Protein 3HHC (pdb70)

Secondary structure (DSSP, 8-state):
--S---GGGSS--HHHHHHHHHHHHHHHHHHHTSS--BSS-SS-TT--GGGS-GGGHHHHHHHHHHHHHHHHHHHHHH-HHHHHHHHHHHHHHHHHHHHHHTT---HHHHHHHHHHTGGGTS-HHHHHHHHHHTHHHIIIIIHHHHHTGGG--/---GGGSS--HHHHHHHHHHHHHHHHHHTSS---BSS-SS-TT--STTS-GGGHHHHHHHHHHHHHHHHHHHHHH-HHHHHHHHHHHHHHHHHHHHHHTT-----SHHHHHHHHHHHTTTSHHHHS-HHHHHHHHHHTHHHIIIIIHHHHHHSS---/----GGGTTT--HHHHHHHHHHHHHHHHHHSB-----SS-SS-TT--GGGS-TTTHHHHHHHHHHHHHHHHHHHHHH-HHHHHHHHHHHHHHHHHHHHHHHTT---HHHHHHHHSSTTTS-HHHHHHHHHHHHHHIIIIIHHHHHTGGG--/-TTHHHHHHHHHHHHHHHSBS----SS-SS-SS--TT--HHHHHHHHHHHHHHHHTT-SSHHHH-------SGGGT---HHHHHHHHHHTHHHHHS--

Radius of gyration: 26.43 Å; Cα contacts (8 Å, |Δi|>4): 675; chains: 4; bounding box: 67×62×74 Å

Organism: Homo sapiens (NCBI:txid9606)

Structure (mmCIF, N/CA/C/O backbone):
data_3HHC
#
_entry.id   3HHC
#
_cell.length_a   91.118
_cell.length_b   91.118
_cell.length_c   150.209
_cell.angle_alpha   90.00
_cell.angle_beta   90.00
_cell.angle_gamma   120.00
#
_symmetry.space_group_name_H-M   'P 31 2 1'
#
loop_
_entity.id
_entity.type
_entity.pdbx_description
1 polymer Interleukin-28B
2 non-polymer 'IODIDE ION'
3 water water
#
loop_
_atom_site.group_PDB
_atom_site.id
_atom_site.type_symbol
_atom_site.label_atom_id
_atom_site.label_alt_id
_atom_site.label_comp_id
_atom_site.label_asym_id
_atom_site.label_entity_id
_atom_site.label_seq_id
_atom_site.pdbx_PDB_ins_code
_atom_site.Cartn_x
_atom_site.Cartn_y
_atom_site.Cartn_z
_atom_site.occupancy
_atom_site.B_iso_or_equiv
_atom_site.auth_seq_id
_atom_site.auth_comp_id
_atom_site.auth_asym_id
_atom_site.auth_atom_id
_atom_site.pdbx_PDB_model_num
ATOM 1 N N . ALA A 1 34 ? -16.625 56.823 57.074 1.00 151.55 1 ALA A N 1
ATOM 2 C CA . ALA A 1 34 ? -15.632 57.753 56.548 1.00 153.16 1 ALA A CA 1
ATOM 3 C C . ALA A 1 34 ? -16.263 59.098 56.199 1.00 151.64 1 ALA A C 1
ATOM 4 O O . ALA A 1 34 ? -15.573 60.026 55.776 1.00 151.07 1 ALA A O 1
ATOM 6 N N . ARG A 1 35 ? -17.577 59.195 56.378 1.00 145.99 2 ARG A N 1
ATOM 7 C CA . ARG A 1 35 ? -18.303 60.426 56.084 1.00 137.25 2 ARG A CA 1
ATOM 8 C C . ARG A 1 35 ? -18.536 61.241 57.351 1.00 121.95 2 ARG A C 1
ATOM 9 O O . ARG A 1 35 ? -19.427 62.088 57.404 1.00 119.72 2 ARG A O 1
ATOM 11 N N . GLY A 1 36 ? -17.724 60.980 58.370 1.00 107.89 3 GLY A N 1
ATOM 12 C CA . GLY A 1 36 ? -17.840 61.676 59.636 1.00 104.14 3 GLY A CA 1
ATOM 13 C C . GLY A 1 36 ? -17.268 60.868 60.784 1.00 101.56 3 GLY A C 1
ATOM 14 O O . GLY A 1 36 ? -16.849 59.723 60.606 1.00 101.20 3 GLY A O 1
ATOM 15 N N . CYS A 1 37 ? -17.249 61.466 61.970 1.00 91.97 4 CYS A N 1
ATOM 16 C CA . CYS A 1 37 ? -16.718 60.792 63.146 1.00 79.55 4 CYS A CA 1
ATOM 17 C C . CYS A 1 37 ? -17.824 60.104 63.936 1.00 66.21 4 CYS A C 1
ATOM 18 O O . CYS A 1 37 ? -18.535 60.742 64.713 1.00 59.40 4 CYS A O 1
ATOM 21 N N . HIS A 1 38 ? -17.962 58.798 63.731 1.00 64.83 5 HIS A N 1
ATOM 22 C CA . HIS A 1 38 ? -18.982 58.014 64.415 1.00 62.68 5 HIS A CA 1
ATOM 23 C C . HIS A 1 38 ? -18.394 56.716 64.950 1.00 69.11 5 HIS A C 1
ATOM 24 O O . HIS A 1 38 ? -18.512 55.666 64.321 1.00 72.21 5 HIS A O 1
ATOM 31 N N . ILE A 1 39 ? -17.763 56.796 66.116 1.00 69.99 6 ILE A N 1
ATOM 32 C CA . ILE A 1 39 ? -17.146 55.627 66.729 1.00 63.20 6 ILE A CA 1
ATOM 33 C C . ILE A 1 39 ? -17.816 55.263 68.046 1.00 68.23 6 ILE A C 1
ATOM 34 O O . ILE A 1 39 ? -17.489 54.243 68.652 1.00 71.33 6 ILE A O 1
ATOM 39 N N . ALA A 1 40 ? -18.749 56.101 68.486 1.00 71.33 7 ALA A N 1
ATOM 40 C CA . ALA A 1 40 ? -19.465 55.861 69.734 1.00 69.38 7 ALA A CA 1
ATOM 41 C C . ALA A 1 40 ? -20.255 54.557 69.668 1.00 58.88 7 ALA A C 1
ATOM 42 O O . ALA A 1 40 ? -20.653 54.007 70.693 1.00 59.41 7 ALA A O 1
ATOM 44 N N . GLN A 1 41 ? -20.474 54.066 68.454 1.00 50.64 8 GLN A N 1
ATOM 45 C CA . GLN A 1 41 ? -21.168 52.802 68.253 1.00 71.72 8 GLN A CA 1
ATOM 46 C C . GLN A 1 41 ? -20.291 51.622 68.663 1.00 77.22 8 GLN A C 1
ATOM 47 O O . GLN A 1 41 ? -20.748 50.479 68.699 1.00 88.51 8 GLN A O 1
ATOM 53 N N . PHE A 1 42 ? -19.030 51.906 68.971 1.00 69.05 9 PHE A N 1
ATOM 54 C CA . PHE A 1 42 ? -18.073 50.862 69.314 1.00 67.77 9 PHE A CA 1
ATOM 55 C C . PHE A 1 42 ? -17.729 50.865 70.800 1.00 67.24 9 PHE A C 1
ATOM 56 O O . PHE A 1 42 ? -16.775 50.212 71.221 1.00 68.06 9 PHE A O 1
ATOM 64 N N . LYS A 1 43 ? -18.504 51.599 71.592 1.00 72.21 10 LYS A N 1
ATOM 65 C CA . LYS A 1 43 ? -18.257 51.681 73.030 1.00 76.91 10 LYS A CA 1
ATOM 66 C C . LYS A 1 43 ? -18.575 50.373 73.753 1.00 71.80 10 LYS A C 1
ATOM 67 O O . LYS A 1 43 ? -17.806 49.923 74.603 1.00 79.18 10 LYS A O 1
ATOM 73 N N . SER A 1 44 ? -19.707 49.766 73.413 1.00 65.38 11 SER A N 1
ATOM 74 C CA . SER A 1 44 ? -20.145 48.542 74.075 1.00 82.46 11 SER A CA 1
ATOM 75 C C . SER A 1 44 ? -20.077 47.336 73.143 1.00 94.87 11 SER A C 1
ATOM 76 O O . SER A 1 44 ? -20.167 46.192 73.588 1.00 107.45 11 SER A O 1
ATOM 79 N N . LEU A 1 45 ? -19.919 47.599 71.851 1.00 87.50 12 LEU A N 1
ATOM 80 C CA . LEU A 1 45 ? -19.912 46.538 70.852 1.00 91.02 12 LEU A CA 1
ATOM 81 C C . LEU A 1 45 ? -21.213 45.744 70.896 1.00 97.74 12 LEU A C 1
ATOM 82 O O . LEU A 1 45 ? -22.294 46.302 70.706 1.00 112.93 12 LEU A O 1
ATOM 87 N N . SER A 1 46 ? -21.108 44.444 71.151 1.00 84.23 13 SER A N 1
ATOM 88 C CA . SER A 1 46 ? -22.278 43.574 71.167 1.00 80.59 13 SER A CA 1
ATOM 89 C C . SER A 1 46 ? -21.898 42.148 71.536 1.00 78.48 13 SER A C 1
ATOM 90 O O . SER A 1 46 ? -20.834 41.669 71.151 1.00 75.33 13 SER A O 1
ATOM 93 N N . PRO A 1 47 ? -22.772 41.465 72.290 1.00 86.28 14 PRO A N 1
ATOM 94 C CA . PRO A 1 47 ? -22.545 40.063 72.659 1.00 84.97 14 PRO A CA 1
ATOM 95 C C . PRO A 1 47 ? -22.421 39.194 71.413 1.00 83.94 14 PRO A C 1
ATOM 96 O O . PRO A 1 47 ? -21.773 38.147 71.442 1.00 83.20 14 PRO A O 1
ATOM 100 N N . GLN A 1 48 ? -23.045 39.641 70.328 1.00 79.11 15 GLN A N 1
ATOM 101 C CA . GLN A 1 48 ? -22.960 38.965 69.041 1.00 72.90 15 GLN A CA 1
ATOM 102 C C . GLN A 1 48 ? -21.519 38.930 68.541 1.00 65.87 15 GLN A C 1
ATOM 103 O O . GLN A 1 48 ? -20.940 37.859 68.355 1.00 68.48 15 GLN A O 1
ATOM 109 N N . GLU A 1 49 ? -20.947 40.112 68.333 1.00 56.83 16 GLU A N 1
ATOM 110 C CA . GLU A 1 49 ? -19.595 40.242 67.800 1.00 60.43 16 GLU A CA 1
ATOM 111 C C . GLU A 1 49 ? -18.563 39.613 68.726 1.00 58.03 16 GLU A C 1
ATOM 112 O O . GLU A 1 49 ? -17.660 38.905 68.279 1.00 52.72 16 GLU A O 1
ATOM 118 N N . LEU A 1 50 ? -18.700 39.882 70.020 1.00 61.23 17 LEU A N 1
ATOM 119 C CA . LEU A 1 50 ? -17.754 39.387 71.012 1.00 57.47 17 LEU A CA 1
ATOM 120 C C . LEU A 1 50 ? -17.644 37.864 70.988 1.00 59.96 17 LEU A C 1
ATOM 121 O O . LEU A 1 50 ? -16.568 37.309 71.216 1.00 56.48 17 LEU A O 1
ATOM 126 N N . GLN A 1 51 ? -18.756 37.192 70.705 1.00 53.92 18 GLN A N 1
ATOM 127 C CA . GLN A 1 51 ? -18.747 35.741 70.557 1.00 56.38 18 GLN A CA 1
ATOM 128 C C . GLN A 1 51 ? -17.936 35.330 69.329 1.00 56.34 18 GLN A C 1
ATOM 129 O O . GLN A 1 51 ? -17.159 34.376 69.373 1.00 51.50 18 GLN A O 1
ATOM 135 N N . ALA A 1 52 ? -18.119 36.061 68.234 1.00 53.98 19 ALA A N 1
ATOM 136 C CA . ALA A 1 52 ? -17.393 35.780 67.000 1.00 54.85 19 ALA A CA 1
ATOM 137 C C . ALA A 1 52 ? -15.895 36.011 67.179 1.00 58.72 19 ALA A C 1
ATOM 138 O O . ALA A 1 52 ? -15.078 35.253 66.657 1.00 71.46 19 ALA A O 1
ATOM 140 N N . PHE A 1 53 ? -15.539 37.059 67.914 1.00 50.68 20 PHE A N 1
ATOM 141 C CA . PHE A 1 53 ? -14.139 37.330 68.214 1.00 51.53 20 PHE A CA 1
ATOM 142 C C . PHE A 1 53 ? -13.605 36.296 69.197 1.00 50.16 20 PHE A C 1
ATOM 143 O O . PHE A 1 53 ? -12.448 35.884 69.114 1.00 49.18 20 PHE A O 1
ATOM 151 N N . LYS A 1 54 ? -14.460 35.883 70.128 1.00 50.35 21 LYS A N 1
ATOM 152 C CA . LYS A 1 54 ? -14.087 34.906 71.145 1.00 54.26 21 LYS A CA 1
ATOM 153 C C . LYS A 1 54 ? -13.756 33.549 70.535 1.00 59.67 21 LYS A C 1
ATOM 154 O O . LYS A 1 54 ? -12.746 32.934 70.877 1.00 53.93 21 LYS A O 1
ATOM 160 N N . ARG A 1 55 ? -14.621 33.081 69.642 1.00 62.07 22 ARG A N 1
ATOM 161 C CA . ARG A 1 55 ? -14.387 31.821 68.955 1.00 58.57 22 ARG A CA 1
ATOM 162 C C . ARG A 1 55 ? -13.187 31.966 68.029 1.00 56.95 22 ARG A C 1
ATOM 163 O O . ARG A 1 55 ? -12.415 31.026 67.842 1.00 56.57 22 ARG A O 1
ATOM 171 N N . ALA A 1 56 ? -13.033 33.157 67.459 1.00 57.23 23 ALA A N 1
ATOM 172 C CA . ALA A 1 56 ? -11.889 33.453 66.604 1.00 54.45 23 ALA A CA 1
ATOM 173 C C . ALA A 1 56 ? -10.598 33.386 67.408 1.00 54.47 23 ALA A C 1
ATOM 174 O O . ALA A 1 56 ? -9.609 32.804 66.962 1.00 38.91 23 ALA A O 1
ATOM 176 N N . LYS A 1 57 ? -10.618 33.982 68.598 1.00 60.50 24 LYS A N 1
ATOM 177 C CA . LYS A 1 57 ? -9.469 33.951 69.497 1.00 61.48 24 LYS A CA 1
ATOM 178 C C . LYS A 1 57 ? -9.140 32.523 69.932 1.00 62.16 24 LYS A C 1
ATOM 179 O O . LYS A 1 57 ? -7.973 32.165 70.080 1.00 54.71 24 LYS A O 1
ATOM 185 N N . ASP A 1 58 ? -10.174 31.713 70.137 1.00 65.71 25 ASP A N 1
ATOM 186 C CA . ASP A 1 58 ? -9.986 30.322 70.535 1.00 69.32 25 ASP A CA 1
ATOM 187 C C . ASP A 1 58 ? -9.291 29.525 69.437 1.00 70.79 25 ASP A C 1
ATOM 188 O O . ASP A 1 58 ? -8.367 28.755 69.702 1.00 69.02 25 ASP A O 1
ATOM 193 N N . ALA A 1 59 ? -9.743 29.718 68.203 1.00 72.91 26 ALA A N 1
ATOM 194 C CA . ALA A 1 59 ? -9.171 29.025 67.055 1.00 60.81 26 ALA A CA 1
ATOM 195 C C . ALA A 1 59 ? -7.736 29.475 66.794 1.00 59.01 26 ALA A C 1
ATOM 196 O O . ALA A 1 59 ? -6.873 28.662 66.462 1.00 55.72 26 ALA A O 1
ATOM 198 N N . LEU A 1 60 ? -7.488 30.773 66.944 1.00 59.80 27 LEU A N 1
ATOM 199 C CA . LEU A 1 60 ? -6.146 31.320 66.779 1.00 61.62 27 LEU A CA 1
ATOM 200 C C . LEU A 1 60 ? -5.178 30.671 67.758 1.00 66.23 27 LEU A C 1
ATOM 201 O O . LEU A 1 60 ? -4.131 30.159 67.362 1.00 73.06 27 LEU A O 1
ATOM 206 N N . GLU A 1 61 ? -5.537 30.693 69.037 1.00 67.31 28 GLU A N 1
ATOM 207 C CA . GLU A 1 61 ? -4.700 30.110 70.079 1.00 70.02 28 GLU A CA 1
ATOM 208 C C . GLU A 1 61 ? -4.371 28.652 69.782 1.00 68.37 28 GLU A C 1
ATOM 209 O O . GLU A 1 61 ? -3.246 28.206 70.000 1.00 60.38 28 GLU A O 1
ATOM 215 N N . GLU A 1 62 ? -5.358 27.914 69.284 1.00 68.83 29 GLU A N 1
ATOM 216 C CA . GLU A 1 62 ? -5.177 26.498 68.993 1.00 71.84 29 GLU A CA 1
ATOM 217 C C . GLU A 1 62 ? -4.100 26.291 67.927 1.00 73.03 29 GLU A C 1
ATOM 218 O O . GLU A 1 62 ? -3.310 25.349 67.998 1.00 72.65 29 GLU A O 1
ATOM 224 N N . SER A 1 63 ? -4.070 27.180 66.941 1.00 70.74 30 SER A N 1
ATOM 225 C CA . SER A 1 63 ? -3.056 27.124 65.898 1.00 77.67 30 SER A CA 1
ATOM 226 C C . SER A 1 63 ? -1.674 27.422 66.472 1.00 79.69 30 SER A C 1
ATOM 227 O O . SER A 1 63 ? -0.685 26.795 66.092 1.00 84.62 30 SER A O 1
ATOM 230 N N . LEU A 1 64 ? -1.616 28.378 67.393 1.00 78.41 31 LEU A N 1
ATOM 231 C CA . LEU A 1 64 ? -0.358 28.781 68.016 1.00 78.80 31 LEU A CA 1
ATOM 232 C C . LEU A 1 64 ? 0.285 27.657 68.823 1.00 74.73 31 LEU A C 1
ATOM 233 O O . LEU A 1 64 ? 1.508 27.542 68.876 1.00 74.91 31 LEU A O 1
ATOM 238 N N . LEU A 1 65 ? -0.546 26.837 69.458 1.00 80.60 32 LEU A N 1
ATOM 239 C CA . LEU A 1 65 ? -0.054 25.754 70.302 1.00 84.49 32 LEU A CA 1
ATOM 240 C C . LEU A 1 65 ? 1.038 24.937 69.624 1.00 91.35 32 LEU A C 1
ATOM 241 O O . LEU A 1 65 ? 2.155 24.836 70.130 1.00 101.09 32 LEU A O 1
ATOM 246 N N . LEU A 1 66 ? 0.712 24.359 68.475 1.00 87.52 33 LEU A N 1
ATOM 247 C CA . LEU A 1 66 ? 1.637 23.466 67.791 1.00 95.75 33 LEU A CA 1
ATOM 248 C C . LEU A 1 66 ? 2.341 24.128 66.609 1.00 105.66 33 LEU A C 1
ATOM 249 O O . LEU A 1 66 ? 2.387 23.570 65.514 1.00 115.73 3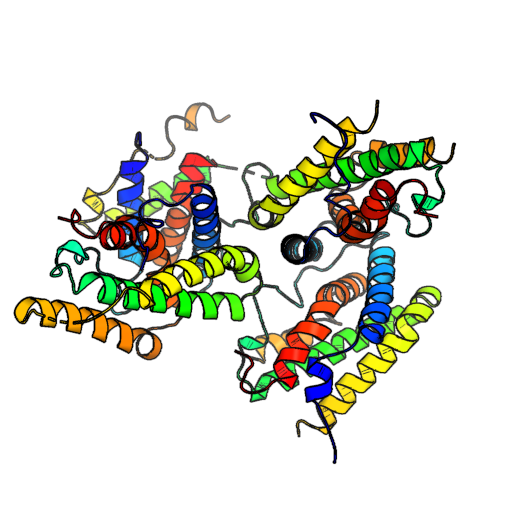3 LEU A O 1
ATOM 254 N N . LYS A 1 67 ? 2.896 25.316 66.830 1.00 103.90 34 LYS A N 1
ATOM 255 C CA . LYS A 1 67 ? 3.683 25.963 65.785 1.00 102.00 34 LYS A CA 1
ATOM 256 C C . LYS A 1 67 ? 4.723 26.962 66.303 1.00 105.06 34 LYS A C 1
ATOM 257 O O . LYS A 1 67 ? 5.011 27.018 67.498 1.00 91.62 34 LYS A O 1
ATOM 263 N N . ASP A 1 68 ? 5.264 27.749 65.378 1.00 126.84 35 ASP A N 1
ATOM 264 C CA . ASP A 1 68 ? 6.477 28.541 65.589 1.00 134.91 35 ASP A CA 1
ATOM 265 C C . ASP A 1 68 ? 6.507 29.478 66.802 1.00 127.89 35 ASP A C 1
ATOM 266 O O . ASP A 1 68 ? 6.307 30.686 66.675 1.00 128.57 35 ASP A O 1
ATOM 271 N N . CYS A 1 69 ? 6.767 28.896 67.968 1.00 112.54 36 CYS A N 1
ATOM 272 C CA . CYS A 1 69 ? 7.172 29.623 69.173 1.00 98.12 36 CYS A CA 1
ATOM 273 C C . CYS A 1 69 ? 6.532 30.989 69.430 1.00 90.26 36 CYS A C 1
ATOM 274 O O . CYS A 1 69 ? 5.382 31.244 69.065 1.00 91.47 36 CYS A O 1
ATOM 277 N N . LYS A 1 70 ? 7.306 31.858 70.076 1.00 79.27 37 LYS A N 1
ATOM 278 C CA . LYS A 1 70 ? 6.815 33.144 70.552 1.00 88.48 37 LYS A CA 1
ATOM 279 C C . LYS A 1 70 ? 7.773 34.278 70.204 1.00 95.97 37 LYS A C 1
ATOM 280 O O . LYS A 1 70 ? 8.646 34.128 69.349 1.00 106.54 37 LYS A O 1
ATOM 286 N N . CYS A 1 71 ? 7.611 35.407 70.887 1.00 92.78 38 CYS A N 1
ATOM 287 C CA . CYS A 1 71 ? 8.383 36.609 70.590 1.00 79.39 38 CYS A CA 1
ATOM 288 C C . CYS A 1 71 ? 9.714 36.647 71.329 1.00 73.80 38 CYS A C 1
ATOM 289 O O . CYS A 1 71 ? 10.031 35.756 72.117 1.00 71.47 38 CYS A O 1
ATOM 292 N N . ARG A 1 72 ? 10.491 37.690 71.059 1.00 75.29 39 ARG A N 1
ATOM 293 C CA . ARG A 1 72 ? 11.715 37.946 71.801 1.00 88.96 39 ARG A CA 1
ATOM 294 C C . ARG A 1 72 ? 11.504 39.206 72.632 1.00 96.28 39 ARG A C 1
ATOM 295 O O . ARG A 1 72 ? 12.236 39.470 73.586 1.00 95.85 39 ARG A O 1
ATOM 303 N N . SER A 1 73 ? 10.490 39.980 72.252 1.00 104.36 40 SER A N 1
ATOM 304 C CA . SER A 1 73 ? 10.128 41.206 72.955 1.00 108.17 40 SER A CA 1
ATOM 305 C C . SER A 1 73 ? 8.611 41.383 72.977 1.00 106.39 40 SER A C 1
ATOM 306 O O . SER A 1 73 ? 7.895 40.772 72.184 1.00 103.23 40 SER A O 1
ATOM 309 N N . ARG A 1 74 ? 8.127 42.224 73.886 1.00 104.81 41 ARG A N 1
ATOM 310 C CA . ARG A 1 74 ? 6.693 42.451 74.031 1.00 98.28 41 ARG A CA 1
ATOM 311 C C . ARG A 1 74 ? 6.218 43.662 73.234 1.00 83.12 41 ARG A C 1
ATOM 312 O O . ARG A 1 74 ? 6.704 44.776 73.429 1.00 78.02 41 ARG A O 1
ATOM 320 N N . LEU A 1 75 ? 5.260 43.436 72.341 1.00 72.70 42 LEU A N 1
ATOM 321 C CA . LEU A 1 75 ? 4.689 44.514 71.542 1.00 68.93 42 LEU A CA 1
ATOM 322 C C . LEU A 1 75 ? 3.598 45.254 72.310 1.00 70.94 42 LEU A C 1
ATOM 323 O O . LEU A 1 75 ? 3.454 46.471 72.191 1.00 72.08 42 LEU A O 1
ATOM 328 N N . PHE A 1 76 ? 2.829 44.513 73.099 1.00 77.81 43 PHE A N 1
ATOM 329 C CA . PHE A 1 76 ? 1.742 45.102 73.868 1.00 77.69 43 PHE A CA 1
ATOM 330 C C . PHE A 1 76 ? 1.936 44.870 75.360 1.00 83.09 43 PHE A C 1
ATOM 331 O O . PHE A 1 76 ? 1.262 44.028 75.953 1.00 94.50 43 PHE A O 1
ATOM 339 N N . PRO A 1 77 ? 2.869 45.615 75.971 1.00 80.12 44 PRO A N 1
ATOM 340 C CA . PRO A 1 77 ? 3.105 45.536 77.415 1.00 68.04 44 PRO A CA 1
ATOM 341 C C . PRO A 1 77 ? 1.858 45.936 78.194 1.00 76.05 44 PRO A C 1
ATOM 342 O O . PRO A 1 77 ? 1.240 46.952 77.877 1.00 79.36 44 PRO A O 1
ATOM 346 N N . ARG A 1 78 ? 1.493 45.145 79.197 1.00 85.33 45 ARG A N 1
ATOM 347 C CA . ARG A 1 78 ? 0.345 45.471 80.036 1.00 96.73 45 ARG A CA 1
ATOM 348 C C . ARG A 1 78 ? 0.574 46.757 80.819 1.00 91.76 45 ARG A C 1
ATOM 349 O O . ARG A 1 78 ? -0.377 47.442 81.198 1.00 92.25 45 ARG A O 1
ATOM 357 N N . THR A 1 79 ? 1.841 47.080 81.057 1.00 86.61 46 THR A N 1
ATOM 358 C CA . THR A 1 79 ? 2.202 48.305 81.760 1.00 91.54 46 THR A CA 1
ATOM 359 C C . THR A 1 79 ? 1.876 49.529 80.911 1.00 95.33 46 THR A C 1
ATOM 360 O O . THR A 1 79 ? 1.549 50.594 81.437 1.00 103.58 46 THR A O 1
ATOM 364 N N . TRP A 1 80 ? 1.968 49.367 79.595 1.00 85.03 47 TRP A N 1
ATOM 365 C CA . TRP A 1 80 ? 1.693 50.451 78.662 1.00 71.31 47 TRP A CA 1
ATOM 366 C C . TRP A 1 80 ? 0.193 50.575 78.421 1.00 64.12 47 TRP A C 1
ATOM 367 O O . TRP A 1 80 ? -0.482 49.580 78.166 1.00 55.37 47 TRP A O 1
ATOM 378 N N . ASP A 1 81 ? -0.324 51.798 78.499 1.00 68.32 48 ASP A N 1
ATOM 379 C CA . ASP A 1 81 ? -1.755 52.030 78.329 1.00 74.97 48 ASP A CA 1
ATOM 380 C C . ASP A 1 81 ? -2.042 53.357 77.625 1.00 78.23 48 ASP A C 1
ATOM 381 O O . ASP A 1 81 ? -1.267 54.308 77.733 1.00 82.50 48 ASP A O 1
ATOM 386 N N . LEU A 1 82 ? -3.161 53.414 76.907 1.00 73.27 49 LEU A N 1
ATOM 387 C CA . LEU A 1 82 ? -3.561 54.622 76.188 1.00 69.24 49 LEU A CA 1
ATOM 388 C C . LEU A 1 82 ? -3.857 55.789 77.123 1.00 65.80 49 LEU A C 1
ATOM 389 O O . LEU A 1 82 ? -3.659 56.950 76.761 1.00 68.15 49 LEU A O 1
ATOM 394 N N . ARG A 1 83 ? -4.342 55.475 78.320 1.00 58.13 50 ARG A N 1
ATOM 395 C CA . ARG A 1 83 ? -4.707 56.499 79.293 1.00 59.96 50 ARG A CA 1
ATOM 396 C C . ARG A 1 83 ? -3.497 57.329 79.707 1.00 54.88 50 ARG A C 1
ATOM 397 O O . ARG A 1 83 ? -3.639 58.446 80.204 1.00 57.03 50 ARG A O 1
ATOM 405 N N . GLN A 1 84 ? -2.309 56.772 79.500 1.00 56.03 51 GLN A N 1
ATOM 406 C CA . GLN A 1 84 ? -1.068 57.477 79.791 1.00 68.76 51 GLN A CA 1
ATOM 407 C C . GLN A 1 84 ? -0.878 58.641 78.826 1.00 80.00 51 GLN A C 1
ATOM 408 O O . GLN A 1 84 ? -0.356 59.694 79.197 1.00 84.81 51 GLN A O 1
ATOM 414 N N . LEU A 1 85 ? -1.305 58.439 77.584 1.00 72.15 52 LEU A N 1
ATOM 415 C CA . LEU A 1 85 ? -1.196 59.463 76.555 1.00 59.10 52 LEU A CA 1
ATOM 416 C C . LEU A 1 85 ? -2.284 60.509 76.736 1.00 56.36 52 LEU A C 1
ATOM 417 O O . LEU A 1 85 ? -3.260 60.287 77.454 1.00 55.50 52 LEU A O 1
ATOM 422 N N . GLN A 1 86 ? -2.113 61.652 76.082 1.00 46.20 53 GLN A N 1
ATOM 423 C CA . GLN A 1 86 ? -3.145 62.677 76.075 1.00 52.21 53 GLN A CA 1
ATOM 424 C C . GLN A 1 86 ? -4.291 62.262 75.160 1.00 50.01 53 GLN A C 1
ATOM 425 O O . GLN A 1 86 ? -4.109 61.452 74.251 1.00 45.13 53 GLN A O 1
ATOM 431 N N . VAL A 1 87 ? -5.472 62.816 75.406 1.00 55.33 54 VAL A N 1
ATOM 432 C CA . VAL A 1 87 ? -6.672 62.392 74.693 1.00 61.15 54 VAL A CA 1
ATOM 433 C C . VAL A 1 87 ? -6.539 62.473 73.175 1.00 63.13 54 VAL A C 1
ATOM 434 O O . VAL A 1 87 ? -7.022 61.596 72.461 1.00 68.02 54 VAL A O 1
ATOM 438 N N . ARG A 1 88 ? -5.878 63.518 72.685 1.00 56.22 55 ARG A N 1
ATOM 439 C CA . ARG A 1 88 ? -5.817 63.772 71.247 1.00 56.43 55 ARG A CA 1
ATOM 440 C C . ARG A 1 88 ? -4.897 62.811 70.495 1.00 54.92 55 ARG A C 1
ATOM 441 O O . ARG A 1 88 ? -4.956 62.721 69.270 1.00 60.50 55 ARG A O 1
ATOM 449 N N . GLU A 1 89 ? -4.055 62.092 71.229 1.00 57.47 56 GLU A N 1
ATOM 450 C CA . GLU A 1 89 ? -3.102 61.175 70.611 1.00 55.69 56 GLU A CA 1
ATOM 451 C C . GLU A 1 89 ? -3.497 59.715 70.797 1.00 51.80 56 GLU A C 1
ATOM 452 O O . GLU A 1 89 ? -2.889 58.821 70.206 1.00 53.75 56 GLU A O 1
ATOM 458 N N . ARG A 1 90 ? -4.512 59.479 71.621 1.00 40.17 57 ARG A N 1
ATOM 459 C CA . ARG A 1 90 ? -4.987 58.124 71.877 1.00 40.65 57 ARG A CA 1
ATOM 460 C C . ARG A 1 90 ? -5.535 57.454 70.616 1.00 50.13 57 ARG A C 1
ATOM 461 O O . ARG A 1 90 ? -5.227 56.291 70.351 1.00 41.74 57 ARG A O 1
ATOM 469 N N . PRO A 1 91 ? -6.349 58.185 69.832 1.00 50.79 58 PRO A N 1
ATOM 470 C CA . PRO A 1 91 ? -6.867 57.619 68.582 1.00 49.02 58 PRO A CA 1
ATOM 471 C C . PRO A 1 91 ? -5.743 57.126 67.675 1.00 53.38 58 PRO A C 1
ATOM 472 O O . PRO A 1 91 ? -5.869 56.064 67.067 1.00 63.64 58 PRO A O 1
ATOM 476 N N . VAL A 1 92 ? -4.658 57.889 67.594 1.00 38.36 59 VAL A N 1
ATOM 477 C CA . VAL A 1 92 ? -3.513 57.499 66.781 1.00 43.20 59 VAL A CA 1
ATOM 478 C C . VAL A 1 92 ? -2.891 56.202 67.284 1.00 49.64 59 VAL A C 1
ATOM 479 O O . VAL A 1 92 ? -2.607 55.296 66.503 1.00 66.73 59 VAL A O 1
ATOM 483 N N . ALA A 1 93 ? -2.678 56.122 68.593 1.00 51.61 60 ALA A N 1
ATOM 484 C CA . ALA A 1 93 ? -2.118 54.924 69.208 1.00 50.61 60 ALA A CA 1
ATOM 485 C C . ALA A 1 93 ? -3.003 53.709 68.948 1.00 47.03 60 ALA A C 1
ATOM 486 O O . ALA A 1 93 ? -2.511 52.638 68.594 1.00 46.79 60 ALA A O 1
ATOM 488 N N . LEU A 1 94 ? -4.308 53.879 69.132 1.00 37.34 61 LEU A N 1
ATOM 489 C CA . LEU A 1 94 ? -5.259 52.807 68.866 1.00 42.26 61 LEU A CA 1
ATOM 490 C C . LEU A 1 94 ? -5.192 52.402 67.400 1.00 49.54 61 LEU A C 1
ATOM 491 O O . LEU A 1 94 ? -5.288 51.221 67.066 1.00 43.43 61 LEU A O 1
ATOM 496 N N . GLU A 1 95 ? -5.014 53.395 66.534 1.00 51.21 62 GLU A N 1
ATOM 497 C CA . GLU A 1 95 ? -4.913 53.176 65.096 1.00 53.09 62 GLU A CA 1
ATOM 498 C C . GLU A 1 95 ? -3.718 52.290 64.754 1.00 52.15 62 GLU A C 1
ATOM 499 O O . GLU A 1 95 ? -3.831 51.362 63.947 1.00 48.84 62 GLU A O 1
ATOM 505 N N . ALA A 1 96 ? -2.574 52.588 65.367 1.00 49.21 63 ALA A N 1
ATOM 506 C CA . ALA A 1 96 ? -1.353 51.814 65.155 1.00 53.73 63 ALA A CA 1
ATOM 507 C C . ALA A 1 96 ? -1.511 50.402 65.699 1.00 51.26 63 ALA A C 1
ATOM 508 O O . ALA A 1 96 ? -1.178 49.420 65.034 1.00 50.43 63 ALA A O 1
ATOM 510 N N . GLU A 1 97 ? -2.022 50.316 66.920 1.00 56.07 64 GLU A N 1
ATOM 511 C CA . GLU A 1 97 ? -2.274 49.042 67.569 1.00 64.20 64 GLU A CA 1
ATOM 512 C C . GLU A 1 97 ? -3.181 48.193 66.692 1.00 53.67 64 GLU A C 1
ATOM 513 O O . GLU A 1 97 ? -2.953 46.997 66.509 1.00 40.80 64 GLU A O 1
ATOM 519 N N . LEU A 1 98 ? -4.202 48.838 66.140 1.00 52.79 65 LEU A N 1
ATOM 520 C CA . LEU A 1 98 ? -5.243 48.167 65.372 1.00 51.02 65 LEU A CA 1
ATOM 521 C C . LEU A 1 98 ? -4.721 47.651 64.034 1.00 57.79 65 LEU A C 1
ATOM 522 O O . LEU A 1 98 ? -4.870 46.473 63.713 1.00 58.99 65 LEU A O 1
ATOM 527 N N . ALA A 1 99 ? -4.112 48.539 63.254 1.00 61.61 66 ALA A N 1
ATOM 528 C CA . ALA A 1 99 ? -3.615 48.177 61.928 1.00 61.63 66 ALA A CA 1
ATOM 529 C C . ALA A 1 99 ? -2.588 47.052 61.991 1.00 57.40 66 ALA A C 1
ATOM 530 O O . ALA A 1 99 ? -2.533 46.202 61.101 1.00 34.51 66 ALA A O 1
ATOM 532 N N . LEU A 1 100 ? -1.779 47.047 63.047 1.00 48.88 67 LEU A N 1
ATOM 533 C CA . LEU A 1 100 ? -0.796 45.988 63.245 1.00 61.04 67 LEU A CA 1
ATOM 534 C C . LEU A 1 100 ? -1.492 44.632 63.335 1.00 72.08 67 LEU A C 1
ATOM 535 O O . LEU A 1 100 ? -1.180 43.716 62.575 1.00 76.19 67 LEU A O 1
ATOM 540 N N . THR A 1 101 ? -2.432 44.506 64.266 1.00 69.68 68 THR A N 1
ATOM 541 C CA . THR A 1 101 ? -3.164 43.255 64.426 1.00 78.45 68 THR A CA 1
ATOM 542 C C . THR A 1 101 ? -3.978 42.927 63.174 1.00 68.45 68 THR A C 1
ATOM 543 O O . THR A 1 101 ? -3.990 41.786 62.712 1.00 61.56 68 THR A O 1
ATOM 547 N N . LEU A 1 102 ? -4.644 43.935 62.620 1.00 65.91 69 LEU A N 1
ATOM 548 C CA . LEU A 1 102 ? -5.476 43.739 61.437 1.00 61.58 69 LEU A CA 1
ATOM 549 C C . LEU A 1 102 ? -4.661 43.239 60.244 1.00 66.25 69 LEU A C 1
ATOM 550 O O . LEU A 1 102 ? -5.208 42.648 59.316 1.00 74.94 69 LEU A O 1
ATOM 555 N N . LYS A 1 103 ? -3.353 43.471 60.272 1.00 64.87 70 LYS A N 1
ATOM 556 C CA . LYS A 1 103 ? -2.479 42.972 59.218 1.00 68.86 70 LYS A CA 1
ATOM 557 C C . LYS A 1 103 ? -2.037 41.544 59.510 1.00 78.83 70 LYS A C 1
ATOM 558 O O . LYS A 1 103 ? -2.204 40.653 58.678 1.00 87.89 70 LYS A O 1
ATOM 564 N N . VAL A 1 104 ? -1.467 41.336 60.694 1.00 77.71 71 VAL A N 1
ATOM 565 C CA . VAL A 1 104 ? -1.010 40.014 61.107 1.00 80.78 71 VAL A CA 1
ATOM 566 C C . VAL A 1 104 ? -2.118 38.981 60.940 1.00 80.68 71 VAL A C 1
ATOM 567 O O . VAL A 1 104 ? -1.865 37.843 60.542 1.00 76.27 71 VAL A O 1
ATOM 571 N N . LEU A 1 105 ? -3.346 39.388 61.245 1.00 74.59 72 LEU A N 1
ATOM 572 C CA . LEU A 1 105 ? -4.497 38.509 61.090 1.00 71.02 72 LEU A CA 1
ATOM 573 C C . LEU A 1 105 ? -4.802 38.248 59.618 1.00 81.18 72 LEU A C 1
ATOM 574 O O . LEU A 1 105 ? -5.055 37.110 59.221 1.00 87.66 72 LEU A O 1
ATOM 579 N N . GLU A 1 106 ? -4.775 39.305 58.811 1.00 80.69 73 GLU A N 1
ATOM 580 C CA . GLU A 1 106 ? -4.990 39.171 57.375 1.00 82.58 73 GLU A CA 1
ATOM 581 C C . GLU A 1 106 ? -4.030 38.145 56.784 1.00 73.76 73 GLU A C 1
ATOM 582 O O . GLU A 1 106 ? -4.422 37.302 55.979 1.00 76.40 73 GLU A O 1
ATOM 588 N N . ALA A 1 107 ? -2.770 38.224 57.196 1.00 63.71 74 ALA A N 1
ATOM 589 C CA . ALA A 1 107 ? -1.757 37.275 56.758 1.00 58.80 74 ALA A CA 1
ATOM 590 C C . ALA A 1 107 ? -2.144 35.857 57.156 1.00 69.96 74 ALA A C 1
ATOM 591 O O . ALA A 1 107 ? -2.130 34.943 56.334 1.00 78.72 74 ALA A O 1
ATOM 593 N N . THR A 1 108 ? -2.493 35.683 58.426 1.00 78.49 75 THR A N 1
ATOM 594 C CA . THR A 1 108 ? -2.884 34.377 58.941 1.00 85.29 75 THR A CA 1
ATOM 595 C C . THR A 1 108 ? -4.025 33.767 58.131 1.00 80.32 75 THR A C 1
ATOM 596 O O . THR A 1 108 ? -3.957 32.608 57.720 1.00 73.93 75 THR A O 1
ATOM 600 N N . ALA A 1 109 ? -5.072 34.553 57.902 1.00 75.66 76 ALA A N 1
ATOM 601 C CA . ALA A 1 109 ? -6.240 34.079 57.167 1.00 76.98 76 ALA A CA 1
ATOM 602 C C . ALA A 1 109 ? -5.896 33.682 55.731 1.00 98.99 76 ALA A C 1
ATOM 603 O O . ALA A 1 109 ? -6.721 33.098 55.028 1.00 108.38 76 ALA A O 1
ATOM 605 N N . ASP A 1 110 ? -4.680 34.006 55.301 1.00 102.23 77 ASP A N 1
ATOM 606 C CA . ASP A 1 110 ? -4.204 33.622 53.975 1.00 106.36 77 ASP A CA 1
ATOM 607 C C . ASP A 1 110 ? -3.335 32.368 54.029 1.00 98.57 77 ASP A C 1
ATOM 608 O O . ASP A 1 110 ? -3.365 31.542 53.118 1.00 89.23 77 ASP A O 1
ATOM 613 N N . THR A 1 111 ? -2.563 32.230 55.101 1.00 106.10 78 THR A N 1
ATOM 614 C CA . THR A 1 111 ? -1.714 31.058 55.286 1.00 112.25 78 THR A CA 1
ATOM 615 C C . THR A 1 111 ? -2.528 29.856 55.762 1.00 117.84 78 THR A C 1
ATOM 616 O O . THR A 1 111 ? -2.333 28.737 55.287 1.00 122.60 78 THR A O 1
ATOM 620 N N . ASP A 1 112 ? -3.441 30.094 56.699 1.00 110.98 79 ASP A N 1
ATOM 621 C CA . ASP A 1 112 ? -4.279 29.033 57.250 1.00 105.23 79 ASP A CA 1
ATOM 622 C C . ASP A 1 112 ? -5.758 29.318 56.984 1.00 102.87 79 ASP A C 1
ATOM 623 O O . ASP A 1 112 ? -6.444 29.896 57.827 1.00 109.71 79 ASP A O 1
ATOM 628 N N . PRO A 1 113 ? -6.249 28.908 55.805 1.00 99.77 80 PRO A N 1
ATOM 629 C CA . PRO A 1 113 ? -7.614 29.159 55.325 1.00 93.38 80 PRO A CA 1
ATOM 630 C C . PRO A 1 113 ? -8.711 28.618 56.233 1.00 84.09 80 PRO A C 1
ATOM 631 O O . PRO A 1 113 ? -9.791 29.202 56.266 1.00 94.19 80 PRO A O 1
ATOM 635 N N . ALA A 1 114 ? -8.457 27.518 56.933 1.00 73.43 81 ALA A N 1
ATOM 636 C CA . ALA A 1 114 ? -9.440 26.991 57.874 1.00 69.91 81 ALA A CA 1
ATOM 637 C C . ALA A 1 114 ? -9.703 28.027 58.956 1.00 71.55 81 ALA A C 1
ATOM 638 O O . ALA A 1 114 ? -10.832 28.195 59.418 1.00 82.59 81 ALA A O 1
ATOM 640 N N . LEU A 1 115 ? -8.643 28.724 59.346 1.00 64.60 82 LEU A N 1
ATOM 641 C CA . LEU A 1 115 ? -8.718 29.768 60.355 1.00 66.67 82 LEU A CA 1
ATOM 642 C C . LEU A 1 115 ? -9.388 31.012 59.781 1.00 75.20 82 LEU A C 1
ATOM 643 O O . LEU A 1 115 ? -10.001 31.796 60.508 1.00 82.52 82 LEU A O 1
ATOM 648 N N . GLY A 1 116 ? -9.268 31.184 58.469 1.00 70.09 83 GLY A N 1
ATOM 649 C CA . GLY A 1 116 ? -9.790 32.358 57.796 1.00 71.38 83 GLY A CA 1
ATOM 650 C C . GLY A 1 116 ? -11.302 32.378 57.719 1.00 76.61 83 GLY A C 1
ATOM 651 O O . GLY A 1 116 ? -11.908 33.430 57.518 1.00 83.07 83 GLY A O 1
ATOM 652 N N . ASP A 1 117 ? -11.915 31.211 57.871 1.00 80.92 84 ASP A N 1
ATOM 653 C CA . ASP A 1 117 ? -13.368 31.118 57.851 1.00 89.02 84 ASP A CA 1
ATOM 654 C C . ASP A 1 117 ? -13.942 31.572 59.184 1.00 85.63 84 ASP A C 1
ATOM 655 O O . ASP A 1 117 ? -15.129 31.875 59.288 1.00 88.58 84 ASP A O 1
ATOM 660 N N . VAL A 1 118 ? -13.086 31.615 60.200 1.00 87.18 85 VAL A N 1
ATOM 661 C CA . VAL A 1 118 ? -13.485 32.080 61.522 1.00 81.61 85 VAL A CA 1
ATOM 662 C C . VAL A 1 118 ? -13.058 33.531 61.716 1.00 78.45 85 VAL A C 1
ATOM 663 O O . VAL A 1 118 ? -13.786 34.331 62.304 1.00 82.93 85 VAL A O 1
ATOM 667 N N . LEU A 1 119 ? -11.870 33.858 61.216 1.00 69.40 86 LEU A N 1
ATOM 668 C CA . LEU A 1 119 ? -11.342 35.215 61.286 1.00 61.69 86 LEU A CA 1
ATOM 669 C C . LEU A 1 119 ? -12.058 36.129 60.300 1.00 59.75 86 LEU A C 1
ATOM 670 O O . LEU A 1 119 ? -11.965 37.354 60.386 1.00 54.21 86 LEU A O 1
ATOM 675 N N . ASP A 1 120 ? -12.785 35.517 59.373 1.00 61.02 87 ASP A N 1
ATOM 676 C CA . ASP A 1 120 ? -13.430 36.240 58.285 1.00 71.41 87 ASP A CA 1
ATOM 677 C C . ASP A 1 120 ? -14.220 37.454 58.773 1.00 70.92 87 ASP A C 1
ATOM 678 O O . ASP A 1 120 ? -13.834 38.599 58.529 1.00 72.93 87 ASP A O 1
ATOM 683 N N . GLN A 1 121 ? -15.323 37.197 59.468 1.00 63.71 88 GLN A N 1
ATOM 684 C CA . GLN A 1 121 ? -16.228 38.263 59.887 1.00 64.16 88 GLN A CA 1
ATOM 685 C C . GLN A 1 121 ? -15.589 39.257 60.869 1.00 65.61 88 GLN A C 1
ATOM 686 O O . GLN A 1 121 ? -15.771 40.468 60.729 1.00 59.83 88 GLN A O 1
ATOM 692 N N . PRO A 1 122 ? -14.845 38.753 61.870 1.00 65.44 89 PRO A N 1
ATOM 693 C CA . PRO A 1 122 ? -14.126 39.659 62.775 1.00 61.93 89 PRO A CA 1
ATOM 694 C C . PRO A 1 122 ? -13.330 40.718 62.013 1.00 60.05 89 PRO A C 1
ATOM 695 O O . PRO A 1 122 ? -13.448 41.912 62.291 1.00 61.17 89 PRO A O 1
ATOM 699 N N . LEU A 1 123 ? -12.530 40.271 61.052 1.00 65.78 90 LEU A N 1
ATOM 700 C CA . LEU A 1 123 ? -11.688 41.163 60.265 1.00 59.04 90 LEU A CA 1
ATOM 701 C C . LEU A 1 123 ? -12.477 42.289 59.599 1.00 63.02 90 LEU A C 1
ATOM 702 O O . LEU A 1 123 ? -12.007 43.427 59.534 1.00 59.47 90 LEU A O 1
ATOM 707 N N . HIS A 1 124 ? -13.670 41.973 59.100 1.00 59.02 91 HIS A N 1
ATOM 708 C CA . HIS A 1 124 ? -14.518 42.990 58.484 1.00 69.39 91 HIS A CA 1
ATOM 709 C C . HIS A 1 124 ? -14.881 44.075 59.494 1.00 71.70 91 HIS A C 1
ATOM 710 O O . HIS A 1 124 ? -14.797 45.266 59.197 1.00 71.79 91 HIS A O 1
ATOM 717 N N . THR A 1 125 ? -15.285 43.652 60.687 1.00 69.21 92 THR A N 1
ATOM 718 C CA . THR A 1 125 ? -15.566 44.576 61.776 1.00 57.40 92 THR A CA 1
ATOM 719 C C . THR A 1 125 ? -14.300 45.341 62.142 1.00 54.02 92 THR A C 1
ATOM 720 O O . THR A 1 125 ? -14.318 46.560 62.302 1.00 55.00 92 THR A O 1
ATOM 724 N N . LEU A 1 126 ? -13.198 44.610 62.258 1.00 54.84 93 LEU A N 1
ATOM 725 C CA . LEU A 1 126 ? -11.905 45.195 62.585 1.00 62.38 93 LEU A CA 1
ATOM 726 C C . LEU A 1 126 ? -11.525 46.293 61.586 1.00 70.29 93 LEU A C 1
ATOM 727 O O . LEU A 1 126 ? -10.997 47.337 61.970 1.00 76.49 93 LEU A O 1
ATOM 732 N N . HIS A 1 127 ? -11.801 46.055 60.307 1.00 70.95 94 HIS A N 1
ATOM 733 C CA . HIS A 1 127 ? -11.566 47.057 59.271 1.00 72.50 94 HIS A CA 1
ATOM 734 C C . HIS A 1 127 ? -12.508 48.241 59.432 1.00 70.72 94 HIS A C 1
ATOM 735 O O . HIS A 1 127 ? -12.101 49.395 59.302 1.00 74.05 94 HIS A O 1
ATOM 742 N N . HIS A 1 128 ? -13.773 47.943 59.708 1.00 67.22 95 HIS A N 1
ATOM 743 C CA . HIS A 1 128 ? -14.796 48.972 59.831 1.00 62.24 95 HIS A CA 1
ATOM 744 C C . HIS A 1 128 ? -14.459 49.991 60.917 1.00 58.22 95 HIS A C 1
ATOM 745 O O . HIS A 1 128 ? -14.658 51.193 60.732 1.00 57.91 95 HIS A O 1
ATOM 752 N N . ILE A 1 129 ? -13.946 49.515 62.047 1.00 36.63 96 ILE A N 1
ATOM 753 C CA . ILE A 1 129 ? -13.575 50.417 63.131 1.00 54.63 96 ILE A CA 1
ATOM 754 C C . ILE A 1 129 ? -12.335 51.218 62.739 1.00 57.89 96 ILE A C 1
ATOM 755 O O . ILE A 1 129 ? -12.153 52.355 63.175 1.00 50.41 96 ILE A O 1
ATOM 760 N N . LEU A 1 130 ? -11.494 50.624 61.900 1.00 56.53 97 LEU A N 1
ATOM 761 C CA . LEU A 1 130 ? -10.299 51.299 61.411 1.00 52.81 97 LEU A CA 1
ATOM 762 C C . LEU A 1 130 ? -10.711 52.431 60.480 1.00 55.45 97 LEU A C 1
ATOM 763 O O . LEU A 1 130 ? -10.186 53.544 60.556 1.00 47.92 97 LEU A O 1
ATOM 768 N N . SER A 1 131 ? -11.663 52.132 59.603 1.00 56.76 98 SER A N 1
ATOM 769 C CA . SER A 1 131 ? -12.187 53.115 58.669 1.00 54.01 98 SER A CA 1
ATOM 770 C C . SER A 1 131 ? -12.842 54.276 59.410 1.00 59.14 98 SER A C 1
ATOM 771 O O . SER A 1 131 ? -12.516 55.438 59.168 1.00 62.90 98 SER A O 1
ATOM 774 N N . GLN A 1 132 ? -13.768 53.960 60.312 1.00 59.89 99 GLN A N 1
ATOM 775 C CA . GLN A 1 132 ? -14.438 54.986 61.106 1.00 56.84 99 GLN A CA 1
ATOM 776 C C . GLN A 1 132 ? -13.423 55.831 61.860 1.00 58.18 99 GLN A C 1
ATOM 777 O O . GLN A 1 132 ? -13.506 57.059 61.873 1.00 59.22 99 GLN A O 1
ATOM 783 N N . LEU A 1 133 ? -12.461 55.157 62.479 1.00 58.66 100 LEU A N 1
ATOM 784 C CA . LEU A 1 133 ? -11.408 55.814 63.241 1.00 53.59 100 LEU A CA 1
ATOM 785 C C . LEU A 1 133 ? -10.643 56.839 62.409 1.00 61.24 100 LEU A C 1
ATOM 786 O O . LEU A 1 133 ? -10.417 57.963 62.854 1.00 64.69 100 LEU A O 1
ATOM 791 N N . ARG A 1 134 ? -10.238 56.444 61.205 1.00 57.36 101 ARG A N 1
ATOM 792 C CA . ARG A 1 134 ? -9.471 57.331 60.337 1.00 61.37 101 ARG A CA 1
ATOM 793 C C . ARG A 1 134 ? -10.188 58.656 60.121 1.00 61.62 101 ARG A C 1
ATOM 794 O O . ARG A 1 134 ? -9.554 59.705 60.017 1.00 60.35 101 ARG A O 1
ATOM 802 N N . ALA A 1 135 ? -11.513 58.599 60.051 1.00 59.59 102 ALA A N 1
ATOM 803 C CA . ALA A 1 135 ? -12.322 59.784 59.794 1.00 56.90 102 ALA A CA 1
ATOM 804 C C . ALA A 1 135 ? -12.378 60.716 61.003 1.00 68.69 102 ALA A C 1
ATOM 805 O O . ALA A 1 135 ? -12.854 61.847 60.902 1.00 78.08 102 ALA A O 1
ATOM 807 N N . CYS A 1 136 ? -11.891 60.240 62.143 1.00 59.27 103 CYS A N 1
ATOM 808 C CA . CYS A 1 136 ? -11.900 61.040 63.361 1.00 64.28 103 CYS A CA 1
ATOM 809 C C . CYS A 1 136 ? -10.584 61.788 63.576 1.00 73.01 103 CYS A C 1
ATOM 810 O O . CYS A 1 136 ? -10.465 62.590 64.502 1.00 84.26 103 CYS A O 1
ATOM 813 N N . ILE A 1 137 ? -9.602 61.531 62.717 1.00 65.20 104 ILE A N 1
ATOM 814 C CA . ILE A 1 137 ? -8.293 62.166 62.852 1.00 73.28 104 ILE A CA 1
ATOM 815 C C . ILE A 1 137 ? -7.876 62.877 61.564 1.00 81.14 104 ILE A C 1
ATOM 816 O O . ILE A 1 137 ? -8.641 62.936 60.602 1.00 86.48 104 ILE A O 1
ATOM 821 N N . GLN A 1 138 ? -6.660 63.416 61.555 1.00 86.20 105 GLN A N 1
ATOM 822 C CA . GLN A 1 138 ? -6.127 64.102 60.382 1.00 88.68 105 GLN A CA 1
ATOM 823 C C . GLN A 1 138 ? -4.749 63.564 60.003 1.00 86.12 105 GLN A C 1
ATOM 824 O O . GLN A 1 138 ? -3.767 64.308 59.959 1.00 81.18 105 GLN A O 1
ATOM 830 N N . GLY A 1 149 ? 5.709 62.321 73.472 1.00 141.66 116 GLY A N 1
ATOM 831 C CA . GLY A 1 149 ? 7.031 61.724 73.499 1.00 143.92 116 GLY A CA 1
ATOM 832 C C . GLY A 1 149 ? 6.986 60.223 73.707 1.00 141.40 116 GLY A C 1
ATOM 833 O O . GLY A 1 149 ? 7.659 59.469 73.003 1.00 136.45 116 GLY A O 1
ATOM 834 N N . ARG A 1 150 ? 6.189 59.790 74.679 1.00 143.00 117 ARG A N 1
ATOM 835 C CA . ARG A 1 150 ? 6.035 58.369 74.976 1.00 140.80 117 ARG A CA 1
ATOM 836 C C . ARG A 1 150 ? 5.279 57.652 73.862 1.00 131.06 117 ARG A C 1
ATOM 837 O O . ARG A 1 150 ? 5.184 56.425 73.851 1.00 134.20 117 ARG A O 1
ATOM 845 N N . LEU A 1 151 ? 4.745 58.429 72.925 1.00 114.34 118 LEU A N 1
ATOM 846 C CA . LEU A 1 151 ? 3.983 57.880 71.811 1.00 104.89 118 LEU A CA 1
ATOM 847 C C . LEU A 1 151 ? 4.899 57.437 70.673 1.00 106.96 118 LEU A C 1
ATOM 848 O O . LEU A 1 151 ? 4.768 56.329 70.156 1.00 109.81 118 LEU A O 1
ATOM 853 N N . HIS A 1 152 ? 5.824 58.313 70.295 1.00 103.87 119 HIS A N 1
ATOM 854 C CA . HIS A 1 152 ? 6.724 58.071 69.170 1.00 99.06 119 HIS A CA 1
ATOM 855 C C . HIS A 1 152 ? 7.389 56.696 69.204 1.00 94.21 119 HIS A C 1
ATOM 856 O O . HIS A 1 152 ? 7.444 56.001 68.190 1.00 97.15 119 HIS A O 1
ATOM 863 N N . HIS A 1 153 ? 7.897 56.311 70.369 1.00 93.32 120 HIS A N 1
ATOM 864 C CA . HIS A 1 153 ? 8.608 55.044 70.509 1.00 96.18 120 HIS A CA 1
ATOM 865 C C . HIS A 1 153 ? 7.686 53.840 70.348 1.00 90.91 120 HIS A C 1
ATOM 866 O O . HIS A 1 153 ? 8.024 52.875 69.661 1.00 87.65 120 HIS A O 1
ATOM 873 N N . TRP A 1 154 ? 6.522 53.900 70.988 1.00 91.15 121 TRP A N 1
ATOM 874 C CA . TRP A 1 154 ? 5.587 52.780 70.984 1.00 88.70 121 TRP A CA 1
ATOM 875 C C . TRP A 1 154 ? 5.136 52.410 69.572 1.00 75.53 121 TRP A C 1
ATOM 876 O O . TRP A 1 154 ? 5.235 51.252 69.164 1.00 64.27 121 TRP A O 1
ATOM 887 N N . LEU A 1 155 ? 4.645 53.394 68.827 1.00 70.59 122 LEU A N 1
ATOM 888 C CA . LEU A 1 155 ? 4.174 53.140 67.471 1.00 75.72 122 LEU A CA 1
ATOM 889 C C . LEU A 1 155 ? 5.334 52.887 66.514 1.00 78.76 122 LEU A C 1
ATOM 890 O O . LEU A 1 155 ? 5.125 52.590 65.338 1.00 75.20 122 LEU A O 1
ATOM 895 N N . HIS A 1 156 ? 6.554 53.000 67.027 1.00 84.16 123 HIS A N 1
ATOM 896 C CA . HIS A 1 156 ? 7.742 52.673 66.250 1.00 86.68 123 HIS A CA 1
ATOM 897 C C . HIS A 1 156 ? 8.091 51.197 66.403 1.00 81.13 123 HIS A C 1
ATOM 898 O O . HIS A 1 156 ? 8.456 50.535 65.433 1.00 72.81 123 HIS A O 1
ATOM 905 N N . ARG A 1 157 ? 7.978 50.685 67.624 1.00 86.72 124 ARG A N 1
ATOM 906 C CA . ARG A 1 157 ? 8.252 49.276 67.878 1.00 88.46 124 ARG A CA 1
ATOM 907 C C . ARG A 1 157 ? 7.201 48.407 67.200 1.00 88.48 124 ARG A C 1
ATOM 908 O O . ARG A 1 157 ? 7.475 47.269 66.816 1.00 89.75 124 ARG A O 1
ATOM 916 N N . LEU A 1 158 ? 5.998 48.954 67.052 1.00 87.25 125 LEU A N 1
ATOM 917 C CA . LEU A 1 158 ? 4.911 48.249 66.385 1.00 87.72 125 LEU A CA 1
ATOM 918 C C . LEU A 1 158 ? 5.062 48.342 64.873 1.00 89.64 125 LEU A C 1
ATOM 919 O O . LEU A 1 158 ? 4.757 47.396 64.148 1.00 90.93 125 LEU A O 1
ATOM 924 N N . GLN A 1 159 ? 5.533 49.494 64.406 1.00 89.26 126 GLN A N 1
ATOM 925 C CA . GLN A 1 159 ? 5.738 49.723 62.981 1.00 79.22 126 GLN A CA 1
ATOM 926 C C . GLN A 1 159 ? 6.938 48.923 62.486 1.00 74.52 126 GLN A C 1
ATOM 927 O O . GLN A 1 159 ? 6.987 48.510 61.327 1.00 84.93 126 GLN A O 1
ATOM 933 N N . GLU A 1 160 ? 7.895 48.696 63.380 1.00 61.64 127 GLU A N 1
ATOM 934 C CA . GLU A 1 160 ? 9.119 47.978 63.046 1.00 80.77 127 GLU A CA 1
ATOM 935 C C . GLU A 1 160 ? 9.009 46.497 63.406 1.00 86.41 127 GLU A C 1
ATOM 936 O O . GLU A 1 160 ? 9.973 45.744 63.271 1.00 88.91 127 GLU A O 1
ATOM 942 N N . ALA A 1 161 ? 7.828 46.085 63.858 1.00 89.29 128 ALA A N 1
ATOM 943 C CA . ALA A 1 161 ? 7.623 44.733 64.377 1.00 80.73 128 ALA A CA 1
ATOM 944 C C . ALA A 1 161 ? 7.604 43.618 63.322 1.00 81.17 128 ALA A C 1
ATOM 945 O O . ALA A 1 161 ? 8.256 42.590 63.503 1.00 83.69 128 ALA A O 1
ATOM 947 N N . PRO A 1 162 ? 6.851 43.810 62.225 1.00 75.65 129 PRO A N 1
ATOM 948 C CA . PRO A 1 162 ? 6.700 42.748 61.219 1.00 75.87 129 PRO A CA 1
ATOM 949 C C . PRO A 1 162 ? 8.021 42.300 60.592 1.00 81.52 129 PRO A C 1
ATOM 950 O O . PRO A 1 162 ? 8.039 41.321 59.845 1.00 77.49 129 PRO A O 1
ATOM 954 N N . LYS A 1 163 ? 9.105 43.006 60.892 1.00 93.60 130 LYS A N 1
ATOM 955 C CA . LYS A 1 163 ? 10.414 42.666 60.344 1.00 106.20 130 LYS A CA 1
ATOM 956 C C . LYS A 1 163 ? 11.456 42.488 61.445 1.00 108.75 130 LYS A C 1
ATOM 957 O O . LYS A 1 163 ? 12.655 42.622 61.203 1.00 113.62 130 LYS A O 1
ATOM 963 N N . LYS A 1 164 ? 10.990 42.181 62.652 1.00 105.47 131 LYS A N 1
ATOM 964 C CA . LYS A 1 164 ? 11.881 41.978 63.790 1.00 105.02 131 LYS A CA 1
ATOM 965 C C . LYS A 1 164 ? 11.503 40.725 64.573 1.00 105.08 131 LYS A C 1
ATOM 966 O O . LYS A 1 164 ? 12.361 40.068 65.163 1.00 113.66 131 LYS A O 1
ATOM 972 N N . GLU A 1 165 ? 10.215 40.398 64.573 1.00 96.79 132 GLU A N 1
ATOM 973 C CA . GLU A 1 165 ? 9.717 39.237 65.303 1.00 89.38 132 GLU A CA 1
ATOM 974 C C . GLU A 1 165 ? 9.204 38.161 64.351 1.00 88.39 132 GLU A C 1
ATOM 975 O O . GLU A 1 165 ? 8.877 38.444 63.199 1.00 86.92 132 GLU A O 1
ATOM 981 N N . SER A 1 166 ? 9.132 36.927 64.840 1.00 93.29 133 SER A N 1
ATOM 982 C CA . SER A 1 166 ? 8.663 35.805 64.032 1.00 103.19 133 SER A CA 1
ATOM 983 C C . SER A 1 166 ? 7.146 35.835 63.854 1.00 107.97 133 SER A C 1
ATOM 984 O O . SER A 1 166 ? 6.429 36.350 64.709 1.00 105.97 133 SER A O 1
ATOM 987 N N . PRO A 1 167 ? 6.656 35.281 62.734 1.00 112.00 134 PRO A N 1
ATOM 988 C CA . PRO A 1 167 ? 5.219 35.225 62.440 1.00 111.49 134 PRO A CA 1
ATOM 989 C C . PRO A 1 167 ? 4.433 34.526 63.545 1.00 108.27 134 PRO A C 1
ATOM 990 O O . PRO A 1 167 ? 3.237 34.775 63.698 1.00 112.48 134 PRO A O 1
ATOM 994 N N . GLY A 1 168 ? 5.098 33.655 64.296 1.00 100.14 135 GLY A N 1
ATOM 995 C CA . GLY A 1 168 ? 4.471 32.998 65.427 1.00 94.78 135 GLY A CA 1
ATOM 996 C C . GLY A 1 168 ? 4.358 33.960 66.593 1.00 92.41 135 GLY A C 1
ATOM 997 O O . GLY A 1 168 ? 3.392 33.928 67.354 1.00 91.76 135 GLY A O 1
ATOM 998 N N . CYS A 1 169 ? 5.359 34.823 66.725 1.00 88.92 136 CYS A N 1
ATOM 999 C CA . CYS A 1 169 ? 5.368 35.851 67.756 1.00 84.86 136 CYS A CA 1
ATOM 1000 C C . CYS A 1 169 ? 4.267 36.872 67.509 1.00 78.56 136 CYS A C 1
ATOM 1001 O O . CYS A 1 169 ? 3.537 37.246 68.426 1.00 80.29 136 CYS A O 1
ATOM 1004 N N . LEU A 1 170 ? 4.158 37.321 66.263 1.00 77.00 137 LEU A N 1
ATOM 1005 C CA . LEU A 1 170 ? 3.166 38.321 65.885 1.00 80.60 137 LEU A CA 1
ATOM 1006 C C . LEU A 1 170 ? 1.743 37.821 66.092 1.00 87.92 137 LEU A C 1
ATOM 1007 O O . LEU A 1 170 ? 0.928 38.492 66.725 1.00 98.53 137 LEU A O 1
ATOM 1012 N N . GLU A 1 171 ? 1.450 36.641 65.556 1.00 81.35 138 GLU A N 1
ATOM 1013 C CA . GLU A 1 171 ? 0.112 36.070 65.656 1.00 83.90 138 GLU A CA 1
ATOM 1014 C C . GLU A 1 171 ? -0.304 35.901 67.116 1.00 85.20 138 GLU A C 1
ATOM 1015 O O . GLU A 1 171 ? -1.492 35.819 67.429 1.00 84.31 138 GLU A O 1
ATOM 1021 N N . ALA A 1 172 ? 0.683 35.858 68.004 1.00 80.58 139 ALA A N 1
ATOM 1022 C CA . ALA A 1 172 ? 0.431 35.674 69.426 1.00 67.84 139 ALA A CA 1
ATOM 1023 C C . ALA A 1 172 ? 0.173 37.004 70.131 1.00 76.98 139 ALA A C 1
ATOM 1024 O O . ALA A 1 172 ? -0.838 37.166 70.816 1.00 77.47 139 ALA A O 1
ATOM 1026 N N . SER A 1 173 ? 1.088 37.953 69.956 1.00 77.84 140 SER A N 1
ATOM 1027 C CA . SER A 1 173 ? 0.978 39.254 70.608 1.00 74.59 140 SER A CA 1
ATOM 1028 C C . SER A 1 173 ? -0.367 39.924 70.339 1.00 65.49 140 SER A C 1
ATOM 1029 O O . SER A 1 173 ? -0.953 40.537 71.233 1.00 65.12 140 SER A O 1
ATOM 1032 N N . VAL A 1 174 ? -0.854 39.800 69.109 1.00 56.57 141 VAL A N 1
ATOM 1033 C CA . VAL A 1 174 ? -2.094 40.458 68.714 1.00 64.41 141 VAL A CA 1
ATOM 1034 C C . VAL A 1 174 ? -3.322 39.648 69.111 1.00 69.56 141 VAL A C 1
ATOM 1035 O O . VAL A 1 174 ? -4.436 40.172 69.150 1.00 64.92 141 VAL A O 1
ATOM 1039 N N . THR A 1 175 ? -3.114 38.368 69.400 1.00 75.51 142 THR A N 1
ATOM 1040 C CA . THR A 1 175 ? -4.196 37.508 69.864 1.00 70.78 142 THR A CA 1
ATOM 1041 C C . THR A 1 175 ? -4.469 37.739 71.346 1.00 59.57 142 THR A C 1
ATOM 1042 O O . THR A 1 175 ? -5.616 37.909 71.756 1.00 68.33 142 THR A O 1
ATOM 1046 N N . PHE A 1 176 ? -3.406 37.750 72.143 1.00 50.42 143 PHE A N 1
ATOM 1047 C CA . PHE A 1 176 ? -3.524 37.986 73.575 1.00 44.61 143 PHE A CA 1
ATOM 1048 C C . PHE A 1 176 ? -3.999 39.407 73.865 1.00 55.91 143 PHE A C 1
ATOM 1049 O O . PHE A 1 176 ? -4.677 39.654 74.864 1.00 62.92 143 PHE A O 1
ATOM 1057 N N . ASN A 1 177 ? -3.639 40.338 72.986 1.00 57.19 144 ASN A N 1
ATOM 1058 C CA . ASN A 1 177 ? -4.019 41.738 73.154 1.00 55.71 144 ASN A CA 1
ATOM 1059 C C . ASN A 1 177 ? -5.356 42.053 72.495 1.00 44.69 144 ASN A C 1
ATOM 1060 O O . ASN A 1 177 ? -5.905 43.138 72.671 1.00 50.84 144 ASN A O 1
ATOM 1065 N N . LEU A 1 178 ? -5.875 41.090 71.741 1.00 47.07 145 LEU A N 1
ATOM 1066 C CA . LEU A 1 178 ? -7.115 41.270 70.994 1.00 46.95 145 LEU A CA 1
ATOM 1067 C C . LEU A 1 178 ? -8.228 41.862 71.856 1.00 51.78 145 LEU A C 1
ATOM 1068 O O . LEU A 1 178 ? -8.702 42.969 71.599 1.00 57.62 145 LEU A O 1
ATOM 1073 N N . PHE A 1 179 ? -8.635 41.117 72.879 1.00 57.97 146 PHE A N 1
ATOM 1074 C CA . PHE A 1 179 ? -9.739 41.517 73.746 1.00 51.71 146 PHE A CA 1
ATOM 1075 C C . PHE A 1 179 ? -9.542 42.903 74.355 1.00 54.18 146 PHE A C 1
ATOM 1076 O O . PHE A 1 179 ? -10.441 43.745 74.317 1.00 44.20 146 PHE A O 1
ATOM 1084 N N . ARG A 1 180 ? -8.367 43.129 74.929 1.00 50.27 147 ARG A N 1
ATOM 1085 C CA . ARG A 1 180 ? -8.063 44.408 75.554 1.00 42.76 147 ARG A CA 1
ATOM 1086 C C . ARG A 1 180 ? -8.241 45.559 74.570 1.00 56.78 147 ARG A C 1
ATOM 1087 O O . ARG A 1 180 ? -8.669 46.650 74.949 1.00 60.00 147 ARG A O 1
ATOM 1095 N N . LEU A 1 181 ? -7.917 45.304 73.306 1.00 45.33 148 LEU A N 1
ATOM 1096 C CA . LEU A 1 181 ? -8.022 46.320 72.267 1.00 41.13 148 LEU A CA 1
ATOM 1097 C C . LEU A 1 181 ? -9.480 46.601 71.911 1.00 49.62 148 LEU A C 1
ATOM 1098 O O . LEU A 1 181 ? -9.871 47.753 71.717 1.00 42.11 148 LEU A O 1
ATOM 1103 N N . LEU A 1 182 ? -10.277 45.541 71.829 1.00 48.93 149 LEU A N 1
ATOM 1104 C CA . LEU A 1 182 ? -11.676 45.656 71.429 1.00 55.18 149 LEU A CA 1
ATOM 1105 C C . LEU A 1 182 ? -12.550 46.250 72.526 1.00 58.79 149 LEU A C 1
ATOM 1106 O O . LEU A 1 182 ? -13.530 46.940 72.245 1.00 61.67 149 LEU A O 1
ATOM 1111 N N . THR A 1 183 ? -12.196 45.977 73.776 1.00 61.51 150 THR A N 1
ATOM 1112 C CA . THR A 1 183 ? -13.000 46.426 74.905 1.00 55.45 150 THR A CA 1
ATOM 1113 C C . THR A 1 183 ? -12.409 47.655 75.588 1.00 62.76 150 THR A C 1
ATOM 1114 O O . THR A 1 183 ? -12.996 48.732 75.551 1.00 78.19 150 THR A O 1
ATOM 1118 N N . ARG A 1 184 ? -11.245 47.493 76.206 1.00 51.75 151 ARG A N 1
ATOM 1119 C CA . ARG A 1 184 ? -10.643 48.563 76.994 1.00 45.82 151 ARG A CA 1
ATOM 1120 C C . ARG A 1 184 ? -10.063 49.693 76.140 1.00 46.01 151 ARG A C 1
ATOM 1121 O O . ARG A 1 184 ? -10.427 50.856 76.312 1.00 47.99 151 ARG A O 1
ATOM 1129 N N . ASP A 1 185 ? -9.166 49.347 75.221 1.00 40.26 152 ASP A N 1
ATOM 1130 C CA . ASP A 1 185 ? -8.498 50.344 74.386 1.00 44.47 152 ASP A CA 1
ATOM 1131 C C . ASP A 1 185 ? -9.455 51.097 73.458 1.00 54.03 152 ASP A C 1
ATOM 1132 O O . ASP A 1 185 ? -9.433 52.327 73.399 1.00 48.45 152 ASP A O 1
ATOM 1137 N N . LEU A 1 186 ? -10.290 50.357 72.735 1.00 54.44 153 LEU A N 1
ATOM 1138 C CA . LEU A 1 186 ? -11.275 50.960 71.843 1.00 39.55 153 LEU A CA 1
ATOM 1139 C C . LEU A 1 186 ? -12.248 51.853 72.609 1.00 49.89 153 LEU A C 1
ATOM 1140 O O . LEU A 1 186 ? -12.513 52.987 72.211 1.00 56.04 153 LEU A O 1
ATOM 1145 N N . ASN A 1 187 ? -12.775 51.334 73.713 1.00 53.50 154 ASN A N 1
ATOM 1146 C CA . ASN A 1 187 ? -13.697 52.086 74.554 1.00 47.29 154 ASN A CA 1
ATOM 1147 C C . ASN A 1 187 ? -13.090 53.400 75.044 1.00 45.35 154 ASN A C 1
ATOM 1148 O O . ASN A 1 187 ? -13.759 54.431 75.070 1.00 46.27 154 ASN A O 1
ATOM 1153 N N . CYS A 1 188 ? -11.818 53.362 75.428 1.00 38.98 155 CYS A N 1
ATOM 1154 C CA . CYS A 1 188 ? -11.141 54.556 75.922 1.00 36.77 155 CYS A CA 1
ATOM 1155 C C . CYS A 1 188 ? -11.116 55.682 74.891 1.00 48.24 155 CYS A C 1
ATOM 1156 O O . CYS A 1 188 ? -11.270 56.852 75.241 1.00 45.96 155 CYS A O 1
ATOM 1159 N N . VAL A 1 189 ? -10.914 55.329 73.625 1.00 48.51 156 VAL A N 1
ATOM 1160 C CA . VAL A 1 189 ? -10.849 56.327 72.565 1.00 48.47 156 VAL A CA 1
ATOM 1161 C C . VAL A 1 189 ? -12.235 56.878 72.250 1.00 47.70 156 VAL A C 1
ATOM 1162 O O . VAL A 1 189 ? -12.384 58.047 71.894 1.00 48.30 156 VAL A O 1
ATOM 1166 N N . ALA A 1 190 ? -13.247 56.032 72.395 1.00 44.85 157 ALA A N 1
ATOM 1167 C CA . ALA A 1 190 ? -14.625 56.441 72.150 1.00 48.25 157 ALA A CA 1
ATOM 1168 C C . ALA A 1 190 ? -15.189 57.295 73.286 1.00 57.01 157 ALA A C 1
ATOM 1169 O O . ALA A 1 190 ? -16.285 57.845 73.172 1.00 61.98 157 ALA A O 1
ATOM 1171 N N . SER A 1 191 ? -14.438 57.408 74.378 1.00 47.73 158 SER A N 1
ATOM 1172 C CA . SER A 1 191 ? -14.924 58.116 75.559 1.00 51.62 158 SER A CA 1
ATOM 1173 C C . SER A 1 191 ? -14.272 59.483 75.749 1.00 57.85 158 SER A C 1
ATOM 1174 O O . SER A 1 191 ? -14.665 60.246 76.632 1.00 66.22 158 SER A O 1
ATOM 1177 N N . GLY A 1 192 ? -13.280 59.789 74.921 1.00 48.37 159 GLY A N 1
ATOM 1178 C CA . GLY A 1 192 ? -12.600 61.069 74.993 1.00 51.02 159 GLY A CA 1
ATOM 1179 C C . GLY A 1 192 ? -12.141 61.428 76.395 1.00 64.28 159 GLY A C 1
ATOM 1180 O O . GLY A 1 192 ? -11.444 60.651 77.048 1.00 57.14 159 GLY A O 1
ATOM 1181 N N . ASP A 1 193 ? -12.542 62.610 76.856 1.00 74.60 160 ASP A N 1
ATOM 1182 C CA . ASP A 1 193 ? -12.128 63.125 78.159 1.00 81.24 160 ASP A CA 1
ATOM 1183 C C . ASP A 1 193 ? -12.555 62.221 79.311 1.00 82.29 160 ASP A C 1
ATOM 1184 O O . ASP A 1 193 ? -11.874 62.142 80.334 1.00 86.67 160 ASP A O 1
ATOM 1189 N N . LEU A 1 194 ? -13.687 61.544 79.143 1.00 71.06 161 LEU A N 1
ATOM 1190 C CA . LEU A 1 194 ? -14.267 60.741 80.215 1.00 57.56 161 LEU A CA 1
ATOM 1191 C C . LEU A 1 194 ? -13.551 59.405 80.394 1.00 53.95 161 LEU A C 1
ATOM 1192 O O . LEU A 1 194 ? -14.098 58.474 80.982 1.00 56.41 161 LEU A O 1
ATOM 1197 N N . CYS A 1 195 ? -12.329 59.316 79.882 1.00 50.37 162 CYS A N 1
ATOM 1198 C CA . CYS A 1 195 ? -11.508 58.123 80.047 1.00 51.20 162 CYS A CA 1
ATOM 1199 C C . CYS A 1 195 ? -10.202 58.507 80.725 1.00 63.71 162 CYS A C 1
ATOM 1200 O O . CYS A 1 195 ? -9.204 58.782 80.059 1.00 70.86 162 CYS A O 1
ATOM 1203 N N . VAL A 1 196 ? -10.216 58.533 82.053 1.00 68.86 163 VAL A N 1
ATOM 1204 C CA . VAL A 1 196 ? -9.043 58.935 82.818 1.00 75.26 163 VAL A CA 1
ATOM 1205 C C . VAL A 1 196 ? -8.282 57.722 83.340 1.00 78.88 163 VAL A C 1
ATOM 1206 O O . VAL A 1 196 ? -8.846 56.638 83.491 1.00 83.13 163 VAL A O 1
ATOM 1211 N N . CYS B 1 37 ? -48.930 34.382 58.812 1.00 147.22 4 CYS B N 1
ATOM 1212 C CA . CYS B 1 37 ? -48.104 33.429 58.081 1.00 151.07 4 CYS B CA 1
ATOM 1213 C C . CYS B 1 37 ? -47.437 34.083 56.874 1.00 155.71 4 CYS B C 1
ATOM 1214 O O . CYS B 1 37 ? -47.997 34.101 55.778 1.00 158.24 4 CYS B O 1
ATOM 1217 N N . HIS B 1 38 ? -46.237 34.617 57.082 1.00 155.22 5 HIS B N 1
ATOM 1218 C CA . HIS B 1 38 ? -45.489 35.264 56.009 1.00 156.02 5 HIS B CA 1
ATOM 1219 C C . HIS B 1 38 ? -44.274 34.432 55.608 1.00 151.50 5 HIS B C 1
ATOM 1220 O O . HIS B 1 38 ? -43.247 34.448 56.287 1.00 150.94 5 HIS B O 1
ATOM 1227 N N . ILE B 1 39 ? -44.401 33.706 54.502 1.00 143.60 6 ILE B N 1
ATOM 1228 C CA . ILE B 1 39 ? -43.317 32.867 54.001 1.00 134.29 6 ILE B CA 1
ATOM 1229 C C . ILE B 1 39 ? -42.618 33.511 52.809 1.00 131.41 6 ILE B C 1
ATOM 1230 O O . ILE B 1 39 ? -41.518 33.108 52.433 1.00 127.94 6 ILE B O 1
ATOM 1235 N N . ALA B 1 40 ? -43.263 34.518 52.226 1.00 136.89 7 ALA B N 1
ATOM 1236 C CA . ALA B 1 40 ? -42.753 35.184 51.030 1.00 139.74 7 ALA B CA 1
ATOM 1237 C C . ALA B 1 40 ? -41.347 35.751 51.219 1.00 137.14 7 ALA B C 1
ATOM 1238 O O . ALA B 1 40 ? -40.657 36.058 50.246 1.00 134.72 7 ALA B O 1
ATOM 1240 N N . GLN B 1 41 ? -40.926 35.886 52.472 1.00 139.83 8 GLN B N 1
ATOM 1241 C CA . GLN B 1 41 ? -39.612 36.439 52.782 1.00 142.05 8 GLN B CA 1
ATOM 1242 C C . GLN B 1 41 ? -38.483 35.464 52.459 1.00 143.04 8 GLN B C 1
ATOM 1243 O O . GLN B 1 41 ? -37.338 35.872 52.260 1.00 144.74 8 GLN B O 1
ATOM 1249 N N . PHE B 1 42 ? -38.809 34.176 52.401 1.00 138.45 9 PHE B N 1
ATOM 1250 C CA . PHE B 1 42 ? -37.799 33.149 52.171 1.00 132.71 9 PHE B CA 1
ATOM 1251 C C . PHE B 1 42 ? -37.768 32.641 50.729 1.00 144.12 9 PHE B C 1
ATOM 1252 O O . PHE B 1 42 ? -37.112 31.642 50.434 1.00 147.08 9 PHE B O 1
ATOM 1260 N N . LYS B 1 43 ? -38.475 33.328 49.837 1.00 149.30 10 LYS B N 1
ATOM 1261 C CA . LYS B 1 43 ? -38.417 33.004 48.415 1.00 148.85 10 LYS B CA 1
ATOM 1262 C C . LYS B 1 43 ? -36.994 33.205 47.918 1.00 154.05 10 LYS B C 1
ATOM 1263 O O . LYS B 1 43 ? -36.477 32.413 47.131 1.00 154.63 10 LYS B O 1
ATOM 1269 N N . SER B 1 44 ? -36.368 34.278 48.392 1.00 157.01 11 SER B N 1
ATOM 1270 C CA . SER B 1 44 ? -34.989 34.587 48.044 1.00 155.88 11 SER B CA 1
ATOM 1271 C C . SER B 1 44 ? -34.128 34.662 49.301 1.00 150.56 11 SER B C 1
ATOM 1272 O O . SER B 1 44 ? -34.575 35.140 50.345 1.00 143.48 11 SER B O 1
ATOM 1275 N N . LEU B 1 45 ? -32.893 34.184 49.196 1.00 149.72 12 LEU B N 1
ATOM 1276 C CA . LEU B 1 45 ? -31.966 34.206 50.320 1.00 143.91 12 LEU B CA 1
ATOM 1277 C C . LEU B 1 45 ? -30.728 35.032 49.992 1.00 137.61 12 LEU B C 1
ATOM 1278 O O . LEU B 1 45 ? -30.186 34.945 48.890 1.00 143.38 12 LEU B O 1
ATOM 1283 N N . SER B 1 46 ? -30.288 35.833 50.956 1.00 127.35 13 SER B N 1
ATOM 1284 C CA . SER B 1 46 ? -29.138 36.710 50.766 1.00 119.83 13 SER B CA 1
ATOM 1285 C C . SER B 1 46 ? -27.861 35.924 50.488 1.00 110.26 13 SER B C 1
ATOM 1286 O O . SER B 1 46 ? -27.646 34.859 51.065 1.00 105.57 13 SER B O 1
ATOM 1289 N N . PRO B 1 47 ? -27.012 36.451 49.591 1.00 103.24 14 PRO B N 1
ATOM 1290 C CA . PRO B 1 47 ? -25.684 35.891 49.319 1.00 100.24 14 PRO B CA 1
ATOM 1291 C C . PRO B 1 47 ? -24.833 35.936 50.580 1.00 103.84 14 PRO B C 1
ATOM 1292 O O . PRO B 1 47 ? -23.887 35.162 50.726 1.00 101.77 14 PRO B O 1
ATOM 1296 N N . GLN B 1 48 ? -25.178 36.857 51.475 1.00 107.26 15 GLN B N 1
ATOM 1297 C CA . GLN B 1 48 ? -24.530 36.973 52.774 1.00 111.68 15 GLN B CA 1
ATOM 1298 C C . GLN B 1 48 ? -24.591 35.633 53.493 1.00 104.00 15 GLN B C 1
ATOM 1299 O O . GLN B 1 48 ? -23.572 35.093 53.925 1.00 101.99 15 GLN B O 1
ATOM 1305 N N . GLU B 1 49 ? -25.804 35.105 53.610 1.00 92.43 16 GLU B N 1
ATOM 1306 C CA . GLU B 1 49 ? -26.045 33.830 54.270 1.00 83.27 16 GLU B CA 1
ATOM 1307 C C . GLU B 1 49 ? -25.468 32.666 53.469 1.00 84.49 16 GLU B C 1
ATOM 1308 O O . GLU B 1 49 ? -24.881 31.744 54.033 1.00 88.56 16 GLU B O 1
ATOM 1314 N N . LEU B 1 50 ? -25.641 32.714 52.152 1.00 85.13 17 LEU B N 1
ATOM 1315 C CA . LEU B 1 50 ? -25.173 31.644 51.275 1.00 90.12 17 LEU B CA 1
ATOM 1316 C C . LEU B 1 50 ? -23.678 31.378 51.430 1.00 85.78 17 LEU B C 1
ATOM 1317 O O . LEU B 1 50 ? -23.253 30.230 51.567 1.00 79.31 17 LEU B O 1
ATOM 1322 N N . GLN B 1 51 ? -22.883 32.442 51.406 1.00 90.49 18 GLN B N 1
ATOM 1323 C CA . GLN B 1 51 ? -21.440 32.315 51.566 1.00 96.19 18 GLN B CA 1
ATOM 1324 C C . GLN B 1 51 ? -21.105 31.705 52.924 1.00 87.02 18 GLN B C 1
ATOM 1325 O O . GLN B 1 51 ? -20.075 31.053 53.086 1.00 93.35 18 GLN B O 1
ATOM 1331 N N . ALA B 1 52 ? -21.987 31.916 53.896 1.00 63.63 19 ALA B N 1
ATOM 1332 C CA . ALA B 1 52 ? -21.796 31.364 55.232 1.00 59.67 19 ALA B CA 1
ATOM 1333 C C . ALA B 1 52 ? -22.110 29.871 55.263 1.00 69.52 19 ALA B C 1
ATOM 1334 O O . ALA B 1 52 ? -21.331 29.075 55.789 1.00 75.48 19 ALA B O 1
ATOM 1336 N N . PHE B 1 53 ? -23.253 29.494 54.696 1.00 65.81 20 PHE B N 1
ATOM 1337 C CA . PHE B 1 53 ? -23.641 28.090 54.632 1.00 55.87 20 PHE B CA 1
ATOM 1338 C C . PHE B 1 53 ? -22.617 27.267 53.869 1.00 54.84 20 PHE B C 1
ATOM 1339 O O . PHE B 1 53 ? -22.513 26.058 54.068 1.00 66.98 20 PHE B O 1
ATOM 1347 N N . LYS B 1 54 ? -21.859 27.927 52.998 1.00 52.73 21 LYS B N 1
ATOM 1348 C CA . LYS B 1 54 ? -20.875 27.236 52.172 1.00 72.21 21 LYS B CA 1
ATOM 1349 C C . LYS B 1 54 ? -19.565 27.012 52.920 1.00 75.43 21 LYS B C 1
ATOM 1350 O O . LYS B 1 54 ? -18.879 26.016 52.694 1.00 79.62 21 LYS B O 1
ATOM 1356 N N . ARG B 1 55 ? -19.217 27.938 53.807 1.00 76.70 22 ARG B N 1
ATOM 1357 C CA . ARG B 1 55 ? -18.034 27.768 54.642 1.00 84.64 22 ARG B CA 1
ATOM 1358 C C . ARG B 1 55 ? -18.312 26.721 55.715 1.00 81.62 22 ARG B C 1
ATOM 1359 O O . ARG B 1 55 ? -17.390 26.125 56.273 1.00 86.15 22 ARG B O 1
ATOM 1367 N N . ALA B 1 56 ? -19.592 26.507 55.998 1.00 69.50 23 ALA B N 1
ATOM 1368 C CA . ALA B 1 56 ? -20.013 25.480 56.941 1.00 66.79 23 ALA B CA 1
ATOM 1369 C C . ALA B 1 56 ? -20.071 24.129 56.241 1.00 64.91 23 ALA B C 1
ATOM 1370 O O . ALA B 1 56 ? -19.577 23.124 56.757 1.00 56.41 23 ALA B O 1
ATOM 1372 N N . LYS B 1 57 ? -20.680 24.120 55.058 1.00 56.85 24 LYS B N 1
ATOM 1373 C CA . LYS B 1 57 ? -20.766 22.922 54.235 1.00 56.92 24 LYS B CA 1
ATOM 1374 C C . LYS B 1 57 ? -19.373 22.378 53.954 1.00 65.13 24 LYS B C 1
ATOM 1375 O O . LYS B 1 57 ? -19.170 21.167 53.883 1.00 76.15 24 LYS B O 1
ATOM 1381 N N . ASP B 1 58 ? -18.414 23.284 53.802 1.00 66.19 25 ASP B N 1
ATOM 1382 C CA . ASP B 1 58 ? -17.040 22.902 53.504 1.00 70.42 25 ASP B CA 1
ATOM 1383 C C . ASP B 1 58 ? -16.352 22.269 54.709 1.00 64.72 25 ASP B C 1
ATOM 1384 O O . ASP B 1 58 ? -15.732 21.213 54.595 1.00 58.56 25 ASP B O 1
ATOM 1389 N N . ALA B 1 59 ? -16.465 22.921 55.861 1.00 73.80 26 ALA B N 1
ATOM 1390 C CA . ALA B 1 59 ? -15.866 22.417 57.093 1.00 66.81 26 ALA B CA 1
ATOM 1391 C C . ALA B 1 59 ? -16.473 21.074 57.487 1.00 70.13 26 ALA B C 1
ATOM 1392 O O . ALA B 1 59 ? -15.769 20.171 57.942 1.00 69.11 26 ALA B O 1
ATOM 1394 N N . LEU B 1 60 ? -17.784 20.956 57.314 1.00 65.77 27 LEU B N 1
ATOM 1395 C CA . LEU B 1 60 ? -18.483 19.703 57.570 1.00 59.94 27 LEU B CA 1
ATOM 1396 C C . LEU B 1 60 ? -17.914 18.574 56.717 1.00 74.57 27 LEU B C 1
ATOM 1397 O O . LEU B 1 60 ? -17.678 17.468 57.208 1.00 73.76 27 LEU B O 1
ATOM 1402 N N . GLU B 1 61 ? -17.700 18.862 55.435 1.00 77.14 28 GLU B N 1
ATOM 1403 C CA . GLU B 1 61 ? -17.165 17.879 54.500 1.00 77.13 28 GLU B CA 1
ATOM 1404 C C . GLU B 1 61 ? -15.763 17.441 54.899 1.00 70.15 28 GLU B C 1
ATOM 1405 O O . GLU B 1 61 ? -15.463 16.249 54.933 1.00 67.28 28 GLU B O 1
ATOM 1411 N N . GLU B 1 62 ? -14.910 18.413 55.203 1.00 68.24 29 GLU B N 1
ATOM 1412 C CA . GLU B 1 62 ? -13.544 18.129 55.617 1.00 75.18 29 GLU B CA 1
ATOM 1413 C C . GLU B 1 62 ? -13.525 17.274 56.880 1.00 81.80 29 GLU B C 1
ATOM 1414 O O . GLU B 1 62 ? -12.601 16.489 57.094 1.00 86.73 29 GLU B O 1
ATOM 1420 N N . SER B 1 63 ? -14.554 17.429 57.708 1.00 78.51 30 SER B N 1
ATOM 1421 C CA . SER B 1 63 ? -14.662 16.685 58.960 1.00 70.10 30 SER B CA 1
ATOM 1422 C C . SER B 1 63 ? -14.982 15.214 58.720 1.00 66.80 30 SER B C 1
ATOM 1423 O O . SER B 1 63 ? -14.496 14.339 59.435 1.00 72.91 30 SER B O 1
ATOM 1426 N N . LEU B 1 64 ? -15.807 14.949 57.713 1.00 68.57 31 LEU B N 1
ATOM 1427 C CA . LEU B 1 64 ? -16.206 13.583 57.388 1.00 76.10 31 LEU B CA 1
ATOM 1428 C C . LEU B 1 64 ? -15.023 12.714 56.954 1.00 85.49 31 LEU B C 1
ATOM 1429 O O . LEU B 1 64 ? -15.024 11.503 57.176 1.00 76.31 31 LEU B O 1
ATOM 1434 N N . LEU B 1 65 ? -14.018 13.333 56.337 1.00 91.34 32 LEU B N 1
ATOM 1435 C CA . LEU B 1 65 ? -12.854 12.599 55.839 1.00 91.96 32 LEU B CA 1
ATOM 1436 C C . LEU B 1 65 ? -12.188 11.750 56.918 1.00 93.49 32 LEU B C 1
ATOM 1437 O O . LEU B 1 65 ? -11.762 10.627 56.654 1.00 88.62 32 LEU B O 1
ATOM 1442 N N . LEU B 1 66 ? -12.084 12.293 58.127 1.00 103.49 33 LEU B N 1
ATOM 1443 C CA . LEU B 1 66 ? -11.535 11.537 59.245 1.00 108.97 33 LEU B CA 1
ATOM 1444 C C . LEU B 1 66 ? -12.335 10.246 59.381 1.00 109.54 33 LEU B C 1
ATOM 1445 O O . LEU B 1 66 ? -13.557 10.258 59.245 1.00 86.73 33 LEU B O 1
ATOM 1450 N N . LYS B 1 67 ? -11.645 9.139 59.642 1.00 141.55 34 LYS B N 1
ATOM 1451 C CA . LYS B 1 67 ? -12.257 7.810 59.566 1.00 161.06 34 LYS B CA 1
ATOM 1452 C C . LYS B 1 67 ? -13.727 7.760 60.000 1.00 159.99 34 LYS B C 1
ATOM 1453 O O . LYS B 1 67 ? -14.042 7.547 61.171 1.00 162.16 34 LYS B O 1
ATOM 1459 N N . ASP B 1 68 ? -14.619 7.964 59.036 1.00 150.32 35 ASP B N 1
ATOM 1460 C CA . ASP B 1 68 ? -16.054 7.867 59.266 1.00 140.12 35 ASP B CA 1
ATOM 1461 C C . ASP B 1 68 ? -16.664 6.916 58.247 1.00 132.37 35 ASP B C 1
ATOM 1462 O O . ASP B 1 68 ? -16.034 6.591 57.242 1.00 141.76 35 ASP B O 1
ATOM 1467 N N . CYS B 1 69 ? -17.888 6.470 58.505 1.00 126.49 36 CYS B N 1
ATOM 1468 C CA . CYS B 1 69 ? -18.559 5.541 57.602 1.00 137.06 36 CYS B CA 1
ATOM 1469 C C . CYS B 1 69 ? -19.715 6.198 56.853 1.00 137.08 36 CYS B C 1
ATOM 1470 O O . CYS B 1 69 ? -19.879 7.418 56.893 1.00 123.12 36 CYS B O 1
ATOM 1473 N N . LYS B 1 70 ? -20.513 5.381 56.170 1.00 144.58 37 LYS B N 1
ATOM 1474 C CA . LYS B 1 70 ? -21.576 5.895 55.312 1.00 144.12 37 LYS B CA 1
ATOM 1475 C C . LYS B 1 70 ? -22.952 5.314 55.619 1.00 135.21 37 LYS B C 1
ATOM 1476 O O . LYS B 1 70 ? -23.173 4.723 56.678 1.00 128.62 37 LYS B O 1
ATOM 1482 N N . CYS B 1 71 ? -23.870 5.486 54.674 1.00 131.17 38 CYS B N 1
ATOM 1483 C CA . CYS B 1 71 ? -25.267 5.126 54.873 1.00 124.08 38 CYS B CA 1
ATOM 1484 C C . CYS B 1 71 ? -25.636 3.843 54.138 1.00 114.50 38 CYS B C 1
ATOM 1485 O O . CYS B 1 71 ? -24.951 3.430 53.202 1.00 108.00 38 CYS B O 1
ATOM 1488 N N . ARG B 1 72 ? -26.726 3.220 54.572 1.00 111.95 39 ARG B N 1
ATOM 1489 C CA . ARG B 1 72 ? -27.257 2.041 53.903 1.00 117.75 39 ARG B CA 1
ATOM 1490 C C . ARG B 1 72 ? -28.374 2.446 52.950 1.00 111.42 39 ARG B C 1
ATOM 1491 O O . ARG B 1 72 ? -28.495 1.909 51.849 1.00 114.70 39 ARG B O 1
ATOM 1499 N N . SER B 1 73 ? -29.188 3.403 53.382 1.00 103.51 40 SER B N 1
ATOM 1500 C CA . SER B 1 73 ? -30.291 3.898 52.571 1.00 98.88 40 SER B CA 1
ATOM 1501 C C . SER B 1 73 ? -30.109 5.385 52.290 1.00 95.22 40 SER B C 1
ATOM 1502 O O . SER B 1 73 ? -29.694 6.145 53.168 1.00 89.83 40 SER B O 1
ATOM 1505 N N . ARG B 1 74 ? -30.415 5.797 51.064 1.00 89.75 41 ARG B N 1
ATOM 1506 C CA . ARG B 1 74 ? -30.358 7.209 50.706 1.00 83.16 41 ARG B CA 1
ATOM 1507 C C . ARG B 1 74 ? -31.528 7.971 51.316 1.00 86.92 41 ARG B C 1
ATOM 1508 O O . ARG B 1 74 ? -32.680 7.764 50.936 1.00 94.04 41 ARG B O 1
ATOM 1516 N N . LEU B 1 75 ? -31.224 8.852 52.265 1.00 75.54 42 LEU B N 1
ATOM 1517 C CA . LEU B 1 75 ? -32.251 9.629 52.949 1.00 75.69 42 LEU B CA 1
ATOM 1518 C C . LEU B 1 75 ? -32.970 10.587 52.008 1.00 84.46 42 LEU B C 1
ATOM 1519 O O . LEU B 1 75 ? -34.198 10.654 52.001 1.00 91.57 42 LEU B O 1
ATOM 1524 N N . PHE B 1 76 ? -32.198 11.332 51.223 1.00 80.46 43 PHE B N 1
ATOM 1525 C CA . PHE B 1 76 ? -32.763 12.328 50.320 1.00 82.25 43 PHE B CA 1
ATOM 1526 C C . PHE B 1 76 ? -32.470 11.984 48.865 1.00 88.33 43 PHE B C 1
ATOM 1527 O O . PHE B 1 76 ? -31.607 12.602 48.240 1.00 92.01 43 PHE B O 1
ATOM 1535 N N . PRO B 1 77 ? -33.195 10.998 48.319 1.00 90.18 44 PRO B N 1
ATOM 1536 C CA . PRO B 1 77 ? -32.994 10.562 46.933 1.00 97.05 44 PRO B CA 1
ATOM 1537 C C . PRO B 1 77 ? -33.182 11.708 45.947 1.00 109.12 44 PRO B C 1
ATOM 1538 O O . PRO B 1 77 ? -34.148 12.463 46.057 1.00 110.68 44 PRO B O 1
ATOM 1542 N N . ARG B 1 78 ? -32.263 11.833 44.995 1.00 120.79 45 ARG B N 1
ATOM 1543 C CA . ARG B 1 78 ? -32.358 12.863 43.967 1.00 124.37 45 ARG B CA 1
ATOM 1544 C C . ARG B 1 78 ? -33.603 12.671 43.105 1.00 120.54 45 ARG B C 1
ATOM 1545 O O . ARG B 1 78 ? -34.121 13.623 42.523 1.00 114.66 45 ARG B O 1
ATOM 1553 N N . THR B 1 79 ? -34.078 11.431 43.037 1.00 125.76 46 THR B N 1
ATOM 1554 C CA . THR B 1 79 ? -35.249 11.089 42.239 1.00 127.83 46 THR B CA 1
ATOM 1555 C C . THR B 1 79 ? -36.527 11.686 42.818 1.00 128.65 46 THR B C 1
ATOM 1556 O O . THR B 1 79 ? -37.580 11.662 42.179 1.00 133.07 46 THR B O 1
ATOM 1560 N N . TRP B 1 80 ? -36.429 12.223 44.030 1.00 122.23 47 TRP B N 1
ATOM 1561 C CA . TRP B 1 80 ? -37.599 12.705 44.755 1.00 109.26 47 TRP B CA 1
ATOM 1562 C C . TRP B 1 80 ? -37.550 14.215 44.976 1.00 98.48 47 TRP B C 1
ATOM 1563 O O . TRP B 1 80 ? -36.584 14.738 45.528 1.00 91.01 47 TRP B O 1
ATOM 1574 N N . ASP B 1 81 ? -38.598 14.909 44.543 1.00 99.19 48 ASP B N 1
ATOM 1575 C CA . ASP B 1 81 ? -38.695 16.354 44.723 1.00 100.50 48 ASP B CA 1
ATOM 1576 C C . ASP B 1 81 ? -40.046 16.714 45.335 1.00 97.99 48 ASP B C 1
ATOM 1577 O O . ASP B 1 81 ? -40.958 15.889 45.371 1.00 101.56 48 ASP B O 1
ATOM 1582 N N . LEU B 1 82 ? -40.167 17.945 45.819 1.00 94.02 49 LEU B N 1
ATOM 1583 C CA . LEU B 1 82 ? -41.392 18.395 46.472 1.00 92.64 49 LEU B CA 1
ATOM 1584 C C . LEU B 1 82 ? -42.511 18.621 45.466 1.00 91.94 49 LEU B C 1
ATOM 1585 O O . LEU B 1 82 ? -43.679 18.375 45.760 1.00 84.35 49 LEU B O 1
ATOM 1590 N N . ARG B 1 83 ? -42.146 19.098 44.282 1.00 105.65 50 ARG B N 1
ATOM 1591 C CA . ARG B 1 83 ? -43.120 19.360 43.229 1.00 116.36 50 ARG B CA 1
ATOM 1592 C C . ARG B 1 83 ? -44.024 18.151 43.020 1.00 116.44 50 ARG B C 1
ATOM 1593 O O . ARG B 1 83 ? -45.220 18.294 42.768 1.00 120.13 50 ARG B O 1
ATOM 1601 N N . GLN B 1 84 ? -43.442 16.960 43.130 1.00 111.09 51 GLN B N 1
ATOM 1602 C CA . GLN B 1 84 ? -44.190 15.717 42.974 1.00 116.46 51 GLN B CA 1
ATOM 1603 C C . GLN B 1 84 ? -45.389 15.673 43.911 1.00 115.29 51 GLN B C 1
ATOM 1604 O O . GLN B 1 84 ? -46.422 15.090 43.585 1.00 109.91 51 GLN B O 1
ATOM 1610 N N . LEU B 1 85 ? -45.244 16.290 45.080 1.00 113.16 52 LEU B N 1
ATOM 1611 C CA . LEU B 1 85 ? -46.291 16.265 46.094 1.00 102.32 52 LEU B CA 1
ATOM 1612 C C . LEU B 1 85 ? -47.387 17.284 45.809 1.00 100.59 52 LEU B C 1
ATOM 1613 O O . LEU B 1 85 ? -47.141 18.332 45.209 1.00 99.24 52 LEU B O 1
ATOM 1618 N N . GLN B 1 86 ? -48.597 16.961 46.251 1.00 103.94 53 GLN B N 1
ATOM 1619 C CA . GLN B 1 86 ? -49.755 17.816 46.041 1.00 116.37 53 GLN B CA 1
ATOM 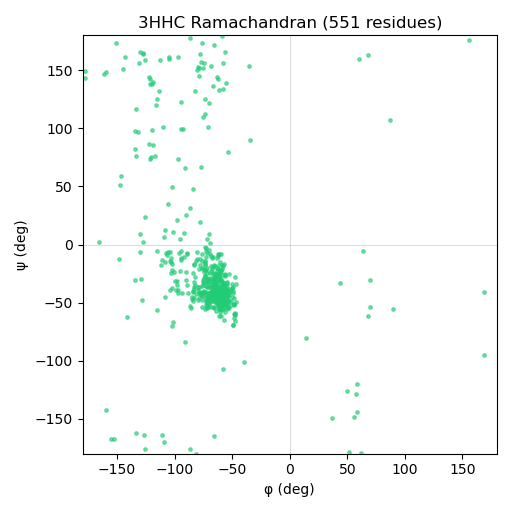1620 C C . GLN B 1 86 ? -49.660 19.065 46.902 1.00 121.96 53 GLN B C 1
ATOM 1621 O O . GLN B 1 86 ? -49.939 19.022 48.098 1.00 129.61 53 GLN B O 1
ATOM 1627 N N . VAL B 1 87 ? -49.255 20.166 46.276 1.00 123.32 54 VAL B N 1
ATOM 1628 C CA . VAL B 1 87 ? -49.122 21.473 46.927 1.00 129.39 54 VAL B CA 1
ATOM 1629 C C . VAL B 1 87 ? -49.149 21.472 48.458 1.00 130.21 54 VAL B C 1
ATOM 1630 O O . VAL B 1 87 ? -48.104 21.548 49.104 1.00 124.28 54 VAL B O 1
ATOM 1634 N N . ARG B 1 88 ? -50.349 21.399 49.026 1.00 136.64 55 ARG B N 1
ATOM 1635 C CA . ARG B 1 88 ? -50.539 21.489 50.474 1.00 139.40 55 ARG B CA 1
ATOM 1636 C C . ARG B 1 88 ? -49.586 20.625 51.307 1.00 124.21 55 ARG B C 1
ATOM 1637 O O . ARG B 1 88 ? -49.197 21.012 52.408 1.00 121.40 55 ARG B O 1
ATOM 1645 N N . GLU B 1 89 ? -49.213 19.462 50.782 1.00 114.86 56 GLU B N 1
ATOM 1646 C CA . GLU B 1 89 ? -48.394 18.514 51.534 1.00 101.66 56 GLU B CA 1
ATOM 1647 C C . GLU B 1 89 ? -46.907 18.867 51.525 1.00 87.83 56 GLU B C 1
ATOM 1648 O O . GLU B 1 89 ? -46.105 18.231 52.211 1.00 87.03 56 GLU B O 1
ATOM 1654 N N . ARG B 1 90 ? -46.546 19.884 50.752 1.00 72.67 57 ARG B N 1
ATOM 1655 C CA . ARG B 1 90 ? -45.145 20.254 50.571 1.00 78.58 57 ARG B CA 1
ATOM 1656 C C . ARG B 1 90 ? -44.490 20.844 51.822 1.00 81.67 57 ARG B C 1
ATOM 1657 O O . ARG B 1 90 ? -43.386 20.441 52.189 1.00 85.48 57 ARG B O 1
ATOM 1665 N N . PRO B 1 91 ? -45.161 21.804 52.479 1.00 77.45 58 PRO B N 1
ATOM 1666 C CA . PRO B 1 91 ? -44.594 22.365 53.709 1.00 78.67 58 PRO B CA 1
ATOM 1667 C C . PRO B 1 91 ? -44.266 21.270 54.718 1.00 68.93 58 PRO B C 1
ATOM 1668 O O . PRO B 1 91 ? -43.205 21.304 55.341 1.00 73.83 58 PRO B O 1
ATOM 1672 N N . VAL B 1 92 ? -45.172 20.311 54.870 1.00 61.15 59 VAL B N 1
ATOM 1673 C CA . VAL B 1 92 ? -44.958 19.186 55.772 1.00 60.35 59 VAL B CA 1
ATOM 1674 C C . VAL B 1 92 ? -43.653 18.464 55.451 1.00 66.67 59 VAL B C 1
ATOM 1675 O O . VAL B 1 92 ? -42.854 18.178 56.341 1.00 64.90 59 VAL B O 1
ATOM 1679 N N . ALA B 1 93 ? -43.444 18.173 54.171 1.00 71.83 60 ALA B N 1
ATOM 1680 C CA . ALA B 1 93 ? -42.233 17.494 53.726 1.00 62.81 60 ALA B CA 1
ATOM 1681 C C . ALA B 1 93 ? -40.990 18.335 54.005 1.00 60.12 60 ALA B C 1
ATOM 1682 O O . ALA B 1 93 ? -39.977 17.823 54.478 1.00 55.65 60 ALA B O 1
ATOM 1684 N N . LEU B 1 94 ? -41.072 19.628 53.707 1.00 49.94 61 LEU B N 1
ATOM 1685 C CA . LEU B 1 94 ? -39.951 20.531 53.935 1.00 63.85 61 LEU B CA 1
ATOM 1686 C C . LEU B 1 94 ? -39.612 20.563 55.420 1.00 63.37 61 LEU B C 1
ATOM 1687 O O . LEU B 1 94 ? -38.444 20.520 55.803 1.00 64.25 61 LEU B O 1
ATOM 1692 N N . GLU B 1 95 ? -40.646 20.634 56.252 1.00 60.77 62 GLU B N 1
ATOM 1693 C CA . GLU B 1 95 ? -40.468 20.705 57.697 1.00 66.20 62 GLU B CA 1
ATOM 1694 C C . GLU B 1 95 ? -39.687 19.503 58.217 1.00 61.49 62 GLU B C 1
ATOM 1695 O O . GLU B 1 95 ? -38.713 19.659 58.953 1.00 51.15 62 GLU B O 1
ATOM 1701 N N . ALA B 1 96 ? -40.120 18.307 57.830 1.00 55.85 63 ALA B N 1
ATOM 1702 C CA . ALA B 1 96 ? -39.446 17.081 58.241 1.00 59.35 63 ALA B CA 1
ATOM 1703 C C . ALA B 1 96 ? -37.999 17.092 57.773 1.00 62.80 63 ALA B C 1
ATOM 1704 O O . ALA B 1 96 ? -37.098 16.649 58.485 1.00 67.35 63 ALA B O 1
ATOM 1706 N N . GLU B 1 97 ? -37.791 17.608 56.568 1.00 54.96 64 GLU B N 1
ATOM 1707 C CA . GLU B 1 97 ? -36.470 17.652 55.960 1.00 58.80 64 GLU B CA 1
ATOM 1708 C C . GLU B 1 97 ? -35.576 18.670 56.658 1.00 67.11 64 GLU B C 1
ATOM 1709 O O . GLU B 1 97 ? -34.363 18.491 56.746 1.00 66.24 64 GLU B O 1
ATOM 1715 N N . LEU B 1 98 ? -36.186 19.739 57.156 1.00 71.02 65 LEU B N 1
ATOM 1716 C CA . LEU B 1 98 ? -35.444 20.822 57.784 1.00 67.17 65 LEU B CA 1
ATOM 1717 C C . LEU B 1 98 ? -35.154 20.500 59.246 1.00 59.44 65 LEU B C 1
ATOM 1718 O O . LEU B 1 98 ? -34.064 20.774 59.751 1.00 54.50 65 LEU B O 1
ATOM 1723 N N . ALA B 1 99 ? -36.138 19.917 59.921 1.00 47.97 66 ALA B N 1
ATOM 1724 C CA . ALA B 1 99 ? -35.980 19.540 61.318 1.00 49.23 66 ALA B CA 1
ATOM 1725 C C . ALA B 1 99 ? -34.855 18.524 61.487 1.00 49.59 66 ALA B C 1
ATOM 1726 O O . ALA B 1 99 ? -34.110 18.566 62.468 1.00 52.36 66 ALA B O 1
ATOM 1728 N N . LEU B 1 100 ? -34.730 17.618 60.521 1.00 40.41 67 LEU B N 1
ATOM 1729 C CA . LEU B 1 100 ? -33.714 16.573 60.582 1.00 44.96 67 LEU B CA 1
ATOM 1730 C C . LEU B 1 100 ? -32.305 17.153 60.507 1.00 62.14 67 LEU B C 1
ATOM 1731 O O . LEU B 1 100 ? -31.470 16.877 61.367 1.00 70.79 67 LEU B O 1
ATOM 1736 N N . THR B 1 101 ? -32.042 17.955 59.480 1.00 59.90 68 THR B N 1
ATOM 1737 C CA . THR B 1 101 ? -30.703 18.498 59.283 1.00 61.46 68 THR B CA 1
ATOM 1738 C C . THR B 1 101 ? -30.320 19.397 60.449 1.00 58.02 68 THR B C 1
ATOM 1739 O O . THR B 1 101 ? -29.192 19.349 60.936 1.00 61.38 68 THR B O 1
ATOM 1743 N N . LEU B 1 102 ? -31.266 20.212 60.901 1.00 54.43 69 LEU B N 1
ATOM 1744 C CA . LEU B 1 102 ? -31.031 21.060 62.060 1.00 58.57 69 LEU B CA 1
ATOM 1745 C C . LEU B 1 102 ? -30.685 20.202 63.273 1.00 61.21 69 LEU B C 1
ATOM 1746 O O . LEU B 1 102 ? -29.788 20.535 64.042 1.00 75.54 69 LEU B O 1
ATOM 1751 N N . LYS B 1 103 ? -31.396 19.091 63.431 1.00 43.73 70 LYS B N 1
ATOM 1752 C CA . LYS B 1 103 ? -31.146 18.165 64.530 1.00 45.35 70 LYS B CA 1
ATOM 1753 C C . LYS B 1 103 ? -29.762 17.530 64.421 1.00 57.00 70 LYS B C 1
ATOM 1754 O O . LYS B 1 103 ? -29.004 17.502 65.391 1.00 57.07 70 LYS B O 1
ATOM 1760 N N . VAL B 1 104 ? -29.445 17.020 63.235 1.00 55.09 71 VAL B N 1
ATOM 1761 C CA . VAL B 1 104 ? -28.161 16.376 62.975 1.00 39.76 71 VAL B CA 1
ATOM 1762 C C . VAL B 1 104 ? -27.003 17.367 63.054 1.00 40.76 71 VAL B C 1
ATOM 1763 O O . VAL B 1 104 ? -25.927 17.037 63.548 1.00 49.60 71 VAL B O 1
ATOM 1767 N N . LEU B 1 105 ? -27.229 18.582 62.567 1.00 39.24 72 LEU B N 1
ATOM 1768 C CA . LEU B 1 105 ? -26.214 19.630 62.624 1.00 48.02 72 LEU B CA 1
ATOM 1769 C C . LEU B 1 105 ? -26.059 20.214 64.030 1.00 52.50 72 LEU B C 1
ATOM 1770 O O . LEU B 1 105 ? -24.974 20.653 64.410 1.00 56.53 72 LEU B O 1
ATOM 1775 N N . GLU B 1 106 ? -27.146 20.224 64.796 1.00 51.73 73 GLU B N 1
ATOM 1776 C CA . GLU B 1 106 ? -27.080 20.626 66.197 1.00 54.72 73 GLU B CA 1
ATOM 1777 C C . GLU B 1 106 ? -26.143 19.692 66.947 1.00 55.50 73 GLU B C 1
ATOM 1778 O O . GLU B 1 106 ? -25.260 20.137 67.678 1.00 55.36 73 GLU B O 1
ATOM 1784 N N . ALA B 1 107 ? -26.338 18.391 66.748 1.00 42.60 74 ALA B N 1
ATOM 1785 C CA . ALA B 1 107 ? -25.524 17.379 67.405 1.00 42.15 74 ALA B CA 1
ATOM 1786 C C . ALA B 1 107 ? -24.058 17.546 67.043 1.00 54.20 74 ALA B C 1
ATOM 1787 O O . ALA B 1 107 ? -23.177 17.376 67.886 1.00 52.21 74 ALA B O 1
ATOM 1789 N N . THR B 1 108 ? -23.811 17.885 65.781 1.00 59.09 75 THR B N 1
ATOM 1790 C CA . THR B 1 108 ? -22.456 18.042 65.268 1.00 53.66 75 THR B CA 1
ATOM 1791 C C . THR B 1 108 ? -21.731 19.203 65.940 1.00 50.54 75 THR B C 1
ATOM 1792 O O . THR B 1 108 ? -20.553 19.094 66.281 1.00 49.99 75 THR B O 1
ATOM 1796 N N . ALA B 1 109 ? -22.442 20.310 66.132 1.00 45.36 76 ALA B N 1
ATOM 1797 C CA . ALA B 1 109 ? -21.862 21.508 66.732 1.00 59.17 76 ALA B CA 1
ATOM 1798 C C . ALA B 1 109 ? -21.701 21.395 68.250 1.00 64.68 76 ALA B C 1
ATOM 1799 O O . ALA B 1 109 ? -20.919 22.131 68.853 1.00 66.00 76 ALA B O 1
ATOM 1801 N N . ASP B 1 110 ? -22.445 20.479 68.865 1.00 60.37 77 ASP B N 1
ATOM 1802 C CA . ASP B 1 110 ? -22.320 20.235 70.300 1.00 57.10 77 ASP B CA 1
ATOM 1803 C C . ASP B 1 110 ? -21.059 19.435 70.584 1.00 58.17 77 ASP B C 1
ATOM 1804 O O . ASP B 1 110 ? -20.307 19.737 71.510 1.00 60.75 77 ASP B O 1
ATOM 1809 N N . THR B 1 111 ? -20.843 18.407 69.772 1.00 53.62 78 THR B N 1
ATOM 1810 C CA . THR B 1 111 ? -19.731 17.486 69.951 1.00 41.95 78 THR B CA 1
ATOM 1811 C C . THR B 1 111 ? -18.423 18.072 69.436 1.00 59.38 78 THR B C 1
ATOM 1812 O O . THR B 1 111 ? -17.340 17.650 69.843 1.00 72.42 78 THR B O 1
ATOM 1816 N N . ASP B 1 112 ? -18.527 19.057 68.551 1.00 67.70 79 ASP B N 1
ATOM 1817 C CA . ASP B 1 112 ? -17.350 19.628 67.907 1.00 68.26 79 ASP B CA 1
ATOM 1818 C C . ASP B 1 112 ? -17.395 21.154 67.908 1.00 70.11 79 ASP B C 1
ATOM 1819 O O . ASP B 1 112 ? -18.035 21.763 67.052 1.00 79.39 79 ASP B O 1
ATOM 1824 N N . PRO B 1 113 ? -16.715 21.777 68.882 1.00 68.52 80 PRO B N 1
ATOM 1825 C CA . PRO B 1 113 ? -16.649 23.237 69.012 1.00 67.60 80 PRO B CA 1
ATOM 1826 C C . PRO B 1 113 ? -16.082 23.922 67.768 1.00 58.14 80 PRO B C 1
ATOM 1827 O O . PRO B 1 113 ? -16.493 25.037 67.446 1.00 54.26 80 PRO B O 1
ATOM 1831 N N . ALA B 1 114 ? -15.149 23.269 67.084 1.00 56.51 81 ALA B N 1
ATOM 1832 C CA . ALA B 1 114 ? -14.585 23.822 65.855 1.00 59.28 81 ALA B CA 1
ATOM 1833 C C . ALA B 1 114 ? -15.672 24.025 64.805 1.00 61.80 81 ALA B C 1
ATOM 1834 O O . ALA B 1 114 ? -15.830 25.121 64.268 1.00 66.50 81 ALA B O 1
ATOM 1836 N N . LEU B 1 115 ? -16.421 22.963 64.519 1.00 50.09 82 LEU B N 1
ATOM 1837 C CA . LEU B 1 115 ? -17.543 23.051 63.593 1.00 49.75 82 LEU B CA 1
ATOM 1838 C C . LEU B 1 115 ? -18.551 24.099 64.045 1.00 52.50 82 LEU B C 1
ATOM 1839 O O . LEU B 1 115 ? -19.133 24.807 63.224 1.00 61.30 82 LEU B O 1
ATOM 1844 N N . GLY B 1 116 ? -18.752 24.193 65.356 1.00 50.66 83 GLY B N 1
ATOM 1845 C CA . GLY B 1 116 ? -19.672 25.162 65.921 1.00 45.50 83 GLY B CA 1
ATOM 1846 C C . GLY B 1 116 ? -19.292 26.584 65.560 1.00 52.23 83 GLY B C 1
ATOM 1847 O O . GLY B 1 116 ? -20.156 27.429 65.342 1.00 54.68 83 GLY B O 1
ATOM 1848 N N . ASP B 1 117 ? -17.991 26.846 65.495 1.00 69.26 84 ASP B N 1
ATOM 1849 C CA . ASP B 1 117 ? -17.492 28.163 65.117 1.00 75.56 84 ASP B CA 1
ATOM 1850 C C . ASP B 1 117 ? -18.069 28.597 63.776 1.00 79.27 84 ASP B C 1
ATOM 1851 O O . ASP B 1 117 ? -18.303 29.783 63.545 1.00 87.76 84 ASP B O 1
ATOM 1856 N N . VAL B 1 118 ? -18.301 27.628 62.896 1.00 75.05 85 VAL B N 1
ATOM 1857 C CA . VAL B 1 118 ? -18.820 27.914 61.564 1.00 67.90 85 VAL B CA 1
ATOM 1858 C C . VAL B 1 118 ? -20.311 27.598 61.444 1.00 57.42 85 VAL B C 1
ATOM 1859 O O . VAL B 1 118 ? -21.007 28.163 60.601 1.00 55.11 85 VAL B O 1
ATOM 1863 N N . LEU B 1 119 ? -20.799 26.694 62.287 1.00 49.04 86 LEU B N 1
ATOM 1864 C CA . LEU B 1 119 ? -22.202 26.296 62.240 1.00 50.85 86 LEU B CA 1
ATOM 1865 C C . LEU B 1 119 ? -23.127 27.266 62.973 1.00 55.59 86 LEU B C 1
ATOM 1866 O O . LEU B 1 119 ? -24.303 27.379 62.632 1.00 56.61 86 LEU B O 1
ATOM 1871 N N . ASP B 1 120 ? -22.596 27.958 63.976 1.00 57.44 87 ASP B N 1
ATOM 1872 C CA . ASP B 1 120 ? -23.411 28.822 64.830 1.00 57.68 87 ASP B CA 1
ATOM 1873 C C . ASP B 1 120 ? -24.342 29.754 64.056 1.00 53.34 87 ASP B C 1
ATOM 1874 O O . ASP B 1 120 ? -25.561 29.698 64.220 1.00 53.99 87 ASP B O 1
ATOM 1879 N N . GLN B 1 121 ? -23.776 30.608 63.212 1.00 50.97 88 GLN B N 1
ATOM 1880 C CA . GLN B 1 121 ? -24.595 31.538 62.444 1.00 56.57 88 GLN B CA 1
ATOM 1881 C C . GLN B 1 121 ? -25.633 30.812 61.578 1.00 52.30 88 GLN B C 1
ATOM 1882 O O . GLN B 1 121 ? -26.828 31.083 61.693 1.00 55.19 88 GLN B O 1
ATOM 1888 N N . PRO B 1 122 ? -25.184 29.879 60.719 1.00 46.32 89 PRO B N 1
ATOM 1889 C CA . PRO B 1 122 ? -26.116 29.142 59.858 1.00 46.32 89 PRO B CA 1
ATOM 1890 C C . PRO B 1 122 ? -27.203 28.412 60.643 1.00 59.27 89 PRO B C 1
ATOM 1891 O O . PRO B 1 122 ? -28.345 28.354 60.187 1.00 66.81 89 PRO B O 1
ATOM 1895 N N . LEU B 1 123 ? -26.852 27.864 61.804 1.00 58.62 90 LEU B N 1
ATOM 1896 C CA . LEU B 1 123 ? -27.819 27.157 62.638 1.00 54.58 90 LEU B CA 1
ATOM 1897 C C . 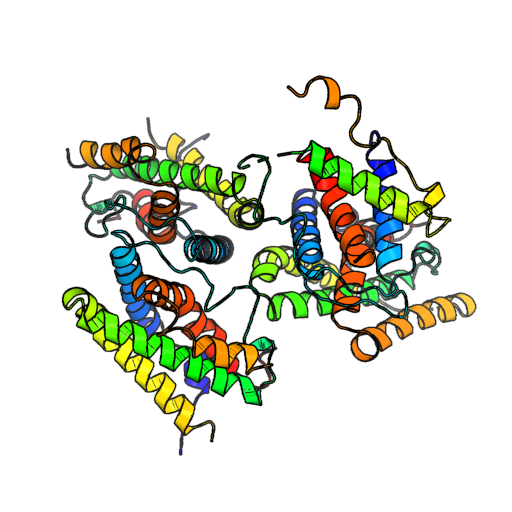LEU B 1 123 ? -28.926 28.088 63.118 1.00 50.28 90 LEU B C 1
ATOM 1898 O O . LEU B 1 123 ? -30.083 27.683 63.231 1.00 46.12 90 LEU B O 1
ATOM 1903 N N . HIS B 1 124 ? -28.570 29.335 63.405 1.00 55.35 91 HIS B N 1
ATOM 1904 C CA . HIS B 1 124 ? -29.565 30.312 63.829 1.00 62.86 91 HIS B CA 1
ATOM 1905 C C . HIS B 1 124 ? -30.498 30.656 62.668 1.00 56.85 91 HIS B C 1
ATOM 1906 O O . HIS B 1 124 ? -31.718 30.703 62.833 1.00 50.16 91 HIS B O 1
ATOM 1913 N N . THR B 1 125 ? -29.916 30.886 61.494 1.00 49.61 92 THR B N 1
ATOM 1914 C CA . THR B 1 125 ? -30.696 31.093 60.281 1.00 56.57 92 THR B CA 1
ATOM 1915 C C . THR B 1 125 ? -31.627 29.904 60.064 1.00 57.69 92 THR B C 1
ATOM 1916 O O . THR B 1 125 ? -32.812 30.068 59.775 1.00 57.61 92 THR B O 1
ATOM 1920 N N . LEU B 1 126 ? -31.079 28.704 60.218 1.00 53.80 93 LEU B N 1
ATOM 1921 C CA . LEU B 1 126 ? -31.834 27.476 60.004 1.00 54.88 93 LEU B CA 1
ATOM 1922 C C . LEU B 1 126 ? -33.046 27.407 60.930 1.00 61.46 93 LEU B C 1
ATOM 1923 O O . LEU B 1 126 ? -34.141 27.036 60.507 1.00 58.70 93 LEU B O 1
ATOM 1928 N N . HIS B 1 127 ? -32.838 27.770 62.193 1.00 70.43 94 HIS B N 1
ATOM 1929 C CA . HIS B 1 127 ? -33.913 27.793 63.181 1.00 64.86 94 HIS B CA 1
ATOM 1930 C C . HIS B 1 127 ? -34.997 28.802 62.816 1.00 53.37 94 HIS B C 1
ATOM 1931 O O . HIS B 1 127 ? -36.189 28.540 62.991 1.00 38.22 94 HIS B O 1
ATOM 1938 N N . HIS B 1 128 ? -34.578 29.957 62.312 1.00 55.22 95 HIS B N 1
ATOM 1939 C CA . HIS B 1 128 ? -35.515 31.021 61.970 1.00 64.63 95 HIS B CA 1
ATOM 1940 C C . HIS B 1 128 ? -36.522 30.579 60.913 1.00 66.49 95 HIS B C 1
ATOM 1941 O O . HIS B 1 128 ? -37.731 30.707 61.107 1.00 68.65 95 HIS B O 1
ATOM 1948 N N . ILE B 1 129 ? -36.021 30.050 59.800 1.00 60.17 96 ILE B N 1
ATOM 1949 C CA . ILE B 1 129 ? -36.891 29.651 58.700 1.00 61.81 96 ILE B CA 1
ATOM 1950 C C . ILE B 1 129 ? -37.775 28.470 59.086 1.00 62.43 96 ILE B C 1
ATOM 1951 O O . ILE B 1 129 ? -38.799 28.217 58.448 1.00 73.04 96 ILE B O 1
ATOM 1956 N N . LEU B 1 130 ? -37.380 27.754 60.135 1.00 45.96 97 LEU B N 1
ATOM 1957 C CA . LEU B 1 130 ? -38.170 26.638 60.641 1.00 52.05 97 LEU B CA 1
ATOM 1958 C C . LEU B 1 130 ? -39.339 27.164 61.469 1.00 72.76 97 LEU B C 1
ATOM 1959 O O . LEU B 1 130 ? -40.464 26.676 61.356 1.00 73.82 97 LEU B O 1
ATOM 1964 N N . SER B 1 131 ? -39.063 28.162 62.305 1.00 87.25 98 SER B N 1
ATOM 1965 C CA . SER B 1 131 ? -40.092 28.766 63.144 1.00 93.90 98 SER B CA 1
ATOM 1966 C C . SER B 1 131 ? -41.228 29.324 62.297 1.00 93.75 98 SER B C 1
ATOM 1967 O O . SER B 1 131 ? -42.403 29.087 62.581 1.00 98.81 98 SER B O 1
ATOM 1970 N N . GLN B 1 132 ? -40.870 30.069 61.257 1.00 83.55 99 GLN B N 1
ATOM 1971 C CA . GLN B 1 132 ? -41.854 30.611 60.331 1.00 96.60 99 GLN B CA 1
ATOM 1972 C C . GLN B 1 132 ? -42.619 29.479 59.656 1.00 104.26 99 GLN B C 1
ATOM 1973 O O . GLN B 1 132 ? -43.830 29.566 59.453 1.00 109.56 99 GLN B O 1
ATOM 1979 N N . LEU B 1 133 ? -41.899 28.414 59.319 1.00 95.64 100 LEU B N 1
ATOM 1980 C CA . LEU B 1 133 ? -42.489 27.280 58.621 1.00 83.86 100 LEU B CA 1
ATOM 1981 C C . LEU B 1 133 ? -43.594 26.629 59.443 1.00 79.75 100 LEU B C 1
ATOM 1982 O O . LEU B 1 133 ? -44.718 26.473 58.966 1.00 89.01 100 LEU B O 1
ATOM 1987 N N . ARG B 1 134 ? -43.271 26.247 60.675 1.00 76.30 101 ARG B N 1
ATOM 1988 C CA . ARG B 1 134 ? -44.251 25.628 61.562 1.00 77.26 101 ARG B CA 1
ATOM 1989 C C . ARG B 1 134 ? -45.455 26.544 61.738 1.00 76.48 101 ARG B C 1
ATOM 1990 O O . ARG B 1 134 ? -46.588 26.080 61.879 1.00 81.97 101 ARG B O 1
ATOM 1998 N N . ALA B 1 135 ? -45.198 27.847 61.721 1.00 73.26 102 ALA B N 1
ATOM 1999 C CA . ALA B 1 135 ? -46.245 28.846 61.903 1.00 85.48 102 ALA B CA 1
ATOM 2000 C C . ALA B 1 135 ? -46.937 29.194 60.586 1.00 92.58 102 ALA B C 1
ATOM 2001 O O . ALA B 1 135 ? -47.382 30.325 60.388 1.00 96.85 102 ALA B O 1
ATOM 2003 N N . CYS B 1 136 ? -47.023 28.217 59.690 1.00 91.75 103 CYS B N 1
ATOM 2004 C CA . CYS B 1 136 ? -47.691 28.406 58.406 1.00 94.36 103 CYS B CA 1
ATOM 2005 C C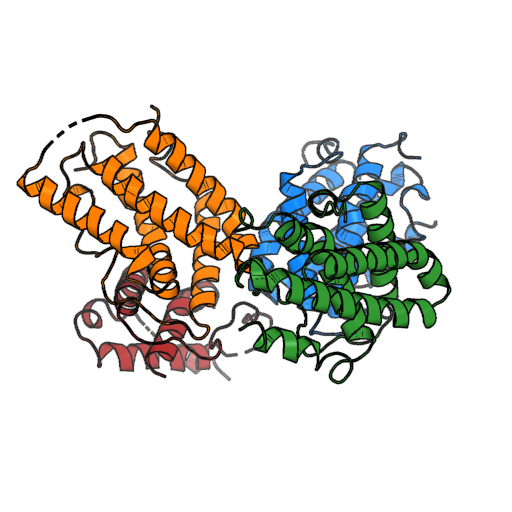 . CYS B 1 136 ? -48.342 27.112 57.930 1.00 102.74 103 CYS B C 1
ATOM 2006 O O . CYS B 1 136 ? -49.155 27.120 57.004 1.00 111.74 103 CYS B O 1
ATOM 2009 N N . ILE B 1 137 ? -47.996 26.015 58.581 1.00 89.02 104 ILE B N 1
ATOM 2010 C CA . ILE B 1 137 ? -48.603 24.749 58.258 1.00 86.08 104 ILE B CA 1
ATOM 2011 C C . ILE B 1 137 ? -49.973 24.647 58.881 1.00 93.16 104 ILE B C 1
ATOM 2012 O O . ILE B 1 137 ? -50.219 25.157 59.946 1.00 90.38 104 ILE B O 1
ATOM 2017 N N . GLN B 1 138 ? -50.874 23.998 58.175 1.00 102.90 105 GLN B N 1
ATOM 2018 C CA . GLN B 1 138 ? -52.238 23.851 58.615 1.00 106.03 105 GLN B CA 1
ATOM 2019 C C . GLN B 1 138 ? -52.745 22.569 57.978 1.00 100.13 105 GLN B C 1
ATOM 2020 O O . GLN B 1 138 ? -51.955 21.801 57.471 1.00 88.28 105 GLN B O 1
ATOM 2026 N N . PRO B 1 139 ? -54.045 22.323 58.002 1.00 20.00 106 PRO B N 1
ATOM 2027 C CA . PRO B 1 139 ? -54.584 21.117 57.392 1.00 20.00 106 PRO B CA 1
ATOM 2028 C C . PRO B 1 139 ? -54.259 21.006 55.901 1.00 20.00 106 PRO B C 1
ATOM 2029 O O . PRO B 1 139 ? -54.129 19.897 55.377 1.00 20.00 106 PRO B O 1
ATOM 2033 N N . ALA B 1 143 ? -56.286 14.833 50.388 1.00 138.16 110 ALA B N 1
ATOM 2034 C CA . ALA B 1 143 ? -54.907 14.364 50.443 1.00 140.66 110 ALA B CA 1
ATOM 2035 C C . ALA B 1 143 ? -54.563 13.508 49.228 1.00 146.19 110 ALA B C 1
ATOM 2036 O O . ALA B 1 143 ? -55.003 13.794 48.114 1.00 154.96 110 ALA B O 1
ATOM 2038 N N . GLY B 1 144 ? -53.776 12.460 49.452 1.00 141.51 111 GLY B N 1
ATOM 2039 C CA . GLY B 1 144 ? -53.324 11.587 48.383 1.00 140.71 111 GLY B CA 1
ATOM 2040 C C . GLY B 1 144 ? -54.455 10.948 47.602 1.00 139.36 111 GLY B C 1
ATOM 2041 O O . GLY B 1 144 ? -55.127 11.619 46.820 1.00 144.39 111 GLY B O 1
ATOM 2042 N N . PRO B 1 145 ? -54.673 9.641 47.808 1.00 145.54 112 PRO B N 1
ATOM 2043 C CA . PRO B 1 145 ? -53.903 8.792 48.722 1.00 144.45 112 PRO B CA 1
ATOM 2044 C C . PRO B 1 145 ? -52.632 8.262 48.069 1.00 140.86 112 PRO B C 1
ATOM 2045 O O . PRO B 1 145 ? -51.682 7.913 48.767 1.00 144.07 112 PRO B O 1
ATOM 2049 N N . ARG B 1 146 ? -52.627 8.184 46.743 1.00 137.16 113 ARG B N 1
ATOM 2050 C CA . ARG B 1 146 ? -51.442 7.745 46.020 1.00 130.87 113 ARG B CA 1
ATOM 2051 C C . ARG B 1 146 ? -50.255 8.610 46.425 1.00 123.14 113 ARG B C 1
ATOM 2052 O O . ARG B 1 146 ? -49.158 8.106 46.670 1.00 113.48 113 ARG B O 1
ATOM 2054 N N . THR B 1 147 ? -50.490 9.918 46.468 1.00 122.02 114 THR B N 1
ATOM 2055 C CA . THR B 1 147 ? -49.491 10.891 46.894 1.00 114.43 114 THR B CA 1
ATOM 2056 C C . THR B 1 147 ? -49.101 10.687 48.354 1.00 103.28 114 THR B C 1
ATOM 2057 O O . THR B 1 147 ? -47.934 10.827 48.722 1.00 97.91 114 THR B O 1
ATOM 2061 N N . ARG B 1 148 ? -50.089 10.361 49.180 1.00 102.21 115 ARG B N 1
ATOM 2062 C CA . ARG B 1 148 ? -49.879 10.215 50.615 1.00 102.60 115 ARG B CA 1
ATOM 2063 C C . ARG B 1 148 ? -48.882 9.101 50.911 1.00 106.69 115 ARG B C 1
ATOM 2064 O O . ARG B 1 148 ? -48.042 9.231 51.801 1.00 111.70 115 ARG B O 1
ATOM 2072 N N . GLY B 1 149 ? -48.975 8.009 50.160 1.00 102.13 116 GLY B N 1
ATOM 2073 C CA . GLY B 1 149 ? -48.048 6.906 50.327 1.00 95.92 116 GLY B CA 1
ATOM 2074 C C . GLY B 1 149 ? -46.635 7.361 50.020 1.00 95.11 116 GLY B C 1
ATOM 2075 O O . GLY B 1 149 ? -45.688 6.991 50.715 1.00 95.06 116 GLY B O 1
ATOM 2076 N N . ARG B 1 150 ? -46.495 8.173 48.977 1.00 99.03 117 ARG B N 1
ATOM 2077 C CA . ARG B 1 150 ? -45.203 8.748 48.622 1.00 100.75 117 ARG B CA 1
ATOM 2078 C C . ARG B 1 150 ? -44.701 9.656 49.740 1.00 95.12 117 ARG B C 1
ATOM 2079 O O . ARG B 1 150 ? -43.516 9.654 50.071 1.00 89.79 117 ARG B O 1
ATOM 2087 N N . LEU B 1 151 ? -45.615 10.429 50.319 1.00 91.20 118 LEU B N 1
ATOM 2088 C CA . LEU B 1 151 ? -45.284 11.316 51.426 1.00 80.14 118 LEU B CA 1
ATOM 2089 C C . LEU B 1 151 ? -44.961 10.518 52.688 1.00 84.91 118 LEU B C 1
ATOM 2090 O O . LEU B 1 151 ? -43.939 10.751 53.334 1.00 81.47 118 LEU B O 1
ATOM 2095 N N . HIS B 1 152 ? -45.835 9.576 53.033 1.00 84.16 119 HIS B N 1
ATOM 2096 C CA . HIS B 1 152 ? -45.637 8.752 54.221 1.00 89.35 119 HIS B CA 1
ATOM 2097 C C . HIS B 1 152 ? -44.326 7.977 54.155 1.00 95.24 119 HIS B C 1
ATOM 2098 O O . HIS B 1 152 ? -43.621 7.848 55.155 1.00 97.49 119 HIS B O 1
ATOM 2105 N N . HIS B 1 153 ? -44.006 7.462 52.973 1.00 90.45 120 HIS B N 1
ATOM 2106 C CA . HIS B 1 153 ? -42.792 6.676 52.791 1.00 91.13 120 HIS B CA 1
ATOM 2107 C C . HIS B 1 153 ? -41.555 7.537 53.007 1.00 86.08 120 HIS B C 1
ATOM 2108 O O . HIS B 1 153 ? -40.540 7.068 53.519 1.00 89.83 120 HIS B O 1
ATOM 2115 N N . TRP B 1 154 ? -41.653 8.801 52.613 1.00 79.93 121 TRP B N 1
ATOM 2116 C CA . TRP B 1 154 ? -40.546 9.738 52.742 1.00 84.39 121 TRP B CA 1
ATOM 2117 C C . TRP B 1 154 ? -40.445 10.268 54.170 1.00 88.71 121 TRP B C 1
ATOM 2118 O O . TRP B 1 154 ? -39.350 10.443 54.705 1.00 88.15 121 TRP B O 1
ATOM 2129 N N . LEU B 1 155 ? -41.598 10.520 54.781 1.00 82.81 122 LEU B N 1
ATOM 2130 C CA . LEU B 1 155 ? -41.652 11.021 56.148 1.00 72.54 122 LEU B CA 1
ATOM 2131 C C . LEU B 1 155 ? -41.232 9.938 57.134 1.00 80.63 122 LEU B C 1
ATOM 2132 O O . LEU B 1 155 ? -40.505 10.203 58.092 1.00 76.82 122 LEU B O 1
ATOM 2137 N N . HIS B 1 156 ? -41.693 8.716 56.887 1.00 90.03 123 HIS B N 1
ATOM 2138 C CA . HIS B 1 156 ? -41.370 7.586 57.745 1.00 92.46 123 HIS B CA 1
ATOM 2139 C C . HIS B 1 156 ? -39.903 7.208 57.615 1.00 90.44 123 HIS B C 1
ATOM 2140 O O . HIS B 1 156 ? -39.263 6.828 58.595 1.00 89.76 123 HIS B O 1
ATOM 2147 N N . ARG B 1 157 ? -39.370 7.317 56.402 1.00 84.10 124 ARG B N 1
ATOM 2148 C CA . ARG B 1 157 ? -37.981 6.952 56.156 1.00 81.50 124 ARG B CA 1
ATOM 2149 C C . ARG B 1 157 ? -37.008 7.979 56.737 1.00 84.61 124 ARG B C 1
ATOM 2150 O O . ARG B 1 157 ? -35.791 7.806 56.661 1.00 90.95 124 ARG B O 1
ATOM 2158 N N . LEU B 1 158 ? -37.553 9.040 57.324 1.00 74.30 125 LEU B N 1
ATOM 2159 C CA . LEU B 1 158 ? -36.743 10.043 58.004 1.00 76.15 125 LEU B CA 1
ATOM 2160 C C . LEU B 1 158 ? -36.853 9.876 59.514 1.00 83.39 125 LEU B C 1
ATOM 2161 O O . LEU B 1 158 ? -36.061 10.436 60.272 1.00 79.98 125 LEU B O 1
ATOM 2166 N N . GLN B 1 159 ? -37.842 9.101 59.943 1.00 95.68 126 GLN B N 1
ATOM 2167 C CA . GLN B 1 159 ? -37.996 8.776 61.352 1.00 97.81 126 GLN B CA 1
ATOM 2168 C C . GLN B 1 159 ? -37.068 7.626 61.712 1.00 101.06 126 GLN B C 1
ATOM 2169 O O . GLN B 1 159 ? -36.526 7.574 62.815 1.00 94.86 126 GLN B O 1
ATOM 2175 N N . GLU B 1 160 ? -36.885 6.708 60.767 1.00 108.37 127 GLU B N 1
ATOM 2176 C CA . GLU B 1 160 ? -35.945 5.611 60.947 1.00 113.58 127 GLU B CA 1
ATOM 2177 C C . GLU B 1 160 ? -34.513 6.135 61.013 1.00 113.40 127 GLU B C 1
ATOM 2178 O O . GLU B 1 160 ? -33.641 5.497 61.596 1.00 114.13 127 GLU B O 1
ATOM 2184 N N . ALA B 1 161 ? -34.281 7.306 60.430 1.00 114.12 128 ALA B N 1
ATOM 2185 C CA . ALA B 1 161 ? -32.927 7.843 60.292 1.00 109.46 128 ALA B CA 1
ATOM 2186 C C . ALA B 1 161 ? -32.044 7.797 61.551 1.00 98.38 128 ALA B C 1
ATOM 2187 O O . ALA B 1 161 ? -31.039 7.091 61.569 1.00 99.73 128 ALA B O 1
ATOM 2189 N N . PRO B 1 162 ? -32.404 8.551 62.603 1.00 88.13 129 PRO B N 1
ATOM 2190 C CA . PRO B 1 162 ? -31.482 8.637 63.745 1.00 94.53 129 PRO B CA 1
ATOM 2191 C C . PRO B 1 162 ? -31.172 7.290 64.397 1.00 96.06 129 PRO B C 1
ATOM 2192 O O . PRO B 1 162 ? -30.143 7.166 65.063 1.00 93.18 129 PRO B O 1
ATOM 2196 N N . LYS B 1 163 ? -32.041 6.303 64.204 1.00 100.58 130 LYS B N 1
ATOM 2197 C CA . LYS B 1 163 ? -31.901 5.018 64.883 1.00 105.50 130 LYS B CA 1
ATOM 2198 C C . LYS B 1 163 ? -31.273 3.925 64.020 1.00 104.80 130 LYS B C 1
ATOM 2199 O O . LYS B 1 163 ? -30.580 3.048 64.535 1.00 108.46 130 LYS B O 1
ATOM 2205 N N . LYS B 1 164 ? -31.513 3.974 62.714 1.00 103.20 131 LYS B N 1
ATOM 2206 C CA . LYS B 1 164 ? -31.049 2.914 61.823 1.00 103.01 131 LYS B CA 1
ATOM 2207 C C . LYS B 1 164 ? -29.817 3.300 60.999 1.00 100.05 131 LYS B C 1
ATOM 2208 O O . LYS B 1 164 ? -29.246 2.463 60.300 1.00 103.47 131 LYS B O 1
ATOM 2214 N N . GLU B 1 165 ? -29.408 4.562 61.085 1.00 95.72 132 GLU B N 1
ATOM 2215 C CA . GLU B 1 165 ? -28.256 5.039 60.323 1.00 85.40 132 GLU B CA 1
ATOM 2216 C C . GLU B 1 165 ? -27.167 5.621 61.220 1.00 74.19 132 GLU B C 1
ATOM 2217 O O . GLU B 1 165 ? -27.454 6.253 62.237 1.00 76.71 132 GLU B O 1
ATOM 2223 N N . SER B 1 166 ? -25.915 5.403 60.834 1.00 68.82 133 SER B N 1
ATOM 2224 C CA . SER B 1 166 ? -24.783 5.921 61.588 1.00 77.00 133 SER B CA 1
ATOM 2225 C C . SER B 1 166 ? -24.791 7.444 61.593 1.00 79.00 133 SER B C 1
ATOM 2226 O O . SER B 1 166 ? -25.181 8.070 60.608 1.00 83.83 133 SER B O 1
ATOM 2229 N N . PRO B 1 167 ? -24.368 8.047 62.713 1.00 70.98 134 PRO B N 1
ATOM 2230 C CA . PRO B 1 167 ? -24.250 9.505 62.801 1.00 65.06 134 PRO B CA 1
ATOM 2231 C C . PRO B 1 167 ? -23.478 10.071 61.614 1.00 68.64 134 PRO B C 1
ATOM 2232 O O . PRO B 1 167 ? -23.853 11.115 61.078 1.00 77.77 134 PRO B O 1
ATOM 2236 N N . GLY B 1 168 ? -22.417 9.382 61.207 1.00 62.81 135 GLY B N 1
ATOM 2237 C CA . GLY B 1 168 ? -21.635 9.797 60.055 1.00 49.68 135 GLY B CA 1
ATOM 2238 C C . GLY B 1 168 ? -22.499 9.901 58.815 1.00 57.24 135 GLY B C 1
ATOM 2239 O O . GLY B 1 168 ? -22.424 10.877 58.070 1.00 63.76 135 GLY B O 1
ATOM 2240 N N . CYS B 1 169 ? -23.325 8.884 58.596 1.00 65.94 136 CYS B N 1
ATOM 2241 C CA . CYS B 1 169 ? -24.264 8.871 57.482 1.00 64.57 136 CYS B CA 1
ATOM 2242 C C . CYS B 1 169 ? -25.213 10.066 57.539 1.00 61.28 136 CYS B C 1
ATOM 2243 O O . CYS B 1 169 ? -25.307 10.837 56.584 1.00 55.48 136 CYS B O 1
ATOM 2246 N N . LEU B 1 170 ? -25.914 10.211 58.661 1.00 60.42 137 LEU B N 1
ATOM 2247 C CA . LEU B 1 170 ? -26.843 11.320 58.854 1.00 64.62 137 LEU B CA 1
ATOM 2248 C C . LEU B 1 170 ? -26.171 12.651 58.553 1.00 71.88 137 LEU B C 1
ATOM 2249 O O . LEU B 1 170 ? -26.713 13.484 57.827 1.00 74.37 137 LEU B O 1
ATOM 2254 N N . GLU B 1 171 ? -24.987 12.841 59.122 1.00 70.95 138 GLU B N 1
ATOM 2255 C CA . GLU B 1 171 ? -24.224 14.067 58.932 1.00 65.56 138 GLU B CA 1
ATOM 2256 C C . GLU B 1 171 ? -23.909 14.300 57.457 1.00 69.04 138 GLU B C 1
ATOM 2257 O O . GLU B 1 171 ? -24.022 15.420 56.959 1.00 69.17 138 GLU B O 1
ATOM 2263 N N . ALA B 1 172 ? -23.522 13.235 56.761 1.00 70.17 139 ALA B N 1
ATOM 2264 C CA . ALA B 1 172 ? -23.178 13.323 55.344 1.00 66.52 139 ALA B CA 1
ATOM 2265 C C . ALA B 1 172 ? -24.402 13.621 54.485 1.00 67.66 139 ALA B C 1
ATOM 2266 O O . ALA B 1 172 ? -24.335 14.416 53.550 1.00 64.52 139 ALA B O 1
ATOM 2268 N N . SER B 1 173 ? -25.519 12.978 54.811 1.00 68.47 140 SER B N 1
ATOM 2269 C CA . SER B 1 173 ? -26.751 13.141 54.048 1.00 62.54 140 SER B CA 1
ATOM 2270 C C . SER B 1 173 ? -27.261 14.575 54.092 1.00 63.54 140 SER B C 1
ATOM 2271 O O . SER B 1 173 ? -27.540 15.176 53.055 1.00 83.94 140 SER B O 1
ATOM 2274 N N . VAL B 1 174 ? -27.381 15.122 55.296 1.00 53.91 141 VAL B N 1
ATOM 2275 C CA . VAL B 1 174 ? -27.919 16.465 55.471 1.00 63.57 141 VAL B CA 1
ATOM 2276 C C . VAL B 1 174 ? -27.000 17.532 54.890 1.00 57.69 141 VAL B C 1
ATOM 2277 O O . VAL B 1 174 ? -27.451 18.615 54.525 1.00 61.93 141 VAL B O 1
ATOM 2281 N N . THR B 1 175 ? -25.711 17.223 54.803 1.00 57.32 142 THR B N 1
ATOM 2282 C CA . THR B 1 175 ? -24.741 18.169 54.261 1.00 65.47 142 THR B CA 1
ATOM 2283 C C . THR B 1 175 ? -24.886 18.341 52.750 1.00 65.64 142 THR B C 1
ATOM 2284 O O . THR B 1 175 ? -25.035 19.461 52.261 1.00 71.35 142 THR B O 1
ATOM 2288 N N . PHE B 1 176 ? -24.843 17.235 52.013 1.00 64.31 143 PHE B N 1
ATOM 2289 C CA . PHE B 1 176 ? -24.984 17.290 50.560 1.00 82.83 143 PHE B CA 1
ATOM 2290 C C . PHE B 1 176 ? -26.376 17.777 50.166 1.00 77.64 143 PHE B C 1
ATOM 2291 O O . PHE B 1 176 ? -26.560 18.378 49.107 1.00 80.97 143 PHE B O 1
ATOM 2299 N N . ASN B 1 177 ? -27.350 17.515 51.032 1.00 69.73 144 ASN B N 1
ATOM 2300 C CA . ASN B 1 177 ? -28.734 17.904 50.790 1.00 62.44 144 ASN B CA 1
ATOM 2301 C C . ASN B 1 177 ? -28.994 19.377 51.113 1.00 65.77 144 ASN B C 1
ATOM 2302 O O . ASN B 1 177 ? -30.035 19.927 50.752 1.00 68.91 144 ASN B O 1
ATOM 2307 N N . LEU B 1 178 ? -28.040 20.009 51.793 1.00 65.86 145 LEU B N 1
ATOM 2308 C CA . LEU B 1 178 ? -28.175 21.405 52.207 1.00 70.42 145 LEU B CA 1
ATOM 2309 C C . LEU B 1 178 ? -28.621 22.329 51.080 1.00 77.01 145 LEU B C 1
ATOM 2310 O O . LEU B 1 178 ? -29.732 22.855 51.101 1.00 79.20 145 LEU B O 1
ATOM 2315 N N . PHE B 1 179 ? -27.737 22.531 50.109 1.00 79.66 146 PHE B N 1
ATOM 2316 C CA . PHE B 1 179 ? -27.988 23.452 49.005 1.00 84.10 146 PHE B CA 1
ATOM 2317 C C . PHE B 1 179 ? -29.364 23.231 48.384 1.00 89.46 146 PHE B C 1
ATOM 2318 O O . PHE B 1 179 ? -30.144 24.171 48.230 1.00 88.52 146 PHE B O 1
ATOM 2326 N N . ARG B 1 180 ? -29.658 21.982 48.040 1.00 83.13 147 ARG B N 1
ATOM 2327 C CA . ARG B 1 180 ? -30.934 21.628 47.434 1.00 78.35 147 ARG B CA 1
ATOM 2328 C C . ARG B 1 180 ? -32.101 21.997 48.347 1.00 70.38 147 ARG B C 1
ATOM 2329 O O . ARG B 1 180 ? -33.186 22.344 47.880 1.00 68.25 147 ARG B O 1
ATOM 2337 N N . LEU B 1 181 ? -31.863 21.923 49.652 1.00 71.14 148 LEU B N 1
ATOM 2338 C CA . LEU B 1 181 ? -32.889 22.210 50.649 1.00 72.78 148 LEU B CA 1
ATOM 2339 C C . LEU B 1 181 ? -33.187 23.706 50.724 1.00 77.16 148 LEU B C 1
ATOM 2340 O O . LEU B 1 181 ? -34.346 24.119 50.734 1.00 77.53 148 LEU B O 1
ATOM 2345 N N . LEU B 1 182 ? -32.131 24.512 50.770 1.00 79.96 149 LEU B N 1
ATOM 2346 C CA . LEU B 1 182 ? -32.262 25.956 50.942 1.00 77.37 149 LEU B CA 1
ATOM 2347 C C . LEU B 1 182 ? -32.728 26.666 49.674 1.00 81.59 149 LEU B C 1
ATOM 2348 O O . LEU B 1 182 ? -33.425 27.678 49.743 1.00 83.05 149 LEU B O 1
ATOM 2353 N N . THR B 1 183 ? -32.334 26.138 48.520 1.00 77.48 150 THR B N 1
ATOM 2354 C CA . THR B 1 183 ? -32.659 26.768 47.246 1.00 80.67 150 THR B CA 1
ATOM 2355 C C . THR B 1 183 ? -33.970 26.248 46.661 1.00 85.55 150 THR B C 1
ATOM 2356 O O . THR B 1 183 ? -35.026 26.854 46.841 1.00 93.24 150 THR B O 1
ATOM 2360 N N . ARG B 1 184 ? -33.895 25.123 45.958 1.00 77.45 151 ARG B N 1
ATOM 2361 C CA . ARG B 1 184 ? -35.064 24.559 45.296 1.00 87.31 151 ARG B CA 1
ATOM 2362 C C . ARG B 1 184 ? -36.205 24.282 46.271 1.00 93.39 151 ARG B C 1
ATOM 2363 O O . ARG B 1 184 ? -37.266 24.902 46.189 1.00 97.82 151 ARG B O 1
ATOM 2371 N N . ASP B 1 185 ? -35.975 23.359 47.198 1.00 92.90 152 ASP B N 1
ATOM 2372 C CA . ASP B 1 185 ? -37.017 22.907 48.113 1.00 85.53 152 ASP B CA 1
ATOM 2373 C C . ASP B 1 185 ? -37.649 24.047 48.907 1.00 79.30 152 ASP B C 1
ATOM 2374 O O . ASP B 1 185 ? -38.873 24.142 49.005 1.00 74.66 152 ASP B O 1
ATOM 2379 N N . LEU B 1 186 ? -36.812 24.913 49.469 1.00 82.92 153 LEU B N 1
ATOM 2380 C CA . LEU B 1 186 ? -37.296 26.007 50.305 1.00 81.02 153 LEU B CA 1
ATOM 2381 C C . LEU B 1 186 ? -38.100 27.035 49.514 1.00 84.74 153 LEU B C 1
ATOM 2382 O O . LEU B 1 186 ? -39.191 27.428 49.925 1.00 80.60 153 LEU B O 1
ATOM 2387 N N . ASN B 1 187 ? -37.553 27.474 48.385 1.00 92.64 154 ASN B N 1
ATOM 2388 C CA . ASN B 1 187 ? -38.220 28.469 47.553 1.00 88.49 154 ASN B CA 1
ATOM 2389 C C . ASN B 1 187 ? -39.595 28.007 47.085 1.00 79.62 154 ASN B C 1
ATOM 2390 O O . ASN B 1 187 ? -40.544 28.791 47.039 1.00 68.36 154 ASN B O 1
ATOM 2395 N N . CYS B 1 188 ? -39.693 26.726 46.745 1.00 84.72 155 CYS B N 1
ATOM 2396 C CA . CYS B 1 188 ? -40.945 26.140 46.281 1.00 75.88 155 CYS B CA 1
ATOM 2397 C C . CYS B 1 188 ? -42.100 26.397 47.248 1.00 77.38 155 CYS B C 1
ATOM 2398 O O . CYS B 1 188 ? -43.177 26.824 46.839 1.00 82.03 155 CYS B O 1
ATOM 2401 N N . VAL B 1 189 ? -41.870 26.136 48.530 1.00 84.11 156 VAL B N 1
ATOM 2402 C CA . VAL B 1 189 ? -42.915 26.282 49.541 1.00 85.52 156 VAL B CA 1
ATOM 2403 C C . VAL B 1 189 ? -43.274 27.746 49.812 1.00 96.50 156 VAL B C 1
ATOM 2404 O O . VAL B 1 189 ? -44.424 28.066 50.115 1.00 98.75 156 VAL B O 1
ATOM 2408 N N . ALA B 1 190 ? -42.286 28.629 49.702 1.00 93.98 157 ALA B N 1
ATOM 2409 C CA . ALA B 1 190 ? -42.506 30.055 49.919 1.00 87.60 157 ALA B CA 1
ATOM 2410 C C . ALA B 1 190 ? -43.430 30.628 48.854 1.00 102.49 157 ALA B C 1
ATOM 2411 O O . ALA B 1 190 ? -44.271 31.481 49.138 1.00 108.83 157 ALA B O 1
ATOM 2413 N N . SER B 1 191 ? -43.263 30.150 47.626 1.00 105.67 158 SER B N 1
ATOM 2414 C CA . SER B 1 191 ? -44.010 30.659 46.483 1.00 111.29 158 SER B CA 1
ATOM 2415 C C . SER B 1 191 ? -45.521 30.600 46.690 1.00 119.62 158 SER B C 1
ATOM 2416 O O . SER B 1 191 ? -46.245 31.513 46.293 1.00 131.32 158 SER B O 1
ATOM 2419 N N . GLY B 1 192 ? -45.992 29.522 47.306 1.00 111.04 159 GLY B N 1
ATOM 2420 C CA . GLY B 1 192 ? -47.402 29.385 47.618 1.00 101.97 159 GLY B CA 1
ATOM 2421 C C . GLY B 1 192 ? -48.217 28.734 46.518 1.00 100.69 159 GLY B C 1
ATOM 2422 O O . GLY B 1 192 ? -48.899 27.736 46.755 1.00 94.29 159 GLY B O 1
ATOM 2423 N N . ASP B 1 193 ? -48.152 29.292 45.312 1.00 106.66 160 ASP B N 1
ATOM 2424 C CA . ASP B 1 193 ? -48.955 28.776 44.205 1.00 105.16 160 ASP B CA 1
ATOM 2425 C C . ASP B 1 193 ? -48.169 28.488 42.925 1.00 112.11 160 ASP B C 1
ATOM 2426 O O . ASP B 1 193 ? -48.532 27.594 42.163 1.00 113.33 160 ASP B O 1
ATOM 2431 N N . LEU B 1 194 ? -47.091 29.230 42.690 1.00 121.26 161 LEU B N 1
ATOM 2432 C CA . LEU B 1 194 ? -46.371 29.118 41.421 1.00 137.13 161 LEU B CA 1
ATOM 2433 C C . LEU B 1 194 ? -45.247 28.078 41.406 1.00 138.25 161 LEU B C 1
ATOM 2434 O O . LEU B 1 194 ? -44.308 28.181 40.618 1.00 135.94 161 LEU B O 1
ATOM 2439 N N . CYS B 1 195 ? -45.356 27.070 42.265 1.00 140.68 162 CYS B N 1
ATOM 2440 C CA . CYS B 1 195 ? -44.389 25.978 42.274 1.00 132.56 162 CYS B CA 1
ATOM 2441 C C . CYS B 1 195 ? -44.915 24.790 41.476 1.00 130.57 162 CYS B C 1
ATOM 2442 O O . CYS B 1 195 ? -45.318 23.776 42.046 1.00 130.14 162 CYS B O 1
ATOM 2445 N N . VAL B 1 196 ? -44.912 24.925 40.153 1.00 125.84 163 VAL B N 1
ATOM 2446 C CA . VAL B 1 196 ? -45.407 23.871 39.274 1.00 121.32 163 VAL B CA 1
ATOM 2447 C C . VAL B 1 196 ? -44.481 22.656 39.296 1.00 125.40 163 VAL B C 1
ATOM 2448 O O . VAL B 1 196 ? -43.261 22.790 39.392 1.00 126.78 163 VAL B O 1
ATOM 2453 N N . ARG C 1 35 ? -22.232 16.020 103.218 1.00 93.72 2 ARG C N 1
ATOM 2454 C CA . ARG C 1 35 ? -23.336 15.383 102.512 1.00 85.89 2 ARG C CA 1
ATOM 2455 C C . ARG C 1 35 ? -24.044 16.385 101.612 1.00 87.18 2 ARG C C 1
ATOM 2456 O O . ARG C 1 35 ? -24.430 16.061 100.488 1.00 89.76 2 ARG C O 1
ATOM 2458 N N . GLY C 1 36 ? -24.207 17.604 102.114 1.00 80.04 3 GLY C N 1
ATOM 2459 C CA . GLY C 1 36 ? -24.908 18.644 101.385 1.00 73.20 3 GLY C CA 1
ATOM 2460 C C . GLY C 1 36 ? -24.088 19.279 100.278 1.00 71.45 3 GLY C C 1
ATOM 2461 O O . GLY C 1 36 ? -23.737 20.457 100.355 1.00 60.31 3 GLY C O 1
ATOM 2462 N N . CYS C 1 37 ? -23.779 18.498 99.247 1.00 73.12 4 CYS C N 1
ATOM 2463 C CA . CYS C 1 37 ? -23.106 19.024 98.066 1.00 71.70 4 CYS C CA 1
ATOM 2464 C C . CYS C 1 37 ? -24.107 19.779 97.197 1.00 68.15 4 CYS C C 1
ATOM 2465 O O . CYS C 1 37 ? -25.313 19.543 97.285 1.00 58.43 4 CYS C O 1
ATOM 2468 N N . HIS C 1 38 ? -23.607 20.689 96.366 1.00 66.16 5 HIS C N 1
ATOM 2469 C CA . HIS C 1 38 ? -24.468 21.482 95.493 1.00 55.74 5 HIS C CA 1
ATOM 2470 C C . HIS C 1 38 ? -23.781 21.809 94.167 1.00 62.64 5 HIS C C 1
ATOM 2471 O O . HIS C 1 38 ? -23.619 22.979 93.818 1.00 56.90 5 HIS C O 1
ATOM 2478 N N . ILE C 1 39 ? -23.392 20.771 93.430 1.00 58.51 6 ILE C N 1
ATOM 2479 C CA . ILE C 1 39 ? -22.650 20.930 92.179 1.00 64.86 6 ILE C CA 1
ATOM 2480 C C . ILE C 1 39 ? -23.246 21.972 91.229 1.00 54.28 6 ILE C C 1
ATOM 2481 O O . ILE C 1 39 ? -22.527 22.581 90.440 1.00 52.06 6 ILE C O 1
ATOM 2486 N N . ALA C 1 40 ? -24.556 22.177 91.310 1.00 48.94 7 ALA C N 1
ATOM 2487 C CA . ALA C 1 40 ? -25.235 23.145 90.454 1.00 48.57 7 ALA C CA 1
ATOM 2488 C C . ALA C 1 40 ? -24.723 24.570 90.670 1.00 56.53 7 ALA C C 1
ATOM 2489 O O . ALA C 1 40 ? -25.086 25.487 89.932 1.00 57.16 7 ALA C O 1
ATOM 2491 N N . GLN C 1 41 ? -23.886 24.752 91.686 1.00 55.88 8 GLN C N 1
ATOM 2492 C CA . GLN C 1 41 ? -23.299 26.056 91.969 1.00 58.92 8 GLN C CA 1
ATOM 2493 C C . GLN C 1 41 ? -22.215 26.386 90.951 1.00 60.97 8 GLN C C 1
ATOM 2494 O O . GLN C 1 41 ? -21.965 27.554 90.652 1.00 62.76 8 GLN C O 1
ATOM 2500 N N . PHE C 1 42 ? -21.577 25.346 90.423 1.00 65.13 9 PHE C N 1
ATOM 2501 C CA . PHE C 1 42 ? -20.479 25.513 89.479 1.00 61.70 9 PHE C CA 1
ATOM 2502 C C . PHE C 1 42 ? -20.988 25.774 88.065 1.00 68.72 9 PHE C C 1
ATOM 2503 O O . PHE C 1 42 ? -20.229 26.188 87.187 1.00 79.83 9 PHE C O 1
ATOM 2511 N N . LYS C 1 43 ? -22.276 25.527 87.850 1.00 62.56 10 LYS C N 1
ATOM 2512 C CA . LYS C 1 43 ? -22.916 25.856 86.584 1.00 64.89 10 LYS C CA 1
ATOM 2513 C C . LYS C 1 43 ? -22.839 27.354 86.339 1.00 62.16 10 LYS C C 1
ATOM 2514 O O . LYS C 1 43 ? -22.845 27.810 85.197 1.00 55.54 10 LYS C O 1
ATOM 2520 N N . SER C 1 44 ? -22.758 28.112 87.428 1.00 77.68 11 SER C N 1
ATOM 2521 C CA . SER C 1 44 ? -22.901 29.561 87.379 1.00 84.74 11 SER C CA 1
ATOM 2522 C C . SER C 1 44 ? -21.566 30.292 87.462 1.00 78.82 11 SER C C 1
ATOM 2523 O O . SER C 1 44 ? -21.376 31.319 86.813 1.00 84.55 11 SER C O 1
ATOM 2526 N N . LEU C 1 45 ? -20.647 29.764 88.266 1.00 74.40 12 LEU C N 1
ATOM 2527 C CA . LEU C 1 45 ? -19.397 30.459 88.547 1.00 75.11 12 LEU C CA 1
ATOM 2528 C C . LEU C 1 45 ? -19.747 31.819 89.150 1.00 78.56 12 LEU C C 1
ATOM 2529 O O . LEU C 1 45 ? -20.724 31.927 89.894 1.00 98.46 12 LEU C O 1
ATOM 2534 N N . SER C 1 46 ? -18.969 32.851 88.835 1.00 55.23 13 SER C N 1
ATOM 2535 C CA . SER C 1 46 ? -19.257 34.195 89.340 1.00 55.30 13 SER C CA 1
ATOM 2536 C C . SER C 1 46 ? -18.285 35.250 88.819 1.00 64.63 13 SER C C 1
ATOM 2537 O O . SER C 1 46 ? -17.115 34.961 88.576 1.00 62.67 13 SER C O 1
ATOM 2540 N N . PRO C 1 47 ? -18.775 36.489 88.667 1.00 70.63 14 PRO C N 1
ATOM 2541 C CA . PRO C 1 47 ? -17.994 37.630 88.180 1.00 71.55 14 PRO C CA 1
ATOM 2542 C C . PRO C 1 47 ? -16.665 37.784 88.914 1.00 76.33 14 PRO C C 1
ATOM 2543 O O . PRO C 1 47 ? -15.667 38.156 88.297 1.00 87.40 14 PRO C O 1
ATOM 2547 N N . GLN C 1 48 ? -16.657 37.503 90.213 1.00 72.18 15 GLN C N 1
ATOM 2548 C CA . GLN C 1 48 ? -15.444 37.631 91.013 1.00 74.75 15 GLN C CA 1
ATOM 2549 C C . GLN C 1 48 ? -14.402 36.601 90.595 1.00 69.68 15 GLN C C 1
ATOM 2550 O O . GLN C 1 48 ? -13.260 36.949 90.297 1.00 68.57 15 GLN C O 1
ATOM 2556 N N . GLU C 1 49 ? -14.801 35.333 90.581 1.00 66.46 16 GLU C N 1
ATOM 2557 C CA . GLU C 1 49 ? -13.910 34.254 90.171 1.00 63.11 16 GLU C CA 1
ATOM 2558 C C . GLU C 1 49 ? -13.429 34.462 88.738 1.00 62.79 16 GLU C C 1
ATOM 2559 O O . GLU C 1 49 ? -12.228 34.449 88.466 1.00 61.80 16 GLU C O 1
ATOM 2565 N N . LEU C 1 50 ? -14.383 34.648 87.828 1.00 54.59 17 LEU C N 1
ATOM 2566 C CA . LEU C 1 50 ? -14.088 34.856 86.416 1.00 51.20 17 LEU C CA 1
ATOM 2567 C C . LEU C 1 50 ? -12.987 35.885 86.220 1.00 61.08 17 LEU C C 1
ATOM 2568 O O . LEU C 1 50 ? -12.028 35.653 85.481 1.00 71.72 17 LEU C O 1
ATOM 2573 N N . GLN C 1 51 ? -13.129 37.026 86.883 1.00 57.08 18 GLN C N 1
ATOM 2574 C CA . GLN C 1 51 ? -12.157 38.101 86.749 1.00 62.93 18 GLN C CA 1
ATOM 2575 C C . GLN C 1 51 ? -10.787 37.675 87.270 1.00 69.26 18 GLN C C 1
ATOM 2576 O O . GLN C 1 51 ? -9.773 37.874 86.604 1.00 68.99 18 GLN C O 1
ATOM 2582 N N . ALA C 1 52 ? -10.763 37.082 88.460 1.00 72.86 19 ALA C N 1
ATOM 2583 C CA . ALA C 1 52 ? -9.512 36.638 89.063 1.00 65.81 19 ALA C CA 1
ATOM 2584 C C . ALA C 1 52 ? -8.811 35.604 88.187 1.00 68.91 19 ALA C C 1
ATOM 2585 O O . ALA C 1 52 ? -7.582 35.516 88.181 1.00 73.09 19 ALA C O 1
ATOM 2587 N N . PHE C 1 53 ? -9.595 34.820 87.453 1.00 61.52 20 PHE C N 1
ATOM 2588 C CA . PHE C 1 53 ? -9.036 33.860 86.506 1.00 50.99 20 PHE C CA 1
ATOM 2589 C C . PHE C 1 53 ? -8.500 34.568 85.268 1.00 50.76 20 PHE C C 1
ATOM 2590 O O . PHE C 1 53 ? -7.441 34.213 84.752 1.00 56.38 20 PHE C O 1
ATOM 2598 N N . LYS C 1 54 ? -9.234 35.571 84.795 1.00 49.49 21 LYS C N 1
ATOM 2599 C CA . LYS C 1 54 ? -8.798 36.347 83.641 1.00 51.07 21 LYS C CA 1
ATOM 2600 C C . LYS C 1 54 ? -7.433 36.986 83.887 1.00 53.51 21 LYS C C 1
ATOM 2601 O O . LYS C 1 54 ? -6.554 36.923 83.030 1.00 56.60 21 LYS C O 1
ATOM 2607 N N . ARG C 1 55 ? -7.259 37.598 85.055 1.00 55.52 22 ARG C N 1
ATOM 2608 C CA . ARG C 1 55 ? -5.974 38.190 85.415 1.00 61.47 22 ARG C CA 1
ATOM 2609 C C . ARG C 1 55 ? -4.875 37.137 85.329 1.00 62.20 22 ARG C C 1
ATOM 2610 O O . ARG C 1 55 ? -3.775 37.411 84.849 1.00 65.13 22 ARG C O 1
ATOM 2618 N N . ALA C 1 56 ? -5.183 35.932 85.798 1.00 59.37 23 ALA C N 1
ATOM 2619 C CA . ALA C 1 56 ? -4.246 34.819 85.727 1.00 60.32 23 ALA C CA 1
ATOM 2620 C C . ALA C 1 56 ? -3.890 34.512 84.277 1.00 64.59 23 ALA C C 1
ATOM 2621 O O . ALA C 1 56 ? -2.716 34.383 83.931 1.00 65.55 23 ALA C O 1
ATOM 2623 N N . LYS C 1 57 ? -4.912 34.401 83.435 1.00 61.26 24 LYS C N 1
ATOM 2624 C CA . LYS C 1 57 ? -4.716 34.110 82.020 1.00 65.94 24 LYS C CA 1
ATOM 2625 C C . LYS C 1 57 ? -3.952 35.234 81.324 1.00 67.02 24 LYS C C 1
ATOM 2626 O O . LYS C 1 57 ? -3.013 34.983 80.571 1.00 69.36 24 LYS C O 1
ATOM 2632 N N . ASP C 1 58 ? -4.359 36.473 81.583 1.00 62.85 25 ASP C N 1
ATOM 2633 C CA . ASP C 1 58 ? -3.699 37.635 81.000 1.00 52.61 25 ASP C CA 1
ATOM 2634 C C . ASP C 1 58 ? -2.218 37.679 81.362 1.00 56.47 25 ASP C C 1
ATOM 2635 O O . ASP C 1 58 ? -1.382 38.036 80.537 1.00 75.38 25 ASP C O 1
ATOM 2640 N N . ALA C 1 59 ? -1.900 37.312 82.599 1.00 62.27 26 ALA C N 1
ATOM 2641 C CA . ALA C 1 59 ? -0.516 37.288 83.058 1.00 56.51 26 ALA C CA 1
ATOM 2642 C C . ALA C 1 59 ? 0.250 36.102 82.473 1.00 65.51 26 ALA C C 1
ATOM 2643 O O . ALA C 1 59 ? 1.415 36.228 82.098 1.00 57.89 26 ALA C O 1
ATOM 2645 N N . LEU C 1 60 ? -0.411 34.951 82.404 1.00 72.90 27 LEU C N 1
ATOM 2646 C CA . LEU C 1 60 ? 0.198 33.747 81.851 1.00 65.03 27 LEU C CA 1
ATOM 2647 C C . LEU C 1 60 ? 0.578 33.958 80.394 1.00 68.41 27 LEU C C 1
ATOM 2648 O O . LEU C 1 60 ? 1.730 33.766 80.008 1.00 75.06 27 LEU C O 1
ATOM 2653 N N . GLU C 1 61 ? -0.405 34.348 79.591 1.00 66.65 28 GLU C N 1
ATOM 2654 C CA . GLU C 1 61 ? -0.177 34.644 78.185 1.00 68.59 28 GLU C CA 1
ATOM 2655 C C . GLU C 1 61 ? 0.964 35.638 78.037 1.00 76.80 28 GLU C C 1
ATOM 2656 O O . GLU C 1 61 ? 1.804 35.512 77.146 1.00 83.68 28 GLU C O 1
ATOM 2662 N N . GLU C 1 62 ? 0.990 36.626 78.923 1.00 80.53 29 GLU C N 1
ATOM 2663 C CA . GLU C 1 62 ? 2.025 37.648 78.905 1.00 84.00 29 GLU C CA 1
ATOM 2664 C C . GLU C 1 62 ? 3.376 37.051 79.288 1.00 83.31 29 GLU C C 1
ATOM 2665 O O . GLU C 1 62 ? 4.425 37.592 78.944 1.00 91.93 29 GLU C O 1
ATOM 2671 N N . SER C 1 63 ? 3.338 35.929 80.002 1.00 74.57 30 SER C N 1
ATOM 2672 C CA . SER C 1 63 ? 4.550 35.249 80.439 1.00 73.84 30 SER C CA 1
ATOM 2673 C C . SER C 1 63 ? 4.979 34.192 79.427 1.00 79.68 30 SER C C 1
ATOM 2674 O O . SER C 1 63 ? 6.075 33.641 79.516 1.00 89.63 30 SER C O 1
ATOM 2677 N N . LEU C 1 64 ? 4.105 33.913 78.466 1.00 74.00 31 LEU C N 1
ATOM 2678 C CA . LEU C 1 64 ? 4.387 32.926 77.431 1.00 74.60 31 LEU C CA 1
ATOM 2679 C C . LEU C 1 64 ? 5.068 33.562 76.221 1.00 84.20 31 LEU C C 1
ATOM 2680 O O . LEU C 1 64 ? 5.759 32.886 75.459 1.00 86.09 31 LEU C O 1
ATOM 2685 N N . LEU C 1 65 ? 4.869 34.864 76.052 1.00 82.67 32 LEU C N 1
ATOM 2686 C CA . LEU C 1 65 ? 5.346 35.570 74.867 1.00 81.63 32 LEU C CA 1
ATOM 2687 C C . LEU C 1 65 ? 6.866 35.606 74.738 1.00 95.71 32 LEU C C 1
ATOM 2688 O O . LEU C 1 65 ? 7.397 35.631 73.629 1.00 104.24 32 LEU C O 1
ATOM 2693 N N . LEU C 1 66 ? 7.568 35.619 75.865 1.00 96.71 33 LEU C N 1
ATOM 2694 C CA . LEU C 1 66 ? 9.026 35.647 75.830 1.00 101.77 33 LEU C CA 1
ATOM 2695 C C . LEU C 1 66 ? 9.625 34.243 75.850 1.00 107.66 33 LEU C C 1
ATOM 2696 O O . LEU C 1 66 ? 10.290 33.854 76.810 1.00 109.86 33 LEU C O 1
ATOM 2701 N N . LYS C 1 67 ? 9.385 33.491 74.779 1.00 111.38 34 LYS C N 1
ATOM 2702 C CA . LYS C 1 67 ? 9.891 32.128 74.660 1.00 117.72 34 LYS C CA 1
ATOM 2703 C C . LYS C 1 67 ? 9.205 31.213 75.672 1.00 113.47 34 LYS C C 1
ATOM 2704 O O . LYS C 1 67 ? 8.592 31.690 76.626 1.00 112.00 34 LYS C O 1
ATOM 2710 N N . ASP C 1 68 ? 9.298 29.902 75.463 1.00 119.32 35 ASP C N 1
ATOM 2711 C CA . ASP C 1 68 ? 9.994 29.333 74.315 1.00 123.89 35 ASP C CA 1
ATOM 2712 C C . ASP C 1 68 ? 8.987 28.698 73.362 1.00 123.27 35 ASP C C 1
ATOM 2713 O O . ASP C 1 68 ? 7.792 28.968 73.453 1.00 111.29 35 ASP C O 1
ATOM 2718 N N . CYS C 1 69 ? 9.471 27.861 72.449 1.00 129.86 36 CYS C N 1
ATOM 2719 C CA . CYS C 1 69 ? 8.595 27.167 71.509 1.00 130.19 36 CYS C CA 1
ATOM 2720 C C . CYS C 1 69 ? 7.555 26.337 72.261 1.00 130.05 36 CYS C C 1
ATOM 2721 O O . CYS C 1 69 ? 7.770 25.962 73.414 1.00 124.25 36 CYS C O 1
ATOM 2724 N N . LYS C 1 70 ? 6.429 26.052 71.611 1.00 129.37 37 LYS C N 1
ATOM 2725 C CA . LYS C 1 70 ? 5.334 25.352 72.278 1.00 123.12 37 LYS C CA 1
ATOM 2726 C C . LYS C 1 70 ? 4.946 24.033 71.613 1.00 122.64 37 LYS C C 1
ATOM 2727 O O . LYS C 1 70 ? 4.879 23.932 70.388 1.00 123.28 37 LYS C O 1
ATOM 2733 N N . CYS C 1 71 ? 4.700 23.030 72.447 1.00 118.40 38 CYS C N 1
ATOM 2734 C CA . CYS C 1 71 ? 3.995 21.812 72.052 1.00 116.51 38 CYS C CA 1
ATOM 2735 C C . CYS C 1 71 ? 4.519 21.094 70.816 1.00 111.84 38 CYS C C 1
ATOM 2736 O O . CYS C 1 71 ? 5.501 21.500 70.198 1.00 118.49 38 CYS C O 1
ATOM 2739 N N . ARG C 1 72 ? 3.830 20.008 70.482 1.00 109.36 39 ARG C N 1
ATOM 2740 C CA . ARG C 1 72 ? 4.078 19.228 69.281 1.00 112.21 39 ARG C CA 1
ATOM 2741 C C . ARG C 1 72 ? 2.870 18.315 69.115 1.00 109.64 39 ARG C C 1
ATOM 2742 O O . ARG C 1 72 ? 2.802 17.493 68.202 1.00 107.57 39 ARG C O 1
ATOM 2750 N N . SER C 1 73 ? 1.921 18.482 70.031 1.00 117.51 40 SER C N 1
ATOM 2751 C CA . SER C 1 73 ? 0.644 17.784 70.000 1.00 121.20 40 SER C CA 1
ATOM 2752 C C . SER C 1 73 ? -0.391 18.675 70.677 1.00 114.14 40 SER C C 1
ATOM 2753 O O . SER C 1 73 ? -0.047 19.718 71.233 1.00 110.86 40 SER C O 1
ATOM 2756 N N . ARG C 1 74 ? -1.655 18.268 70.634 1.00 109.43 41 ARG C N 1
ATOM 2757 C CA . ARG C 1 74 ? -2.722 19.060 71.239 1.00 103.82 41 ARG C CA 1
ATOM 2758 C C . ARG C 1 74 ? -3.400 18.334 72.398 1.00 97.80 41 ARG C C 1
ATOM 2759 O O . ARG C 1 74 ? -3.957 17.250 72.226 1.00 100.70 41 ARG C O 1
ATOM 2767 N N . LEU C 1 75 ? -3.346 18.941 73.580 1.00 85.10 42 LEU C N 1
ATOM 2768 C CA . LEU C 1 75 ? -3.969 18.365 74.767 1.00 80.28 42 LEU C CA 1
ATOM 2769 C C . LEU C 1 75 ? -5.481 18.552 74.755 1.00 71.55 42 LEU C C 1
ATOM 2770 O O . LEU C 1 75 ? -6.225 17.686 75.208 1.00 69.53 42 LEU C O 1
ATOM 2775 N N . PHE C 1 76 ? -5.933 19.687 74.237 1.00 66.90 43 PHE C N 1
ATOM 2776 C CA . PHE C 1 76 ? -7.352 20.009 74.264 1.00 63.70 43 PHE C CA 1
ATOM 2777 C C . PHE C 1 76 ? -7.836 20.506 72.910 1.00 65.60 43 PHE C C 1
ATOM 2778 O O . PHE C 1 76 ? -8.044 21.703 72.723 1.00 75.68 43 PHE C O 1
ATOM 2786 N N . PRO C 1 77 ? -8.018 19.578 71.959 1.00 68.80 44 PRO C N 1
ATOM 2787 C CA . PRO C 1 77 ? -8.457 19.908 70.599 1.00 65.51 44 PRO C CA 1
ATOM 2788 C C . PRO C 1 77 ? -9.887 20.437 70.583 1.00 71.36 44 PRO C C 1
ATOM 2789 O O . PRO C 1 77 ? -10.754 19.875 71.251 1.00 63.01 44 PRO C O 1
ATOM 2793 N N . ARG C 1 78 ? -10.123 21.502 69.823 1.00 76.43 45 ARG C N 1
ATOM 2794 C CA . ARG C 1 78 ? -11.463 22.057 69.677 1.00 78.39 45 ARG C CA 1
ATOM 2795 C C . ARG C 1 78 ? -12.335 21.137 68.828 1.00 77.81 45 ARG C C 1
ATOM 2796 O O . ARG C 1 78 ? -13.473 21.475 68.502 1.00 79.64 45 ARG C O 1
ATOM 2804 N N . THR C 1 79 ? -11.794 19.977 68.465 1.00 67.09 46 THR C N 1
ATOM 2805 C CA . THR C 1 79 ? -12.538 19.003 67.674 1.00 68.01 46 THR C CA 1
ATOM 2806 C C . THR C 1 79 ? -13.189 17.960 68.571 1.00 64.92 46 THR C C 1
ATOM 2807 O O . THR C 1 79 ? -14.167 17.321 68.186 1.00 72.63 46 THR C O 1
ATOM 2811 N N . TRP C 1 80 ? -12.635 17.794 69.768 1.00 56.94 47 TRP C N 1
ATOM 2812 C CA . TRP C 1 80 ? -13.196 16.876 70.752 1.00 62.88 47 TRP C CA 1
ATOM 2813 C C . TRP C 1 80 ? -13.929 17.648 71.852 1.00 55.57 47 TRP C C 1
ATOM 2814 O O . TRP C 1 80 ? -13.712 18.845 72.036 1.00 49.79 47 TRP C O 1
ATOM 2825 N N . ASP C 1 81 ? -14.799 16.961 72.584 1.00 56.09 48 ASP C N 1
ATOM 2826 C CA . ASP C 1 81 ? -15.612 17.627 73.589 1.00 61.07 48 ASP C CA 1
ATOM 2827 C C . ASP C 1 81 ? -16.190 16.640 74.600 1.00 61.71 48 ASP C C 1
ATOM 2828 O O . ASP C 1 81 ? -16.506 15.501 74.254 1.00 64.32 48 ASP C O 1
ATOM 2833 N N . LEU C 1 82 ? -16.327 17.084 75.847 1.00 51.99 49 LEU C N 1
ATOM 2834 C CA . LEU C 1 82 ? -16.909 16.256 76.904 1.00 57.30 49 LEU C CA 1
ATOM 2835 C C . LEU C 1 82 ? -18.304 15.737 76.563 1.00 63.83 49 LEU C C 1
ATOM 2836 O O . LEU C 1 82 ? -18.717 14.687 77.057 1.00 66.24 49 LEU C O 1
ATOM 2841 N N . ARG C 1 83 ? -19.026 16.470 75.721 1.00 68.26 50 ARG C N 1
ATOM 2842 C CA . ARG C 1 83 ? -20.376 16.070 75.338 1.00 63.79 50 ARG C CA 1
ATOM 2843 C C . ARG C 1 83 ? -20.375 14.828 74.447 1.00 65.46 50 ARG C C 1
ATOM 2844 O O . ARG C 1 83 ? -21.434 14.305 74.098 1.00 64.63 50 ARG C O 1
ATOM 2852 N N . GLN C 1 84 ? -19.185 14.358 74.082 1.00 68.07 51 GLN C N 1
ATOM 2853 C CA . GLN C 1 84 ? -19.054 13.140 73.285 1.00 76.77 51 GLN C CA 1
ATOM 2854 C C . GLN C 1 84 ? -19.296 11.894 74.131 1.00 82.42 51 GLN C C 1
ATOM 2855 O O . GLN C 1 84 ? -19.948 10.949 73.689 1.00 90.62 51 GLN C O 1
ATOM 2861 N N . LEU C 1 85 ? -18.763 11.900 75.349 1.00 71.15 52 LEU C N 1
ATOM 2862 C CA . LEU C 1 85 ? -18.899 10.762 76.248 1.00 63.48 52 LEU C CA 1
ATOM 2863 C C . LEU C 1 85 ? -20.298 10.709 76.852 1.00 61.77 52 LEU C C 1
ATOM 2864 O O . LEU C 1 85 ? -21.099 11.625 76.669 1.00 54.34 52 LEU C O 1
ATOM 2869 N N . GLN C 1 86 ? -20.584 9.631 77.576 1.00 57.60 53 GLN C N 1
ATOM 2870 C CA . GLN C 1 86 ? -21.843 9.507 78.301 1.00 70.86 53 GLN C CA 1
ATOM 2871 C C . GLN C 1 86 ? -21.768 10.292 79.608 1.00 61.51 53 GLN C C 1
ATOM 2872 O O . GLN C 1 86 ? -20.683 10.486 80.156 1.00 64.17 53 GLN C O 1
ATOM 2878 N N . VAL C 1 87 ? -22.918 10.747 80.097 1.00 46.93 54 VAL C N 1
ATOM 2879 C CA . VAL C 1 87 ? -22.968 11.603 81.282 1.00 64.07 54 VAL C CA 1
ATOM 2880 C C . VAL C 1 87 ? -22.161 11.057 82.460 1.00 73.31 54 VAL C C 1
ATOM 2881 O O . VAL C 1 87 ? -21.468 11.805 83.147 1.00 72.66 54 VAL C O 1
ATOM 2885 N N . ARG C 1 88 ? -22.252 9.751 82.687 1.00 77.58 55 ARG C N 1
ATOM 2886 C CA . ARG C 1 88 ? -21.585 9.128 83.825 1.00 85.45 55 ARG C CA 1
ATOM 2887 C C . ARG C 1 88 ? -20.060 9.182 83.727 1.00 86.72 55 ARG C C 1
ATOM 2888 O O . ARG C 1 88 ? -19.364 9.007 84.727 1.00 91.24 55 ARG C O 1
ATOM 2896 N N . GLU C 1 89 ? -19.545 9.429 82.527 1.00 82.16 56 GLU C N 1
ATOM 2897 C CA . GLU C 1 89 ? -18.101 9.408 82.307 1.00 75.61 56 GLU C CA 1
ATOM 2898 C C . GLU C 1 89 ? -17.472 10.799 82.274 1.00 64.37 56 GLU C C 1
ATOM 2899 O O . GLU C 1 89 ? -16.282 10.953 82.541 1.00 68.60 56 GLU C O 1
ATOM 2905 N N . ARG C 1 90 ? -18.276 11.807 81.957 1.00 54.64 57 ARG C N 1
ATOM 2906 C CA . ARG C 1 90 ? -17.786 13.182 81.863 1.00 63.01 57 ARG C CA 1
ATOM 2907 C C . ARG C 1 90 ? -17.078 13.692 83.123 1.00 64.71 57 ARG C C 1
ATOM 2908 O O . ARG C 1 90 ? -16.101 14.433 83.024 1.00 75.30 57 ARG C O 1
ATOM 2916 N N . PRO C 1 91 ? -17.571 13.308 84.312 1.00 67.79 58 PRO C N 1
ATOM 2917 C CA . PRO C 1 91 ? -16.904 13.725 85.552 1.00 65.36 58 PRO C CA 1
ATOM 2918 C C . PRO C 1 91 ? -15.426 13.334 85.612 1.00 61.44 58 PRO C C 1
ATOM 2919 O O . PRO C 1 91 ? -14.581 14.174 85.923 1.00 58.11 58 PRO C O 1
ATOM 2923 N N . VAL C 1 92 ? -15.123 12.073 85.323 1.00 56.77 59 VAL C N 1
ATOM 2924 C CA . VAL C 1 92 ? -13.753 11.579 85.411 1.00 63.18 59 VAL C CA 1
ATOM 2925 C C . VAL C 1 92 ? -12.831 12.301 84.429 1.00 67.02 59 VAL C C 1
ATOM 2926 O O . VAL C 1 92 ? -11.652 12.522 84.713 1.00 67.13 59 VAL C O 1
ATOM 2930 N N . ALA C 1 93 ? -13.376 12.667 83.273 1.00 56.57 60 ALA C N 1
ATOM 2931 C CA . ALA C 1 93 ? -12.620 13.413 82.275 1.00 50.61 60 ALA C CA 1
ATOM 2932 C C . ALA C 1 93 ? -12.317 14.820 82.776 1.00 50.97 60 ALA C C 1
ATOM 2933 O O . ALA C 1 93 ? -11.180 15.284 82.701 1.00 54.04 60 ALA C O 1
ATOM 2935 N N . LEU C 1 94 ? -13.345 15.493 83.283 1.00 45.74 61 LEU C N 1
ATOM 2936 C CA . LEU C 1 94 ? -13.191 16.829 83.843 1.00 49.86 61 LEU C CA 1
ATOM 2937 C C . LEU C 1 94 ? -12.141 16.820 84.953 1.00 63.39 61 LEU C C 1
ATOM 2938 O O . LEU C 1 94 ? -11.211 17.626 84.946 1.00 65.03 61 LEU C O 1
ATOM 2943 N N . GLU C 1 95 ? -12.299 15.906 85.908 1.00 52.26 62 GLU C N 1
ATOM 2944 C CA . GLU C 1 95 ? -11.360 15.789 87.020 1.00 52.64 62 GLU C CA 1
ATOM 2945 C C . GLU C 1 95 ? -9.929 15.635 86.517 1.00 56.36 62 GLU C C 1
ATOM 2946 O O . GLU C 1 95 ? -9.027 16.346 86.961 1.00 56.79 62 GLU C O 1
ATOM 2952 N N . ALA C 1 96 ? -9.726 14.698 85.596 1.00 53.67 63 ALA C N 1
ATOM 2953 C CA . ALA C 1 96 ? -8.416 14.499 84.988 1.00 66.19 63 ALA C CA 1
ATOM 2954 C C . ALA C 1 96 ? -7.921 15.820 84.419 1.00 69.02 63 ALA C C 1
ATOM 2955 O O . ALA C 1 96 ? -6.822 16.275 84.734 1.00 66.05 63 ALA C O 1
ATOM 2957 N N . GLU C 1 97 ? -8.754 16.429 83.584 1.00 70.14 64 GLU C N 1
ATOM 2958 C CA . GLU C 1 97 ? -8.467 17.732 83.006 1.00 66.52 64 GLU C CA 1
ATOM 2959 C C . GLU C 1 97 ? -8.030 18.699 84.103 1.00 58.99 64 GLU C C 1
ATOM 2960 O O . GLU C 1 97 ? -6.982 19.335 84.001 1.00 51.86 64 GLU C O 1
ATOM 2966 N N . LEU C 1 98 ? -8.840 18.790 85.155 1.00 53.00 65 LEU C N 1
ATOM 2967 C CA . LEU C 1 98 ? -8.555 19.658 86.292 1.00 49.91 65 LEU C CA 1
ATOM 2968 C C . LEU C 1 98 ? -7.216 19.332 86.943 1.00 56.30 65 LEU C C 1
ATOM 2969 O O . LEU C 1 98 ? -6.397 20.219 87.175 1.00 55.18 65 LEU C O 1
ATOM 2974 N N . ALA C 1 99 ? -7.006 18.056 87.246 1.00 62.68 66 ALA C N 1
ATOM 2975 C CA . ALA C 1 99 ? -5.779 17.612 87.894 1.00 58.97 66 ALA C CA 1
ATOM 2976 C C . ALA C 1 99 ? -4.546 18.051 87.111 1.00 64.95 66 ALA C C 1
ATOM 2977 O O . ALA C 1 99 ? -3.566 18.514 87.694 1.00 68.13 66 ALA C O 1
ATOM 2979 N N . LEU C 1 100 ? -4.602 17.907 85.790 1.00 63.47 67 LEU C N 1
ATOM 2980 C CA . LEU C 1 100 ? -3.483 18.286 84.933 1.00 66.74 67 LEU C CA 1
ATOM 2981 C C . LEU C 1 100 ? -3.267 19.793 84.976 1.00 69.26 67 LEU C C 1
ATOM 2982 O O . LEU C 1 100 ? -2.165 20.260 85.267 1.00 71.66 67 LEU C O 1
ATOM 2987 N N . THR C 1 101 ? -4.321 20.550 84.686 1.00 59.12 68 THR C N 1
ATOM 2988 C CA . THR C 1 101 ? -4.226 22.006 84.672 1.00 64.68 68 THR C CA 1
ATOM 2989 C C . THR C 1 101 ? -3.886 22.553 86.055 1.00 67.38 68 THR C C 1
ATOM 2990 O O . THR C 1 101 ? -3.349 23.652 86.186 1.00 79.01 68 THR C O 1
ATOM 2994 N N . LEU C 1 102 ? -4.192 21.776 87.085 1.00 69.17 69 LEU C N 1
ATOM 2995 C CA . LEU C 1 102 ? -3.841 22.147 88.448 1.00 70.76 69 LEU C CA 1
ATOM 2996 C C . LEU C 1 102 ? -2.355 21.887 88.671 1.00 71.59 69 LEU C C 1
ATOM 2997 O O . LEU C 1 102 ? -1.652 22.694 89.275 1.00 76.52 69 LEU C O 1
ATOM 3002 N N . LYS C 1 103 ? -1.886 20.755 88.160 1.00 72.04 70 LYS C N 1
ATOM 3003 C CA . LYS C 1 103 ? -0.493 20.350 88.295 1.00 72.35 70 LYS C CA 1
ATOM 3004 C C . LYS C 1 103 ? 0.456 21.338 87.615 1.00 74.01 70 LYS C C 1
ATOM 3005 O O . LYS C 1 103 ? 1.459 21.753 88.197 1.00 77.80 70 LYS C O 1
ATOM 3011 N N . VAL C 1 104 ? 0.134 21.716 86.383 1.00 69.24 71 VAL C N 1
ATOM 3012 C CA . VAL C 1 104 ? 0.998 22.594 85.600 1.00 62.79 71 VAL C CA 1
ATOM 3013 C C . VAL C 1 104 ? 1.047 24.016 86.153 1.00 71.30 71 VAL C C 1
ATOM 3014 O O . VAL C 1 104 ? 2.116 24.623 86.232 1.00 72.44 71 VAL C O 1
ATOM 3018 N N . LEU C 1 105 ? -0.110 24.547 86.532 1.00 72.22 72 LEU C N 1
ATOM 3019 C CA . LEU C 1 105 ? -0.175 25.901 87.068 1.00 73.35 72 LEU C CA 1
ATOM 3020 C C . LEU C 1 105 ? 0.499 25.994 88.435 1.00 82.45 72 LEU C C 1
ATOM 3021 O O . LEU C 1 105 ? 0.848 27.082 88.891 1.00 90.96 72 LEU C O 1
ATOM 3026 N N . GLU C 1 106 ? 0.679 24.849 89.085 1.00 76.80 73 GLU C N 1
ATOM 3027 C CA . GLU C 1 106 ? 1.423 24.796 90.338 1.00 75.12 73 GLU C CA 1
ATOM 3028 C C . GLU C 1 106 ? 2.920 24.837 90.054 1.00 70.26 73 GLU C C 1
ATOM 3029 O O . GLU C 1 106 ? 3.681 25.503 90.756 1.00 65.90 73 GLU C O 1
ATOM 3035 N N . ALA C 1 107 ? 3.336 24.115 89.018 1.00 61.19 74 ALA C N 1
ATOM 3036 C CA . ALA C 1 107 ? 4.724 24.134 88.584 1.00 72.80 74 ALA C CA 1
ATOM 3037 C C . ALA C 1 107 ? 5.122 25.547 88.175 1.00 78.24 74 ALA C C 1
ATOM 3038 O O . ALA C 1 107 ? 6.230 25.999 88.459 1.00 82.52 74 ALA C O 1
ATOM 3040 N N . THR C 1 108 ? 4.205 26.242 87.510 1.00 80.84 75 THR C N 1
ATOM 3041 C CA . THR C 1 108 ? 4.452 27.611 87.071 1.00 84.61 75 THR C CA 1
ATOM 3042 C C . THR C 1 108 ? 4.481 28.574 88.255 1.00 89.25 75 THR C C 1
ATOM 3043 O O . THR C 1 108 ? 5.392 29.391 88.380 1.00 92.73 75 THR C O 1
ATOM 3047 N N . ALA C 1 109 ? 3.477 28.471 89.120 1.00 89.17 76 ALA C N 1
ATOM 3048 C CA . ALA C 1 109 ? 3.378 29.335 90.290 1.00 84.42 76 ALA C CA 1
ATOM 3049 C C . ALA C 1 109 ? 4.682 29.344 91.079 1.00 90.00 76 ALA C C 1
ATOM 3050 O O . ALA C 1 109 ? 5.107 30.383 91.584 1.00 90.05 76 ALA C O 1
ATOM 3052 N N . ASP C 1 110 ? 5.313 28.178 91.179 1.00 94.10 77 ASP C N 1
ATOM 3053 C CA . ASP C 1 110 ? 6.574 28.047 91.897 1.00 96.72 77 ASP C CA 1
ATOM 3054 C C . ASP C 1 110 ? 7.713 28.706 91.130 1.00 106.67 77 ASP C C 1
ATOM 3055 O O . ASP C 1 110 ? 8.453 29.523 91.677 1.00 111.59 77 ASP C O 1
ATOM 3060 N N . THR C 1 111 ? 7.842 28.346 89.858 1.00 113.18 78 THR C N 1
ATOM 3061 C CA . THR C 1 111 ? 8.954 28.809 89.035 1.00 118.68 78 THR C CA 1
ATOM 3062 C C . THR C 1 111 ? 8.967 30.328 88.857 1.00 120.68 78 THR C C 1
ATOM 3063 O O . THR C 1 111 ? 10.021 30.921 88.627 1.00 128.01 78 THR C O 1
ATOM 3067 N N . ASP C 1 112 ? 7.800 30.955 88.964 1.00 112.99 79 ASP C N 1
ATOM 3068 C CA . ASP C 1 112 ? 7.706 32.406 88.842 1.00 108.52 79 ASP C CA 1
ATOM 3069 C C . ASP C 1 112 ? 6.886 32.996 89.982 1.00 105.74 79 ASP C C 1
ATOM 3070 O O . ASP C 1 112 ? 5.658 33.022 89.921 1.00 105.35 79 ASP C O 1
ATOM 3075 N N . PRO C 1 113 ? 7.573 33.476 91.029 1.00 109.50 80 PRO C N 1
ATOM 3076 C CA . PRO C 1 113 ? 6.960 34.036 92.239 1.00 112.27 80 PRO C CA 1
ATOM 3077 C C . PRO C 1 113 ? 6.006 35.190 91.943 1.00 116.49 80 PRO C C 1
ATOM 3078 O O . PRO C 1 113 ? 4.923 35.251 92.524 1.00 122.69 80 PRO C O 1
ATOM 3082 N N . ALA C 1 114 ? 6.410 36.093 91.054 1.00 114.67 81 ALA C N 1
ATOM 3083 C CA . ALA C 1 114 ? 5.581 37.240 90.700 1.00 114.16 81 ALA C CA 1
ATOM 3084 C C . ALA C 1 114 ? 4.281 36.789 90.043 1.00 103.72 81 ALA C C 1
ATOM 3085 O O . ALA C 1 114 ? 3.216 37.352 90.295 1.00 101.50 81 ALA C O 1
ATOM 3087 N N . LEU C 1 115 ? 4.382 35.768 89.199 1.00 97.91 82 LEU C N 1
ATOM 3088 C CA . LEU C 1 115 ? 3.219 35.205 88.529 1.00 89.26 82 LEU C CA 1
ATOM 3089 C C . LEU C 1 115 ? 2.388 34.384 89.509 1.00 83.01 82 LEU C C 1
ATOM 3090 O O . LEU C 1 115 ? 1.218 34.095 89.260 1.00 82.90 82 LEU C O 1
ATOM 3095 N N . GLY C 1 116 ? 3.004 34.019 90.630 1.00 75.00 83 GLY C N 1
ATOM 3096 C CA . GLY C 1 116 ? 2.337 33.234 91.651 1.00 74.88 83 GLY C CA 1
ATOM 3097 C C . GLY C 1 116 ? 1.318 34.035 92.438 1.00 75.74 83 GLY C C 1
ATOM 3098 O O . GLY C 1 116 ? 0.347 33.482 92.954 1.00 69.80 83 GLY C O 1
ATOM 3099 N N . ASP C 1 117 ? 1.536 35.343 92.527 1.00 81.78 84 ASP C N 1
ATOM 3100 C CA . ASP C 1 117 ? 0.642 36.220 93.276 1.00 93.12 84 ASP C CA 1
ATOM 3101 C C . ASP C 1 117 ? -0.722 36.358 92.603 1.00 86.08 84 ASP C C 1
ATOM 3102 O O . ASP C 1 117 ? -1.721 36.654 93.259 1.00 84.55 84 ASP C O 1
ATOM 3107 N N . VAL C 1 118 ? -0.756 36.140 91.292 1.00 77.83 85 VAL C N 1
ATOM 3108 C CA . VAL C 1 118 ? -1.992 36.251 90.526 1.00 63.09 85 VAL C CA 1
ATOM 3109 C C . VAL C 1 118 ? -2.664 34.887 90.377 1.00 53.50 85 VAL C C 1
ATOM 3110 O O . VAL C 1 118 ? -3.829 34.795 89.985 1.00 43.02 85 VAL C O 1
ATOM 3114 N N . LEU C 1 119 ? -1.925 33.829 90.695 1.00 60.74 86 LEU C N 1
ATOM 3115 C CA . LEU C 1 119 ? -2.454 32.471 90.601 1.00 66.73 86 LEU C CA 1
ATOM 3116 C C . LEU C 1 119 ? -2.842 31.904 91.964 1.00 73.59 86 LEU C C 1
ATOM 3117 O O . LEU C 1 119 ? -3.578 30.922 92.045 1.00 70.43 86 LEU C O 1
ATOM 3122 N N . ASP C 1 120 ? -2.349 32.530 93.029 1.00 78.27 87 ASP C N 1
ATOM 3123 C CA . ASP C 1 120 ? -2.568 32.038 94.387 1.00 79.22 87 ASP C CA 1
ATOM 3124 C C . ASP C 1 120 ? -4.022 31.678 94.684 1.00 75.89 87 ASP C C 1
ATOM 3125 O O . ASP C 1 120 ? -4.331 30.531 95.006 1.00 75.57 87 ASP C O 1
ATOM 3130 N N . GLN C 1 121 ? -4.913 32.656 94.580 1.00 69.99 88 GLN C N 1
ATOM 3131 C CA . GLN C 1 121 ? -6.318 32.416 94.891 1.00 66.19 88 GLN C CA 1
ATOM 3132 C C . GLN C 1 121 ? -7.013 31.548 93.842 1.00 67.21 88 GLN C C 1
ATOM 3133 O O . GLN C 1 121 ? -7.742 30.623 94.193 1.00 76.19 88 GLN C O 1
ATOM 3139 N N . PRO C 1 122 ? -6.789 31.840 92.552 1.00 65.95 89 PRO C N 1
ATOM 3140 C CA . PRO C 1 122 ? -7.390 31.034 91.485 1.00 68.03 89 PRO C CA 1
ATOM 3141 C C . PRO C 1 122 ? -7.059 29.550 91.631 1.00 64.33 89 PRO C C 1
ATOM 3142 O O . PRO C 1 122 ? -7.941 28.709 91.461 1.00 64.44 89 PRO C O 1
ATOM 3146 N N . LEU C 1 123 ? -5.807 29.234 91.945 1.00 62.92 90 LEU C N 1
ATOM 3147 C CA . LEU C 1 123 ? -5.404 27.847 92.149 1.00 67.14 90 LEU C CA 1
ATOM 3148 C C . LEU C 1 123 ? -6.168 27.230 93.317 1.00 70.70 90 LEU C C 1
ATOM 3149 O O . LEU C 1 123 ? -6.620 26.089 93.242 1.00 73.41 90 LEU C O 1
ATOM 3154 N N . HIS C 1 124 ? -6.302 27.996 94.395 1.00 63.99 91 HIS C N 1
ATOM 3155 C CA . HIS C 1 124 ? -7.048 27.561 95.569 1.00 58.35 91 HIS C CA 1
ATOM 3156 C C . HIS C 1 124 ? -8.484 27.206 95.184 1.00 60.79 91 HIS C C 1
ATOM 3157 O O . HIS C 1 124 ? -8.977 26.128 95.515 1.00 63.40 91 HIS C O 1
ATOM 3164 N N . THR C 1 125 ? -9.146 28.118 94.478 1.00 55.50 92 THR C N 1
ATOM 3165 C CA . THR C 1 125 ? -10.499 27.879 93.983 1.00 55.55 92 THR C CA 1
ATOM 3166 C C . THR C 1 125 ? -10.537 26.658 93.075 1.00 49.81 92 THR C C 1
ATOM 3167 O O . THR C 1 125 ? -11.501 25.894 93.082 1.00 55.29 92 THR C O 1
ATOM 3171 N N . LEU C 1 126 ? -9.479 26.483 92.293 1.00 46.55 93 LEU C N 1
ATOM 3172 C CA . LEU C 1 126 ? -9.375 25.349 91.385 1.00 56.89 93 LEU C CA 1
ATOM 3173 C C . LEU C 1 126 ? -9.321 24.034 92.165 1.00 60.67 93 LEU C C 1
ATOM 3174 O O . LEU C 1 126 ? -9.887 23.027 91.740 1.00 55.60 93 LEU C O 1
ATOM 3179 N N . HIS C 1 127 ? -8.641 24.049 93.308 1.00 66.05 94 HIS C N 1
ATOM 3180 C CA . HIS C 1 127 ? -8.610 22.888 94.193 1.00 61.02 94 HIS C CA 1
ATOM 3181 C C . HIS C 1 127 ? -9.988 22.612 94.785 1.00 57.60 94 HIS C C 1
ATOM 3182 O O . HIS C 1 127 ? -10.442 21.470 94.823 1.00 55.27 94 HIS C O 1
ATOM 3189 N N . HIS C 1 128 ? -10.643 23.667 95.252 1.00 54.83 95 HIS C N 1
ATOM 3190 C CA . HIS C 1 128 ? -11.967 23.548 95.849 1.00 61.74 95 HIS C CA 1
ATOM 3191 C C . HIS C 1 128 ? -12.941 22.879 94.884 1.00 65.49 95 HIS C C 1
ATOM 3192 O O . HIS C 1 128 ? -13.712 22.000 95.272 1.00 60.18 95 HIS C O 1
ATOM 3199 N N . ILE C 1 129 ? -12.890 23.297 93.623 1.00 61.65 96 ILE C N 1
ATOM 3200 C CA . ILE C 1 129 ? -13.741 22.738 92.577 1.00 56.40 96 ILE C CA 1
ATOM 3201 C C . ILE C 1 129 ? -13.521 21.235 92.400 1.00 53.40 96 ILE C C 1
ATOM 3202 O O . ILE C 1 129 ? -14.476 20.455 92.385 1.00 44.02 96 ILE C O 1
ATOM 3207 N N . LEU C 1 130 ? -12.259 20.836 92.268 1.00 50.79 97 LEU C N 1
ATOM 3208 C CA . LEU C 1 130 ? -11.911 19.432 92.067 1.00 48.40 97 LEU C CA 1
ATOM 3209 C C . LEU C 1 130 ? -12.220 18.586 93.296 1.00 58.13 97 LEU C C 1
ATOM 3210 O O . LEU C 1 130 ? -12.703 17.459 93.183 1.00 61.56 97 LEU C O 1
ATOM 3215 N N . SER C 1 131 ? -11.924 19.129 94.471 1.00 61.29 98 SER C N 1
ATOM 3216 C CA . SER C 1 131 ? -12.217 18.442 95.719 1.00 60.15 98 SER C CA 1
ATOM 3217 C C . SER C 1 131 ? -13.710 18.158 95.807 1.00 56.23 98 SER C C 1
ATOM 3218 O O . SER C 1 131 ? -14.124 17.024 96.051 1.00 56.61 98 SER C O 1
ATOM 3221 N N . GLN C 1 132 ? -14.515 19.195 95.598 1.00 52.01 99 GLN C N 1
ATOM 3222 C CA . GLN C 1 132 ? -15.965 19.052 95.614 1.00 60.20 99 GLN C CA 1
ATOM 3223 C C . GLN C 1 132 ? -16.416 18.033 94.580 1.00 69.30 99 GLN C C 1
ATOM 3224 O O . GLN C 1 132 ? -17.367 17.286 94.802 1.00 80.82 99 GLN C O 1
ATOM 3230 N N . LEU C 1 133 ? -15.721 18.005 93.450 1.00 72.18 100 LEU C N 1
ATOM 3231 C CA . LEU C 1 133 ? -16.071 17.115 92.353 1.00 66.76 100 LEU C CA 1
ATOM 3232 C C . LEU C 1 133 ? -15.945 15.650 92.768 1.00 63.46 100 LEU C C 1
ATOM 3233 O O . LEU C 1 133 ? -16.855 14.855 92.548 1.00 71.11 100 LEU C O 1
ATOM 3238 N N . ARG C 1 134 ? -14.816 15.299 93.375 1.00 63.08 101 ARG C N 1
ATOM 3239 C CA . ARG C 1 134 ? -14.562 13.919 93.778 1.00 68.94 101 ARG C CA 1
ATOM 3240 C C . ARG C 1 134 ? -15.331 13.525 95.034 1.00 77.45 101 ARG C C 1
ATOM 3241 O O . ARG C 1 134 ? -15.450 12.342 95.353 1.00 82.29 101 ARG C O 1
ATOM 3249 N N . ALA C 1 135 ? -15.860 14.517 95.740 1.00 77.67 102 ALA C N 1
ATOM 3250 C CA . ALA C 1 135 ? -16.608 14.260 96.964 1.00 78.50 102 ALA C CA 1
ATOM 3251 C C . ALA C 1 135 ? -18.092 14.034 96.692 1.00 89.15 102 ALA C C 1
ATOM 3252 O O . ALA C 1 135 ? -18.845 13.670 97.595 1.00 88.48 102 ALA C O 1
ATOM 3254 N N . CYS C 1 136 ? -18.507 14.245 95.445 1.00 96.09 103 CYS C N 1
ATOM 3255 C CA . CYS C 1 136 ? -19.922 14.185 95.093 1.00 90.74 103 CYS C CA 1
ATOM 3256 C C . CYS C 1 136 ? -20.206 13.308 93.870 1.00 96.63 103 CYS C C 1
ATOM 3257 O O . CYS C 1 136 ? -21.327 13.291 93.361 1.00 102.06 103 CYS C O 1
ATOM 3260 N N . ILE C 1 137 ? -19.195 12.582 93.403 1.00 94.82 104 ILE C N 1
ATOM 3261 C CA . ILE C 1 137 ? -19.356 11.706 92.244 1.00 98.49 104 ILE C CA 1
ATOM 3262 C C . ILE C 1 137 ? -19.449 10.235 92.640 1.00 92.82 104 ILE C C 1
ATOM 3263 O O . ILE C 1 137 ? -20.228 9.477 92.059 1.00 83.39 104 ILE C O 1
ATOM 3268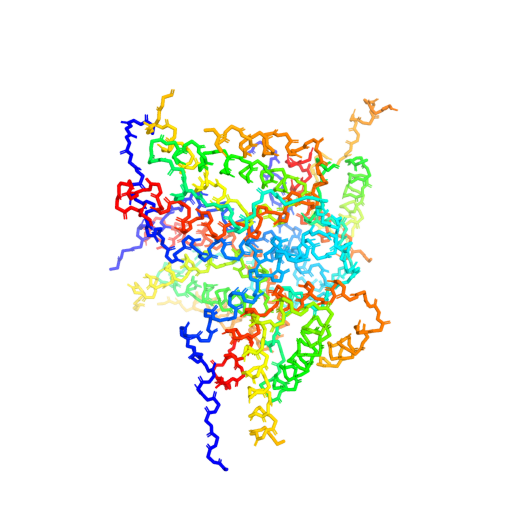 N N . GLN C 1 138 ? -18.652 9.840 93.628 1.00 104.54 105 GLN C N 1
ATOM 3269 C CA . GLN C 1 138 ? -18.624 8.457 94.096 1.00 108.19 105 GLN C CA 1
ATOM 3270 C C . GLN C 1 138 ? -18.139 7.503 93.007 1.00 109.80 105 GLN C C 1
ATOM 3271 O O . GLN C 1 138 ? -18.936 6.943 92.254 1.00 107.06 105 GLN C O 1
ATOM 3273 N N . ARG C 1 150 ? -12.860 4.694 74.944 1.00 127.49 117 ARG C N 1
ATOM 3274 C CA . ARG C 1 150 ? -13.389 5.903 74.332 1.00 120.05 117 ARG C CA 1
ATOM 3275 C C . ARG C 1 150 ? -13.085 7.092 75.187 1.00 116.36 117 ARG C C 1
ATOM 3276 O O . ARG C 1 150 ? -12.883 8.174 74.697 1.00 114.45 117 ARG C O 1
ATOM 3284 N N . LEU C 1 151 ? -13.061 6.882 76.483 1.00 115.56 118 LEU C N 1
ATOM 3285 C CA . LEU C 1 151 ? -12.679 7.920 77.403 1.00 113.76 118 LEU C CA 1
ATOM 3286 C C . LEU C 1 151 ? -11.328 7.515 77.951 1.00 118.24 118 LEU C C 1
ATOM 3287 O O . LEU C 1 151 ? -10.770 8.122 78.844 1.00 120.90 118 LEU C O 1
ATOM 3292 N N . HIS C 1 152 ? -10.788 6.460 77.388 1.00 118.71 119 HIS C N 1
ATOM 3293 C CA . HIS C 1 152 ? -9.443 6.084 77.744 1.00 120.05 119 HIS C CA 1
ATOM 3294 C C . HIS C 1 152 ? -8.421 6.335 76.658 1.00 118.46 119 HIS C C 1
ATOM 3295 O O . HIS C 1 152 ? -7.242 6.363 76.921 1.00 115.91 119 HIS C O 1
ATOM 3302 N N . HIS C 1 153 ? -8.874 6.567 75.444 1.00 124.73 120 HIS C N 1
ATOM 3303 C CA . HIS C 1 153 ? -7.986 7.046 74.395 1.00 137.44 120 HIS C CA 1
ATOM 3304 C C . HIS C 1 153 ? -7.629 8.500 74.677 1.00 132.77 120 HIS C C 1
ATOM 3305 O O . HIS C 1 153 ? -6.588 8.995 74.244 1.00 136.38 120 HIS C O 1
ATOM 3312 N N . TRP C 1 154 ? -8.505 9.174 75.417 1.00 122.68 121 TRP C N 1
ATOM 3313 C CA . TRP C 1 154 ? -8.314 10.574 75.771 1.00 115.19 121 TRP C CA 1
ATOM 3314 C C . TRP C 1 154 ? -7.624 10.696 77.125 1.00 104.23 121 TRP C C 1
ATOM 3315 O O . TRP C 1 154 ? -6.735 11.529 77.307 1.00 107.35 121 TRP C O 1
ATOM 3326 N N . LEU C 1 155 ? -8.039 9.860 78.071 1.00 91.33 122 LEU C N 1
ATOM 3327 C CA . LEU C 1 155 ? -7.462 9.867 79.409 1.00 86.74 122 LEU C CA 1
ATOM 3328 C C . LEU C 1 155 ? -5.989 9.484 79.346 1.00 84.95 122 LEU C C 1
ATOM 3329 O O . LEU C 1 155 ? -5.121 10.232 79.797 1.00 81.30 122 LEU C O 1
ATOM 3334 N N . HIS C 1 156 ? -5.716 8.310 78.785 1.00 92.98 123 HIS C N 1
ATOM 3335 C CA . HIS C 1 156 ? -4.352 7.816 78.645 1.00 96.07 123 HIS C CA 1
ATOM 3336 C C . HIS C 1 156 ? -3.453 8.869 78.005 1.00 93.56 123 HIS C C 1
ATOM 3337 O O . HIS C 1 156 ? -2.271 8.975 78.330 1.00 90.23 123 HIS C O 1
ATOM 3344 N N . ARG C 1 157 ? -4.025 9.652 77.097 1.00 95.25 124 ARG C N 1
ATOM 3345 C CA . ARG C 1 157 ? -3.282 10.710 76.427 1.00 98.83 124 ARG C CA 1
ATOM 3346 C C . ARG C 1 157 ? -2.869 11.793 77.426 1.00 91.73 124 ARG C C 1
ATOM 3347 O O . ARG C 1 157 ? -1.737 12.278 77.392 1.00 90.91 124 ARG C O 1
ATOM 3355 N N . LEU C 1 158 ? -3.784 12.161 78.320 1.00 83.37 125 LEU C N 1
ATOM 3356 C CA . LEU C 1 158 ? -3.483 13.142 79.361 1.00 74.51 125 LEU C CA 1
ATOM 3357 C C . LEU C 1 158 ? -2.461 12.607 80.360 1.00 69.79 125 LEU C C 1
ATOM 3358 O O . LEU C 1 158 ? -1.950 13.353 81.197 1.00 51.46 125 LEU C O 1
ATOM 3363 N N . GLN C 1 159 ? -2.177 11.310 80.273 1.00 81.36 126 GLN C N 1
ATOM 3364 C CA . GLN C 1 159 ? -1.139 10.694 81.090 1.00 87.72 126 GLN C CA 1
ATOM 3365 C C . GLN C 1 159 ? 0.217 10.899 80.428 1.00 88.45 126 GLN C C 1
ATOM 3366 O O . GLN C 1 159 ? 1.211 11.184 81.097 1.00 90.70 126 GLN C O 1
ATOM 3372 N N . GLU C 1 160 ? 0.248 10.748 79.107 1.00 87.89 127 GLU C N 1
ATOM 3373 C CA . GLU C 1 160 ? 1.455 11.003 78.329 1.00 98.81 127 GLU C CA 1
ATOM 3374 C C . GLU C 1 160 ? 1.593 12.485 77.998 1.00 99.22 127 GLU C C 1
ATOM 3375 O O . GLU C 1 160 ? 1.844 12.848 76.850 1.00 99.32 127 GLU C O 1
ATOM 3381 N N . ALA C 1 161 ? 1.425 13.338 79.003 1.00 101.00 128 ALA C N 1
ATOM 3382 C CA . ALA C 1 161 ? 1.545 14.778 78.798 1.00 99.06 128 ALA C CA 1
ATOM 3383 C C . ALA C 1 161 ? 2.719 15.386 79.568 1.00 97.70 128 ALA C C 1
ATOM 3384 O O . ALA C 1 161 ? 3.592 16.012 78.968 1.00 87.10 128 ALA C O 1
ATOM 3386 N N . PRO C 1 162 ? 2.748 15.201 80.899 1.00 103.25 129 PRO C N 1
ATOM 3387 C CA . PRO C 1 162 ? 3.856 15.749 81.688 1.00 107.72 129 PRO C CA 1
ATOM 3388 C C . PRO C 1 162 ? 5.163 15.013 81.408 1.00 114.51 129 PRO C C 1
ATOM 3389 O O . PRO C 1 162 ? 6.192 15.335 82.003 1.00 116.33 129 PRO C O 1
ATOM 3393 N N . LYS C 1 163 ? 5.115 14.033 80.511 1.00 117.22 130 LYS C N 1
ATOM 3394 C CA . LYS C 1 163 ? 6.290 13.233 80.186 1.00 123.19 130 LYS C CA 1
ATOM 3395 C C . LYS C 1 163 ? 6.555 13.187 78.683 1.00 115.43 130 LYS C C 1
ATOM 3396 O O . LYS C 1 163 ? 7.483 12.517 78.233 1.00 111.66 130 LYS C O 1
ATOM 3402 N N . LYS C 1 164 ? 5.739 13.900 77.913 1.00 115.15 131 LYS C N 1
ATOM 3403 C CA . LYS C 1 164 ? 5.881 13.915 76.460 1.00 115.24 131 LYS C CA 1
ATOM 3404 C C . LYS C 1 164 ? 5.906 15.339 75.908 1.00 108.66 131 LYS C C 1
ATOM 3405 O O . LYS C 1 164 ? 6.135 15.549 74.717 1.00 104.61 131 LYS C O 1
ATOM 3411 N N . GLU C 1 165 ? 5.671 16.315 76.778 1.00 103.27 132 GLU C N 1
ATOM 3412 C CA . GLU C 1 165 ? 5.648 17.713 76.362 1.00 96.07 132 GLU C CA 1
ATOM 3413 C C . GLU C 1 165 ? 6.508 18.587 77.269 1.00 88.26 132 GLU C C 1
ATOM 3414 O O . GLU C 1 165 ? 6.759 18.246 78.425 1.00 77.43 132 GLU C O 1
ATOM 3420 N N . SER C 1 166 ? 6.956 19.717 76.732 1.00 88.31 133 SER C N 1
ATOM 3421 C CA . SER C 1 166 ? 7.750 20.669 77.496 1.00 87.81 133 SER C CA 1
ATOM 3422 C C . SER C 1 166 ? 6.862 21.509 78.410 1.00 94.33 133 SER C C 1
ATOM 3423 O O . SER C 1 166 ? 5.688 21.728 78.111 1.00 92.01 133 SER C O 1
ATOM 3426 N N . PRO C 1 167 ? 7.425 21.979 79.533 1.00 96.95 134 PRO C N 1
ATOM 3427 C CA . PRO C 1 167 ? 6.688 22.791 80.508 1.00 93.86 134 PRO C CA 1
ATOM 3428 C C . PRO C 1 167 ? 5.956 23.962 79.856 1.00 93.05 134 PRO C C 1
ATOM 3429 O O . PRO C 1 167 ? 4.791 24.207 80.169 1.00 99.30 134 PRO C O 1
ATOM 3433 N N . GLY C 1 168 ? 6.637 24.674 78.964 1.00 90.21 135 GLY C N 1
ATOM 3434 C CA . GLY C 1 168 ? 6.041 25.802 78.272 1.00 88.57 135 GLY C CA 1
ATOM 3435 C C . GLY C 1 168 ? 4.823 25.386 77.472 1.00 88.66 135 GLY C C 1
ATOM 3436 O O . GLY C 1 168 ? 3.809 26.085 77.452 1.00 90.19 135 GLY C O 1
ATOM 3437 N N . CYS C 1 169 ? 4.925 24.238 76.811 1.00 77.85 136 CYS C N 1
ATOM 3438 C CA . CYS C 1 169 ? 3.817 23.699 76.035 1.00 71.84 136 CYS C CA 1
ATOM 3439 C C . CYS C 1 169 ? 2.607 23.446 76.922 1.00 73.00 136 CYS C C 1
ATOM 3440 O O . CYS C 1 169 ? 1.511 23.935 76.653 1.00 81.29 136 CYS C O 1
ATOM 3443 N N . LEU C 1 170 ? 2.819 22.667 77.976 1.00 66.24 137 LEU C N 1
ATOM 3444 C CA . LEU C 1 170 ? 1.758 22.330 78.912 1.00 60.46 137 LEU C CA 1
ATOM 3445 C C . LEU C 1 170 ? 1.126 23.590 79.487 1.00 67.97 137 LEU C C 1
ATOM 3446 O O . LEU C 1 170 ? -0.097 23.694 79.592 1.00 62.50 137 LEU C O 1
ATOM 3451 N N . GLU C 1 171 ? 1.970 24.549 79.853 1.00 72.88 138 GLU C N 1
ATOM 3452 C CA . GLU C 1 171 ? 1.496 25.812 80.399 1.00 68.38 138 GLU C CA 1
ATOM 3453 C C . GLU C 1 171 ? 0.571 26.516 79.413 1.00 66.90 138 GLU C C 1
ATOM 3454 O O . GLU C 1 171 ? -0.469 27.044 79.797 1.00 72.49 138 GLU C O 1
ATOM 3460 N N . ALA C 1 172 ? 0.953 26.519 78.140 1.00 66.33 139 ALA C N 1
ATOM 3461 C CA . ALA C 1 172 ? 0.133 27.136 77.105 1.00 64.19 139 ALA C CA 1
ATOM 3462 C C . ALA C 1 172 ? -1.160 26.353 76.913 1.00 65.78 139 ALA C C 1
ATOM 3463 O O . ALA C 1 172 ? -2.222 26.934 76.698 1.00 67.81 139 ALA C O 1
ATOM 3465 N N . SER C 1 173 ? -1.062 25.030 76.999 1.00 62.68 140 SER C N 1
ATOM 3466 C CA . SER C 1 173 ? -2.219 24.161 76.823 1.00 60.44 140 SER C CA 1
ATOM 3467 C C . SER C 1 173 ? -3.300 24.450 77.859 1.00 56.79 140 SER C C 1
ATOM 3468 O O . SER C 1 173 ? -4.434 24.773 77.510 1.00 62.76 140 SER C O 1
ATOM 3471 N N . VAL C 1 174 ? -2.944 24.337 79.133 1.00 55.12 141 VAL C N 1
ATOM 3472 C CA . VAL C 1 174 ? -3.902 24.561 80.210 1.00 68.18 141 VAL C CA 1
ATOM 3473 C C . VAL C 1 174 ? -4.382 26.010 80.241 1.00 61.72 141 VAL C C 1
ATOM 3474 O O . VAL C 1 174 ? -5.494 26.293 80.683 1.00 60.03 141 VAL C O 1
ATOM 3478 N N . THR C 1 175 ? -3.544 26.924 79.763 1.00 50.51 142 THR C N 1
ATOM 3479 C CA . THR C 1 175 ? -3.889 28.342 79.765 1.00 50.15 142 THR C CA 1
ATOM 3480 C C . THR C 1 175 ? -5.001 28.661 78.768 1.00 52.89 142 THR C C 1
ATOM 3481 O O . THR C 1 175 ? -5.995 29.293 79.122 1.00 52.61 142 THR C O 1
ATOM 3485 N N . PHE C 1 176 ? -4.833 28.225 77.524 1.00 53.02 143 PHE C N 1
ATOM 3486 C CA . PHE C 1 176 ? -5.844 28.463 76.501 1.00 53.50 143 PHE C CA 1
ATOM 3487 C C . PHE C 1 176 ? -7.131 27.708 76.821 1.00 54.43 143 PHE C C 1
ATOM 3488 O O . PHE C 1 176 ? -8.229 28.171 76.513 1.00 61.17 143 PHE C O 1
ATOM 3496 N N . ASN C 1 177 ? -6.988 26.545 77.448 1.00 50.59 144 ASN C N 1
ATOM 3497 C CA . ASN C 1 177 ? -8.128 25.689 77.761 1.00 45.33 144 ASN C CA 1
ATOM 3498 C C . ASN C 1 177 ? -8.843 26.086 79.053 1.00 50.67 144 ASN C C 1
ATOM 3499 O O . ASN C 1 177 ? -9.979 25.679 79.297 1.00 44.86 144 ASN C O 1
ATOM 3504 N N . LEU C 1 178 ? -8.171 26.892 79.869 1.00 55.62 145 LEU C N 1
ATOM 3505 C CA . LEU C 1 178 ? -8.681 27.278 81.180 1.00 52.30 145 LEU C CA 1
ATOM 3506 C C . LEU C 1 178 ? -10.140 27.725 81.130 1.00 43.80 145 LEU C C 1
ATOM 3507 O O . LEU C 1 178 ? -11.000 27.141 81.788 1.00 45.95 145 LEU C O 1
ATOM 3512 N N . PHE C 1 179 ? -10.415 28.763 80.349 1.00 42.62 146 PHE C N 1
ATOM 3513 C CA . PHE C 1 179 ? -11.765 29.312 80.257 1.00 44.46 146 PHE C CA 1
ATOM 3514 C C . PHE C 1 179 ? -12.797 28.282 79.793 1.00 51.35 146 PHE C C 1
ATOM 3515 O O . PHE C 1 179 ? -13.942 28.302 80.246 1.00 50.81 146 PHE C O 1
ATOM 3523 N N . ARG C 1 180 ? -12.398 27.385 78.893 1.00 49.81 147 ARG C N 1
ATOM 3524 C CA . ARG C 1 180 ? -13.307 26.343 78.419 1.00 49.31 147 ARG C CA 1
ATOM 3525 C C . ARG C 1 180 ? -13.593 25.314 79.512 1.00 54.55 147 ARG C C 1
ATOM 3526 O O . ARG C 1 180 ? -14.660 24.700 79.539 1.00 55.89 147 ARG C O 1
ATOM 3534 N N . LEU C 1 181 ? -12.631 25.132 80.410 1.00 48.40 148 LEU C N 1
ATOM 3535 C CA . LEU C 1 181 ? -12.783 24.199 81.518 1.00 58.08 148 LEU C CA 1
ATOM 3536 C C . LEU C 1 181 ? -13.781 24.733 82.542 1.00 58.23 148 LEU C C 1
ATOM 3537 O O . LEU C 1 181 ? -14.672 24.014 82.989 1.00 51.15 148 LEU C O 1
ATOM 3542 N N . LEU C 1 182 ? -13.625 26.001 82.904 1.00 61.39 149 LEU C N 1
ATOM 3543 C CA . LEU C 1 182 ? -14.435 26.606 83.954 1.00 56.60 149 LEU C CA 1
ATOM 3544 C C . LEU C 1 182 ? -15.882 26.853 83.535 1.00 54.37 149 LEU C C 1
ATOM 3545 O O . LEU C 1 182 ? -16.809 26.588 84.300 1.00 64.93 149 LEU C O 1
ATOM 3550 N N . THR C 1 183 ? -16.074 27.357 82.321 1.00 40.76 150 THR C N 1
ATOM 3551 C CA . THR C 1 183 ? -17.389 27.823 81.891 1.00 39.52 150 THR C CA 1
ATOM 3552 C C . THR C 1 183 ? -18.167 26.803 81.060 1.00 55.27 150 THR C C 1
ATOM 3553 O O . THR C 1 183 ? -19.396 26.770 81.105 1.00 70.84 150 THR C O 1
ATOM 3557 N N . ARG C 1 184 ? -17.452 25.978 80.303 1.00 48.82 151 ARG C N 1
ATOM 3558 C CA . ARG C 1 184 ? -18.088 25.045 79.380 1.00 45.95 151 ARG C CA 1
ATOM 3559 C C . ARG C 1 184 ? -18.100 23.623 79.935 1.00 49.49 151 ARG C C 1
ATOM 3560 O O . ARG C 1 184 ? -19.153 23.098 80.296 1.00 59.26 151 ARG C O 1
ATOM 3568 N N . ASP C 1 185 ? -16.923 23.006 79.993 1.00 46.03 152 ASP C N 1
ATOM 3569 C CA . ASP C 1 185 ? -16.783 21.641 80.492 1.00 55.87 152 ASP C C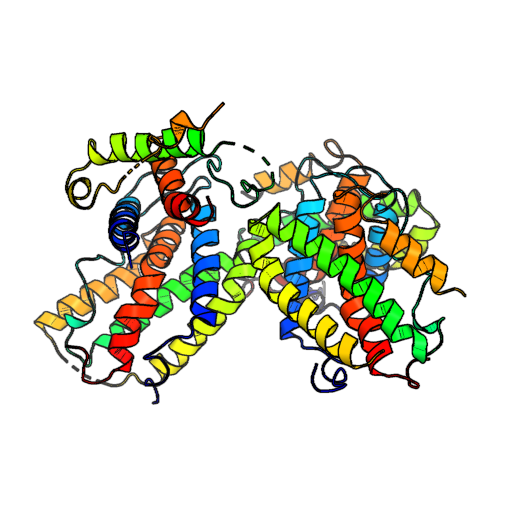A 1
ATOM 3570 C C . ASP C 1 185 ? -17.416 21.465 81.869 1.00 62.84 152 ASP C C 1
ATOM 3571 O O . ASP C 1 185 ? -18.255 20.586 82.067 1.00 67.84 152 ASP C O 1
ATOM 3576 N N . LEU C 1 186 ? -17.006 22.302 82.818 1.00 62.03 153 LEU C N 1
ATOM 3577 C CA . LEU C 1 186 ? -17.534 22.242 84.177 1.00 47.54 153 LEU C CA 1
ATOM 3578 C C . LEU C 1 186 ? -19.053 22.384 84.180 1.00 53.49 153 LEU C C 1
ATOM 3579 O O . LEU C 1 186 ? -19.762 21.569 84.773 1.00 52.33 153 LEU C O 1
ATOM 3584 N N . ASN C 1 187 ? -19.549 23.422 83.514 1.00 52.06 154 ASN C N 1
ATOM 3585 C CA . ASN C 1 187 ? -20.986 23.628 83.392 1.00 48.37 154 ASN C CA 1
ATOM 3586 C C . ASN C 1 187 ? -21.691 22.381 82.874 1.00 54.27 154 ASN C C 1
ATOM 3587 O O . ASN C 1 187 ? -22.769 22.020 83.348 1.00 54.10 154 ASN C O 1
ATOM 3592 N N . CYS C 1 188 ? -21.071 21.723 81.901 1.00 48.97 155 CYS C N 1
ATOM 3593 C CA . CYS C 1 188 ? -21.641 20.524 81.304 1.00 51.15 155 CYS C CA 1
ATOM 3594 C C . CYS C 1 188 ? -21.899 19.435 82.343 1.00 56.48 155 CYS C C 1
ATOM 3595 O O . CYS C 1 188 ? -22.986 18.859 82.392 1.00 55.94 155 CYS C O 1
ATOM 3598 N N . VAL C 1 189 ? -20.893 19.154 83.166 1.00 55.86 156 VAL C N 1
ATOM 3599 C CA . VAL C 1 189 ? -20.996 18.112 84.183 1.00 52.75 156 VAL C CA 1
ATOM 3600 C C . VAL C 1 189 ? -21.964 18.505 85.290 1.00 55.82 156 VAL C C 1
ATOM 3601 O O . VAL C 1 189 ? -22.780 17.696 85.736 1.00 56.38 156 VAL C O 1
ATOM 3605 N N . ALA C 1 190 ? -21.869 19.756 85.727 1.00 48.68 157 ALA C N 1
ATOM 3606 C CA . ALA C 1 190 ? -22.736 20.270 86.778 1.00 41.88 157 ALA C CA 1
ATOM 3607 C C . ALA C 1 190 ? -24.202 20.271 86.352 1.00 50.28 157 ALA C C 1
ATOM 3608 O O . ALA C 1 190 ? -25.094 20.453 87.181 1.00 57.56 157 ALA C O 1
ATOM 3610 N N . SER C 1 191 ? -24.442 20.058 85.060 1.00 52.20 158 SER C N 1
ATOM 3611 C CA . SER C 1 191 ? -25.791 20.109 84.501 1.00 48.13 158 SER C CA 1
ATOM 3612 C C . SER C 1 191 ? -26.379 18.724 84.232 1.00 41.35 158 SER C C 1
ATOM 3613 O O . SER C 1 191 ? -27.569 18.589 83.965 1.00 45.54 158 SER C O 1
ATOM 3616 N N . GLY C 1 192 ? -25.542 17.697 84.295 1.00 36.85 159 GLY C N 1
ATOM 3617 C CA . GLY C 1 192 ? -26.010 16.330 84.155 1.00 50.12 159 GLY C CA 1
ATOM 3618 C C . GLY C 1 192 ? -26.754 16.014 82.869 1.00 63.09 159 GLY C C 1
ATOM 3619 O O . GLY C 1 192 ? -26.270 16.296 81.773 1.00 81.85 159 GLY C O 1
ATOM 3620 N N . ASP C 1 193 ? -27.938 15.425 83.011 1.00 55.98 160 ASP C N 1
ATOM 3621 C CA . ASP C 1 193 ? -28.695 14.903 81.873 1.00 54.23 160 ASP C CA 1
ATOM 3622 C C . ASP C 1 193 ? -29.222 15.956 80.899 1.00 51.67 160 ASP C C 1
ATOM 3623 O O . ASP C 1 193 ? -29.694 15.611 79.817 1.00 47.55 160 ASP C O 1
ATOM 3628 N N . LEU C 1 194 ? -29.162 17.229 81.275 1.00 53.25 161 LEU C N 1
ATOM 3629 C CA . LEU C 1 194 ? -29.561 18.279 80.345 1.00 52.44 161 LEU C CA 1
ATOM 3630 C C . LEU C 1 194 ? -28.342 19.020 79.796 1.00 59.18 161 LEU C C 1
ATOM 3631 O O . LEU C 1 194 ? -28.377 20.225 79.544 1.00 52.25 161 LEU C O 1
ATOM 3636 N N . CYS C 1 195 ? -27.260 18.271 79.612 1.00 71.33 162 CYS C N 1
ATOM 3637 C CA . CYS C 1 195 ? -26.103 18.749 78.869 1.00 78.13 162 CYS C CA 1
ATOM 3638 C C . CYS C 1 195 ? -25.890 17.828 77.675 1.00 80.49 162 CYS C C 1
ATOM 3639 O O . CYS C 1 195 ? -25.315 16.749 77.811 1.00 74.43 162 CYS C O 1
ATOM 3642 N N . VAL C 1 196 ? -26.372 18.247 76.510 1.00 83.09 163 VAL C N 1
ATOM 3643 C CA . VAL C 1 196 ? -26.267 17.426 75.307 1.00 80.86 163 VAL C CA 1
ATOM 3644 C C . VAL C 1 196 ? -25.485 18.127 74.196 1.00 77.41 163 VAL C C 1
ATOM 3645 O O . VAL C 1 196 ? -25.209 19.328 74.255 1.00 60.77 163 VAL C O 1
ATOM 3650 N N . PRO D 1 47 ? -22.050 30.978 35.187 0.00 152.54 14 PRO D N 1
ATOM 3651 C CA . PRO D 1 47 ? -22.396 29.561 35.040 0.00 152.92 14 PRO D CA 1
ATOM 3652 C C . PRO D 1 47 ? -21.575 28.892 33.944 0.00 153.71 14 PRO D C 1
ATOM 3653 O O . PRO D 1 47 ? -21.937 27.815 33.471 0.00 155.92 14 PRO D O 1
ATOM 3657 N N . GLN D 1 48 ? -20.477 29.529 33.551 1.00 151.20 15 GLN D N 1
ATOM 3658 C CA . GLN D 1 48 ? -19.631 29.010 32.482 1.00 154.17 15 GLN D CA 1
ATOM 3659 C C . GLN D 1 48 ? -18.788 27.822 32.942 1.00 153.94 15 GLN D C 1
ATOM 3660 O O . GLN D 1 48 ? -17.862 27.977 33.737 1.00 158.11 15 GLN D O 1
ATOM 3666 N N . GLU D 1 49 ? -19.130 26.637 32.443 1.00 146.99 16 GLU D N 1
ATOM 3667 C CA . GLU D 1 49 ? -18.369 25.420 32.721 1.00 140.11 16 GLU D CA 1
ATOM 3668 C C . GLU D 1 49 ? -18.494 24.944 34.169 1.00 126.75 16 GLU D C 1
ATOM 3669 O O . GLU D 1 49 ? -18.417 23.747 34.447 1.00 115.95 16 GLU D O 1
ATOM 3675 N N . LEU D 1 50 ? -18.686 25.881 35.089 1.00 130.23 17 LEU D N 1
ATOM 3676 C CA . LEU D 1 50 ? -18.797 25.544 36.502 1.00 135.44 17 LEU D CA 1
ATOM 3677 C C . LEU D 1 50 ? -20.046 24.716 36.787 1.00 135.26 17 LEU D C 1
ATOM 3678 O O . LEU D 1 50 ? -20.050 23.875 37.685 1.00 130.86 17 LEU D O 1
ATOM 3683 N N . GLN D 1 51 ? -21.104 24.954 36.018 1.00 137.12 18 GLN D N 1
ATOM 3684 C CA . GLN D 1 51 ? -22.362 24.242 36.217 1.00 137.14 18 GLN D CA 1
ATOM 3685 C C . GLN D 1 51 ? -22.249 22.773 35.820 1.00 135.29 18 GLN D C 1
ATOM 3686 O O . GLN D 1 51 ? -22.922 21.914 36.388 1.00 135.75 18 GLN D O 1
ATOM 3692 N N . ALA D 1 52 ? -21.399 22.489 34.840 1.00 134.55 19 ALA D N 1
ATOM 3693 C CA . ALA D 1 52 ? -21.166 21.114 34.419 1.00 132.92 19 ALA D CA 1
ATOM 3694 C C . ALA D 1 52 ? -20.309 20.384 35.450 1.00 124.04 19 ALA D C 1
ATOM 3695 O O . ALA D 1 52 ? -20.340 19.157 35.541 1.00 114.10 19 ALA D O 1
ATOM 3697 N N . PHE D 1 53 ? -19.543 21.148 36.222 1.00 127.78 20 PHE D N 1
ATOM 3698 C CA . PHE D 1 53 ? -18.820 20.604 37.364 1.00 124.03 20 PHE D CA 1
ATOM 3699 C C . PHE D 1 53 ? -19.799 20.374 38.506 1.00 123.85 20 PHE D C 1
ATOM 3700 O O . PHE D 1 53 ? -19.732 19.364 39.207 1.00 124.12 20 PHE D O 1
ATOM 3708 N N . LYS D 1 54 ? -20.707 21.329 38.684 1.00 125.48 21 LYS D N 1
ATOM 3709 C CA . LYS D 1 54 ? -21.716 21.266 39.734 1.00 120.45 21 LYS D CA 1
ATOM 3710 C C . LYS D 1 54 ? -22.447 19.932 39.706 1.00 121.99 21 LYS D C 1
ATOM 3711 O O . LYS D 1 54 ? -22.548 19.248 40.724 1.00 120.54 21 LYS D O 1
ATOM 3717 N N . ARG D 1 55 ? -22.954 19.571 38.533 1.00 123.75 22 ARG D N 1
ATOM 3718 C CA . ARG D 1 55 ? -23.668 18.313 38.361 1.00 129.27 22 ARG D CA 1
ATOM 3719 C C . ARG D 1 55 ? -22.767 17.134 38.705 1.00 123.20 22 ARG D C 1
ATOM 3720 O O . ARG D 1 55 ? -23.211 16.160 39.311 1.00 129.57 22 ARG D O 1
ATOM 3728 N N . ALA D 1 56 ? -21.500 17.230 38.315 1.00 113.65 23 ALA D N 1
ATOM 3729 C CA . ALA D 1 56 ? -20.529 16.181 38.599 1.00 118.50 23 ALA D CA 1
ATOM 3730 C C . ALA D 1 56 ? -20.350 16.002 40.103 1.00 126.18 23 ALA D C 1
ATOM 3731 O O . ALA D 1 56 ? -20.475 14.895 40.626 1.00 129.60 23 ALA D O 1
ATOM 3733 N N . LYS D 1 57 ? -20.057 17.101 40.790 1.00 121.68 24 LYS D N 1
ATOM 3734 C CA . LYS D 1 57 ? -19.897 17.078 42.238 1.00 112.26 24 LYS D CA 1
ATOM 3735 C C . LYS D 1 57 ? -21.135 16.477 42.895 1.00 108.03 24 LYS D C 1
ATOM 3736 O O . LYS D 1 57 ? -21.029 15.682 43.828 1.00 107.67 24 LYS D O 1
ATOM 3742 N N . ASP D 1 58 ? -22.306 16.855 42.393 1.00 105.11 25 ASP D N 1
ATOM 3743 C CA . ASP D 1 58 ? -23.569 16.363 42.933 1.00 105.41 25 ASP D CA 1
ATOM 3744 C C . ASP D 1 58 ? -23.767 14.879 42.639 1.00 105.08 25 ASP D C 1
ATOM 3745 O O . ASP D 1 58 ? -24.248 14.129 43.488 1.00 96.44 25 ASP D O 1
ATOM 3750 N N . ALA D 1 59 ? -23.401 14.461 41.432 1.00 114.13 26 ALA D N 1
ATOM 3751 C CA . ALA D 1 59 ? -23.510 13.058 41.052 1.00 122.32 26 ALA D CA 1
ATOM 3752 C C . ALA D 1 59 ? -22.547 12.215 41.880 1.00 127.06 26 ALA D C 1
ATOM 3753 O O . ALA D 1 59 ? -22.850 11.076 42.236 1.00 128.94 26 ALA D O 1
ATOM 3755 N N . LEU D 1 60 ? -21.387 12.788 42.186 1.00 126.33 27 LEU D N 1
ATOM 3756 C CA . LEU D 1 60 ? -20.381 12.109 42.992 1.00 122.40 27 LEU D CA 1
ATOM 3757 C C . LEU D 1 60 ? -20.799 12.038 44.457 1.00 116.03 27 LEU D C 1
ATOM 3758 O O . LEU D 1 60 ? -20.740 10.976 45.075 1.00 115.88 27 LEU D O 1
ATOM 3763 N N . GLU D 1 61 ? -21.216 13.174 45.008 1.00 114.40 28 GLU D N 1
ATOM 3764 C CA . GLU D 1 61 ? -21.670 13.232 46.393 1.00 107.43 28 GLU D CA 1
ATOM 3765 C C . GLU D 1 61 ? -22.778 12.220 46.642 1.00 107.35 28 GLU D C 1
ATOM 3766 O O . GLU D 1 61 ? -22.685 11.396 47.550 1.00 112.97 28 GLU D O 1
ATOM 3772 N N . GLU D 1 62 ? -23.824 12.285 45.825 1.00 109.10 29 GLU D N 1
ATOM 3773 C CA . GLU D 1 62 ? -24.953 11.372 45.947 1.00 115.58 29 GLU D CA 1
ATOM 3774 C C . GLU D 1 62 ? -24.498 9.927 45.764 1.00 114.95 29 GLU D C 1
ATOM 3775 O O . GLU D 1 62 ? -25.222 8.988 46.095 1.00 113.62 29 GLU D O 1
ATOM 3781 N N . SER D 1 63 ? -23.289 9.760 45.236 1.00 115.72 30 SER D N 1
ATOM 3782 C CA . SER D 1 63 ? -22.723 8.437 45.000 1.00 105.92 30 SER D CA 1
ATOM 3783 C C . SER D 1 63 ? -21.843 7.990 46.164 1.00 96.24 30 SER D C 1
ATOM 3784 O O . SER D 1 63 ? -21.448 6.828 46.245 1.00 91.62 30 SER D O 1
ATOM 3787 N N . LEU D 1 64 ? -21.540 8.918 47.065 1.00 94.69 31 LEU D N 1
ATOM 3788 C CA . LEU D 1 64 ? -20.696 8.618 48.216 1.00 97.61 31 LEU D CA 1
ATOM 3789 C C . LEU D 1 64 ? -21.521 8.156 49.415 1.00 99.81 31 LEU D C 1
ATOM 3790 O O . LEU D 1 64 ? -21.051 7.366 50.234 1.00 100.65 31 LEU D O 1
ATOM 3795 N N . LEU D 1 65 ? -22.751 8.651 49.507 1.00 99.86 32 LEU D N 1
ATOM 3796 C CA . LEU D 1 65 ? -23.635 8.333 50.625 1.00 96.44 32 LEU D CA 1
ATOM 3797 C C . LEU D 1 65 ? -23.776 6.830 50.846 1.00 99.95 32 LEU D C 1
ATOM 3798 O O . LEU D 1 65 ? -24.071 6.380 51.954 1.00 95.62 32 LEU D O 1
ATOM 3803 N N . LEU D 1 66 ? -23.565 6.056 49.788 1.00 109.17 33 LEU D N 1
ATOM 3804 C CA . LEU D 1 66 ? -23.724 4.610 49.861 1.00 111.34 33 LEU D CA 1
ATOM 3805 C C . LEU D 1 66 ? -22.405 3.917 50.184 1.00 110.65 33 LEU D C 1
ATOM 3806 O O . LEU D 1 66 ? -21.567 3.722 49.305 1.00 90.01 33 LEU D O 1
ATOM 3811 N N . LYS D 1 67 ? -22.224 3.561 51.452 1.00 133.51 34 LYS D N 1
ATOM 3812 C CA . LYS D 1 67 ? -21.078 2.762 51.877 1.00 150.18 34 LYS D CA 1
ATOM 3813 C C . LYS D 1 67 ? -19.742 3.468 51.629 1.00 146.19 34 LYS D C 1
ATOM 3814 O O . LYS D 1 67 ? -19.706 4.599 51.142 1.00 135.33 34 LYS D O 1
ATOM 3820 N N . ASP D 1 68 ? -18.654 2.786 51.983 1.00 152.80 35 ASP D N 1
ATOM 3821 C CA . ASP D 1 68 ? -17.289 3.263 51.752 1.00 155.13 35 ASP D CA 1
ATOM 3822 C C . ASP D 1 68 ? -16.763 4.148 52.875 1.00 149.44 35 ASP D C 1
ATOM 3823 O O . ASP D 1 68 ? -17.178 5.297 53.022 1.00 151.57 35 ASP D O 1
ATOM 3828 N N . CYS D 1 69 ? -15.839 3.601 53.660 1.00 149.66 36 CYS D N 1
ATOM 3829 C CA . CYS D 1 69 ? -15.215 4.343 54.748 1.00 154.31 36 CYS D CA 1
ATOM 3830 C C . CYS D 1 69 ? -14.330 5.458 54.203 1.00 152.68 36 CYS D C 1
ATOM 3831 O O . CYS D 1 69 ? -13.828 5.375 53.082 1.00 155.82 36 CYS D O 1
ATOM 3834 N N . LYS D 1 70 ? -14.142 6.502 55.002 1.00 141.65 37 LYS D N 1
ATOM 3835 C CA . LYS D 1 70 ? -13.357 7.654 54.579 1.00 143.19 37 LYS D CA 1
ATOM 3836 C C . LYS D 1 70 ? -11.869 7.469 54.856 1.00 135.23 37 LYS D C 1
ATOM 3837 O O . LYS D 1 70 ? -11.438 6.413 55.318 1.00 133.89 37 LYS D O 1
ATOM 3843 N N . CYS D 1 71 ? -11.094 8.510 54.571 1.00 132.68 38 CYS D N 1
ATOM 3844 C CA . CYS D 1 71 ? -9.644 8.465 54.724 1.00 131.17 38 CYS D CA 1
ATOM 3845 C C . CYS D 1 71 ? -9.222 8.324 56.180 1.00 131.60 38 CYS D C 1
ATOM 3846 O O . CYS D 1 71 ? -10.045 8.412 57.091 1.00 128.33 38 CYS D O 1
ATOM 3849 N N . ARG D 1 72 ? -7.928 8.106 56.388 1.00 133.69 39 ARG D N 1
ATOM 3850 C CA . ARG D 1 72 ? -7.369 8.027 57.730 1.00 132.81 39 ARG D CA 1
ATOM 3851 C C . ARG D 1 72 ? -6.563 9.288 58.003 1.00 131.08 39 ARG D C 1
ATOM 3852 O O . ARG D 1 72 ? -6.102 9.519 59.121 1.00 129.08 39 ARG D O 1
ATOM 3860 N N . SER D 1 73 ? -6.403 10.098 56.962 1.00 132.66 40 SER D N 1
ATOM 3861 C CA . SER D 1 73 ? -5.714 11.378 57.056 1.00 132.84 40 SER D CA 1
ATOM 3862 C C . SER D 1 73 ? -6.127 12.265 55.885 1.00 130.39 40 SER D C 1
ATOM 3863 O O . SER D 1 73 ? -6.412 11.773 54.793 1.00 131.39 40 SER D O 1
ATOM 3866 N N . ARG D 1 74 ? -6.159 13.573 56.114 1.00 128.78 41 ARG D N 1
ATOM 3867 C CA . ARG D 1 74 ? -6.608 14.513 55.093 1.00 129.11 41 ARG D CA 1
ATOM 3868 C C . ARG D 1 74 ? -5.582 14.686 53.977 1.00 130.11 41 ARG D C 1
ATOM 3869 O O . ARG D 1 74 ? -4.423 15.015 54.231 1.00 132.22 41 ARG D O 1
ATOM 3877 N N . LEU D 1 75 ? -6.018 14.463 52.741 1.00 127.45 42 LEU D N 1
ATOM 3878 C CA . LEU D 1 75 ? -5.153 14.627 51.578 1.00 124.43 42 LEU D CA 1
ATOM 3879 C C . LEU D 1 75 ? -5.105 16.088 51.144 1.00 112.77 42 LEU D C 1
ATOM 3880 O O . LEU D 1 75 ? -4.058 16.593 50.739 1.00 102.22 42 LEU D O 1
ATOM 3885 N N . PHE D 1 76 ? -6.248 16.760 51.231 1.00 109.68 43 PHE D N 1
ATOM 3886 C CA . PHE D 1 76 ? -6.336 18.173 50.890 1.00 107.55 43 PHE D CA 1
ATOM 3887 C C . PHE D 1 76 ? -6.829 18.975 52.089 1.00 109.49 43 PHE D C 1
ATOM 3888 O O . PHE D 1 76 ? -7.979 19.414 52.116 1.00 116.27 43 PHE D O 1
ATOM 3890 N N . PRO D 1 77 ? -5.953 19.166 53.088 1.00 100.62 44 PRO D N 1
ATOM 3891 C CA . PRO D 1 77 ? -6.295 19.871 54.327 1.00 93.15 44 PRO D CA 1
ATOM 3892 C C . PRO D 1 77 ? -6.817 21.279 54.069 1.00 102.36 44 PRO D C 1
ATOM 3893 O O . PRO D 1 77 ? -6.668 21.808 52.966 1.00 109.26 44 PRO D O 1
ATOM 3897 N N . ARG D 1 78 ? -7.426 21.873 55.089 1.00 96.41 45 ARG D N 1
ATOM 3898 C CA . ARG D 1 78 ? -7.937 23.234 54.999 1.00 95.65 45 ARG D CA 1
ATOM 3899 C C . ARG D 1 78 ? -7.002 24.206 55.704 1.00 101.49 45 ARG D C 1
ATOM 3900 O O . ARG D 1 78 ? -7.015 25.405 55.427 1.00 108.46 45 ARG D O 1
ATOM 3908 N N . THR D 1 79 ? -6.194 23.685 56.621 1.00 101.06 46 THR D N 1
ATOM 3909 C CA . THR D 1 79 ? -5.238 24.508 57.353 1.00 98.06 46 THR D CA 1
ATOM 3910 C C . THR D 1 79 ? -4.018 24.817 56.491 1.00 107.08 46 THR D C 1
ATOM 3911 O O . THR D 1 79 ? -3.201 25.672 56.833 1.00 109.24 46 THR D O 1
ATOM 3915 N N . TRP D 1 80 ? -3.904 24.112 55.371 1.00 107.93 47 TRP D N 1
ATOM 3916 C CA . TRP D 1 80 ? -2.816 24.334 54.429 1.00 112.46 47 TRP D CA 1
ATOM 3917 C C . TRP D 1 80 ? -3.351 24.893 53.117 1.00 104.59 47 TRP D C 1
ATOM 3918 O O . TRP D 1 80 ? -4.317 24.373 52.562 1.00 108.75 47 TRP D O 1
ATOM 3929 N N . ASP D 1 81 ? -2.722 25.955 52.624 1.00 90.05 48 ASP D N 1
ATOM 3930 C CA . ASP D 1 81 ? -3.140 26.564 51.368 1.00 94.29 48 ASP D CA 1
ATOM 3931 C C . ASP D 1 81 ? -1.961 26.704 50.414 1.00 103.58 48 ASP D C 1
ATOM 3932 O O . ASP D 1 81 ? -0.804 26.609 50.822 1.00 106.10 48 ASP D O 1
ATOM 3937 N N . LEU D 1 82 ? -2.261 26.937 49.142 1.00 105.53 49 LEU D N 1
ATOM 3938 C CA . LEU D 1 82 ? -1.223 27.086 48.131 1.00 118.70 49 LEU D CA 1
ATOM 3939 C C . LEU D 1 82 ? -0.380 28.328 48.390 1.00 114.96 49 LEU D C 1
ATOM 3940 O O . LEU D 1 82 ? 0.839 28.311 48.221 1.00 105.25 49 LEU D O 1
ATOM 3945 N N . ARG D 1 83 ? -1.036 29.404 48.810 1.00 120.58 50 ARG D N 1
ATOM 3946 C CA . ARG D 1 83 ? -0.362 30.684 48.997 1.00 128.38 50 ARG D CA 1
ATOM 3947 C C . ARG D 1 83 ? 0.599 30.695 50.185 1.00 131.60 50 ARG D C 1
ATOM 3948 O O . ARG D 1 83 ? 1.112 31.747 50.564 1.00 128.41 50 ARG D O 1
ATOM 3956 N N . GLN D 1 84 ? 0.847 29.525 50.767 1.00 139.84 51 GLN D N 1
ATOM 3957 C CA . GLN D 1 84 ? 1.793 29.414 51.872 1.00 141.45 51 GLN D CA 1
ATOM 3958 C C . GLN D 1 84 ? 3.229 29.581 51.386 1.00 138.07 51 GLN D C 1
ATOM 3959 O O . GLN D 1 84 ? 4.176 29.182 52.065 1.00 135.56 51 GLN D O 1
ATOM 3965 N N . ALA D 1 93 ? 3.331 21.328 42.759 1.00 150.99 60 ALA D N 1
ATOM 3966 C CA . ALA D 1 93 ? 2.354 21.984 43.621 1.00 138.82 60 ALA D CA 1
ATOM 3967 C C . ALA D 1 93 ? 0.933 21.686 43.157 1.00 130.88 60 ALA D C 1
ATOM 3968 O O . ALA D 1 93 ? 0.353 20.665 43.522 1.00 111.90 60 ALA D O 1
ATOM 3970 N N . LEU D 1 94 ? 0.378 22.585 42.352 1.00 146.18 61 LEU D N 1
ATOM 3971 C CA . LEU D 1 94 ? -0.953 22.392 41.793 1.00 157.89 61 LEU D CA 1
ATOM 3972 C C . LEU D 1 94 ? -0.930 21.204 40.839 1.00 169.47 61 LEU D C 1
ATOM 3973 O O . LEU D 1 94 ? -1.937 20.521 40.655 1.00 170.39 61 LEU D O 1
ATOM 3978 N N . GLU D 1 95 ? 0.232 20.959 40.241 1.00 181.07 62 GLU D N 1
ATOM 3979 C CA . GLU D 1 95 ? 0.393 19.859 39.298 1.00 195.08 62 GLU D CA 1
ATOM 3980 C C . GLU D 1 95 ? 0.089 18.516 39.952 1.00 194.42 62 GLU D C 1
ATOM 3981 O O . GLU D 1 95 ? -0.831 17.811 39.540 1.00 196.56 62 GLU D O 1
ATOM 3987 N N . ALA D 1 96 ? 0.867 18.166 40.972 1.00 190.67 63 ALA D N 1
ATOM 3988 C CA . ALA D 1 96 ? 0.657 16.918 41.699 1.00 188.97 63 ALA D CA 1
ATOM 3989 C C . ALA D 1 96 ? -0.766 16.847 42.240 1.00 184.21 63 ALA D C 1
ATOM 3990 O O . ALA D 1 96 ? -1.310 15.762 42.448 1.00 184.41 63 ALA D O 1
ATOM 3992 N N . GLU D 1 97 ? -1.360 18.014 42.465 1.00 178.70 64 GLU D N 1
ATOM 3993 C CA . GLU D 1 97 ? -2.734 18.102 42.941 1.00 172.08 64 GLU D CA 1
ATOM 3994 C C . GLU D 1 97 ? -3.703 17.640 41.857 1.00 159.87 64 GLU D C 1
ATOM 3995 O O . GLU D 1 97 ? -4.664 16.922 42.133 1.00 155.12 64 GLU D O 1
ATOM 4001 N N . LEU D 1 98 ? -3.440 18.057 40.623 1.00 153.85 65 LEU D N 1
ATOM 4002 C CA . LEU D 1 98 ? -4.276 17.681 39.488 1.00 153.48 65 LEU D CA 1
ATOM 4003 C C . LEU D 1 98 ? -3.978 16.268 39.001 1.00 152.53 65 LEU D C 1
ATOM 4004 O O . LEU D 1 98 ? -4.883 15.539 38.595 1.00 153.40 65 LEU D O 1
ATOM 4009 N N . ALA D 1 99 ? -2.705 15.888 39.044 1.00 150.96 66 ALA D N 1
ATOM 4010 C CA . ALA D 1 99 ? -2.281 14.572 38.582 1.00 154.12 66 ALA D CA 1
ATOM 4011 C C . ALA D 1 99 ? -2.914 13.463 39.414 1.00 146.86 66 ALA D C 1
ATOM 4012 O O . ALA D 1 99 ? -2.800 12.283 39.085 1.00 156.48 66 ALA D O 1
ATOM 4014 N N . LEU D 1 100 ? -3.583 13.851 40.493 1.00 128.71 67 LEU D N 1
ATOM 4015 C CA . LEU D 1 100 ? -4.221 12.888 41.378 1.00 128.17 67 LEU D CA 1
ATOM 4016 C C . LEU D 1 100 ? -5.739 12.941 41.227 1.00 130.67 67 LEU D C 1
ATOM 4017 O O . LEU D 1 100 ? -6.396 11.906 41.129 1.00 131.05 67 LEU D O 1
ATOM 4022 N N . THR D 1 101 ? -6.290 14.151 41.202 1.00 131.52 68 THR D N 1
ATOM 4023 C CA . THR D 1 101 ? -7.737 14.328 41.102 1.00 125.19 68 THR D CA 1
ATOM 4024 C C . THR D 1 101 ? -8.294 13.790 39.784 1.00 125.47 68 THR D C 1
ATOM 4025 O O . THR D 1 101 ? -9.290 13.066 39.774 1.00 128.30 68 THR D O 1
ATOM 4029 N N . LEU D 1 102 ? -7.652 14.141 38.674 1.00 125.32 69 LEU D N 1
ATOM 4030 C CA . LEU D 1 102 ? -8.063 13.630 37.371 1.00 136.57 69 LEU D CA 1
ATOM 4031 C C . LEU D 1 102 ? -7.850 12.122 37.313 1.00 140.04 69 LEU D C 1
ATOM 4032 O O . LEU D 1 102 ? -8.629 11.395 36.697 1.00 140.20 69 LEU D O 1
ATOM 4037 N N . LYS D 1 103 ? -6.788 11.663 37.967 1.00 138.63 70 LYS D N 1
ATOM 4038 C CA . LYS D 1 103 ? -6.447 10.247 38.008 1.00 134.89 70 LYS D CA 1
ATOM 4039 C C . LYS D 1 103 ? -7.474 9.433 38.792 1.00 124.54 70 LYS D C 1
ATOM 4040 O O . LYS D 1 103 ? -7.770 8.291 38.444 1.00 120.30 70 LYS D O 1
ATOM 4046 N N . VAL D 1 104 ? -8.015 10.025 39.851 1.00 123.42 71 VAL D N 1
ATOM 4047 C CA . VAL D 1 104 ? -8.996 9.338 40.685 1.00 117.62 71 VAL D CA 1
ATOM 4048 C C . VAL D 1 104 ? -10.362 9.279 40.010 1.00 114.86 71 VAL D C 1
ATOM 4049 O O . VAL D 1 104 ? -11.020 8.238 40.012 1.00 109.04 71 VAL D O 1
ATOM 4053 N N . LEU D 1 105 ? -10.783 10.400 39.432 1.00 109.81 72 LEU D N 1
ATOM 4054 C CA . LEU D 1 105 ? -12.042 10.447 38.700 1.00 111.58 72 LEU D CA 1
ATOM 4055 C C . LEU D 1 105 ? -11.984 9.524 37.485 1.00 140.24 72 LEU D C 1
ATOM 4056 O O . LEU D 1 105 ? -13.016 9.122 36.949 1.00 155.31 72 LEU D O 1
ATOM 4061 N N . GLU D 1 106 ? -10.769 9.195 37.056 1.00 141.71 73 GLU D N 1
ATOM 4062 C CA . GLU D 1 106 ? -10.569 8.219 35.991 1.00 146.09 73 GLU D CA 1
ATOM 4063 C C . GLU D 1 106 ? -10.867 6.816 36.504 1.00 137.68 73 GLU D C 1
ATOM 4064 O O . GLU D 1 106 ? -11.641 6.072 35.901 1.00 133.35 73 GLU D O 1
ATOM 4070 N N . ALA D 1 107 ? -10.246 6.464 37.624 1.00 136.64 74 ALA D N 1
ATOM 4071 C CA . ALA D 1 107 ? -10.442 5.155 38.233 1.00 137.64 74 ALA D CA 1
ATOM 4072 C C . ALA D 1 107 ? -11.821 5.046 38.874 1.00 131.87 74 ALA D C 1
ATOM 4073 O O . ALA D 1 107 ? -12.212 3.979 39.347 1.00 136.07 74 ALA D O 1
ATOM 4075 N N . THR D 1 108 ? -12.554 6.155 38.888 1.00 120.37 75 THR D N 1
ATOM 4076 C CA . THR D 1 108 ? -13.899 6.174 39.450 1.00 121.51 75 THR D CA 1
ATOM 4077 C C . THR D 1 108 ? -14.956 6.021 38.361 1.00 127.04 75 THR D C 1
ATOM 4078 O O . THR D 1 108 ? -15.941 5.305 38.536 1.00 133.52 75 THR D O 1
ATOM 4082 N N . ALA D 1 109 ? -14.745 6.698 37.237 1.00 131.11 76 ALA D N 1
ATOM 4083 C CA . ALA D 1 109 ? -15.653 6.598 36.101 1.00 134.90 76 ALA D CA 1
ATOM 4084 C C . ALA D 1 109 ? -15.672 5.177 35.547 1.00 144.59 76 ALA D C 1
ATOM 4085 O O . ALA D 1 109 ? -16.732 4.630 35.243 1.00 139.55 76 ALA D O 1
ATOM 4087 N N . ASP D 1 110 ? -14.488 4.586 35.423 1.00 157.33 77 ASP D N 1
ATOM 4088 C CA . ASP D 1 110 ? -14.349 3.237 34.889 1.00 170.74 77 ASP D CA 1
ATOM 4089 C C . ASP D 1 110 ? -14.962 2.204 35.832 1.00 173.49 77 ASP D C 1
ATOM 4090 O O . ASP D 1 110 ? -15.302 1.096 35.418 1.00 177.39 77 ASP D O 1
ATOM 4095 N N . THR D 1 111 ? -15.100 2.578 37.100 1.00 171.50 78 THR D N 1
ATOM 4096 C CA . THR D 1 111 ? -15.665 1.690 38.110 1.00 177.28 78 THR D CA 1
ATOM 4097 C C . THR D 1 111 ? -17.190 1.680 38.067 1.00 179.36 78 THR D C 1
ATOM 4098 O O . THR D 1 111 ? -17.817 0.625 38.169 1.00 178.52 78 THR D O 1
ATOM 4102 N N . ASP D 1 112 ? -17.782 2.860 37.912 1.00 183.43 79 ASP D N 1
ATOM 4103 C CA . ASP D 1 112 ? -19.233 2.993 37.934 1.00 188.75 79 ASP D CA 1
ATOM 4104 C C . ASP D 1 112 ? -19.746 3.850 36.781 1.00 194.78 79 ASP D C 1
ATOM 4105 O O . ASP D 1 112 ? -19.431 5.036 36.696 1.00 194.30 79 ASP D O 1
ATOM 4110 N N . PRO D 1 113 ? -20.541 3.244 35.886 1.00 203.20 80 PRO D N 1
ATOM 4111 C CA . PRO D 1 113 ? -21.191 3.963 34.785 1.00 208.60 80 PRO D CA 1
ATOM 4112 C C . PRO D 1 113 ? -22.215 4.963 35.312 1.00 208.89 80 PRO D C 1
ATOM 4113 O O . PRO D 1 113 ? -22.206 5.268 36.504 1.00 206.96 80 PRO D O 1
ATOM 4117 N N . ALA D 1 114 ? -23.086 5.453 34.434 1.00 211.77 81 ALA D N 1
ATOM 4118 C CA . ALA D 1 114 ? -24.086 6.452 34.801 1.00 210.21 81 ALA D CA 1
ATOM 4119 C C . ALA D 1 114 ? -23.432 7.791 35.129 1.00 206.86 81 ALA D C 1
ATOM 4120 O O . ALA D 1 114 ? -23.691 8.797 34.468 1.00 207.79 81 ALA D O 1
ATOM 4122 N N . LEU D 1 115 ? -22.586 7.799 36.154 1.00 201.92 82 LEU D N 1
ATOM 4123 C CA . LEU D 1 115 ? -21.813 8.985 36.497 1.00 197.09 82 LEU D CA 1
ATOM 4124 C C . LEU D 1 115 ? -20.818 9.294 35.386 1.00 191.61 82 LEU D C 1
ATOM 4125 O O . LEU D 1 115 ? -20.447 10.448 35.174 1.00 191.60 82 LEU D O 1
ATOM 4130 N N . GLY D 1 116 ? -20.391 8.253 34.677 1.00 184.71 83 GLY D N 1
ATOM 4131 C CA . GLY D 1 116 ? -19.476 8.411 33.562 1.00 176.26 83 GLY D CA 1
ATOM 4132 C C . GLY D 1 116 ? -20.047 9.323 32.495 1.00 170.32 83 GLY D C 1
ATOM 4133 O O . GLY D 1 116 ? -19.318 9.836 31.646 1.00 174.23 83 GLY D O 1
ATOM 4134 N N . ASP D 1 117 ? -21.361 9.521 32.539 1.00 162.10 84 ASP D N 1
ATOM 4135 C CA . ASP D 1 117 ? -22.036 10.412 31.605 1.00 159.71 84 ASP D CA 1
ATOM 4136 C C . ASP D 1 117 ? -21.976 11.849 32.112 1.00 148.08 84 ASP D C 1
ATOM 4137 O O . ASP D 1 117 ? -21.689 12.773 31.351 1.00 138.75 84 ASP D O 1
ATOM 4142 N N . VAL D 1 118 ? -22.248 12.027 33.401 1.00 154.79 85 VAL D N 1
ATOM 4143 C CA . VAL D 1 118 ? -22.157 13.338 34.035 1.00 146.96 85 VAL D CA 1
ATOM 4144 C C . VAL D 1 118 ? -20.725 13.856 33.942 1.00 139.90 85 VAL D C 1
ATOM 4145 O O . VAL D 1 118 ? -20.483 15.063 33.931 1.00 124.19 85 VAL D O 1
ATOM 4149 N N . LEU D 1 119 ? -19.781 12.923 33.874 1.00 155.97 86 LEU D N 1
ATOM 4150 C CA . LEU D 1 119 ? -18.373 13.237 33.676 1.00 168.34 86 LEU D CA 1
ATOM 4151 C C . LEU D 1 119 ? -18.036 13.092 32.190 1.00 178.91 86 LEU D C 1
ATOM 4152 O O . LEU D 1 119 ? -18.774 12.444 31.449 1.00 182.15 86 LEU D O 1
ATOM 4157 N N . ASP D 1 120 ? -16.932 13.691 31.748 1.00 182.43 87 ASP D N 1
ATOM 4158 C CA . ASP D 1 120 ? -16.053 14.462 32.616 1.00 183.58 87 ASP D CA 1
ATOM 4159 C C . ASP D 1 120 ? -15.845 15.864 32.068 1.00 182.87 87 ASP D C 1
ATOM 4160 O O . ASP D 1 120 ? -16.038 16.118 30.879 1.00 177.51 87 ASP D O 1
ATOM 4165 N N . GLN D 1 121 ? -15.447 16.770 32.951 1.00 185.87 88 GLN D N 1
ATOM 4166 C CA . GLN D 1 121 ? -15.034 18.103 32.552 1.00 194.42 88 GLN D CA 1
ATOM 4167 C C . GLN D 1 121 ? -13.588 18.021 32.077 1.00 196.20 88 GLN D C 1
ATOM 4168 O O . GLN D 1 121 ? -13.007 16.935 32.078 1.00 199.62 88 GLN D O 1
ATOM 4174 N N . PRO D 1 122 ? -13.001 19.158 31.660 1.00 192.15 89 PRO D N 1
ATOM 4175 C CA . PRO D 1 122 ? -11.605 19.149 31.215 1.00 191.63 89 PRO D CA 1
ATOM 4176 C C . PRO D 1 122 ? -10.728 18.243 32.073 1.00 193.79 89 PRO D C 1
ATOM 4177 O O . PRO D 1 122 ? -10.474 17.107 31.670 1.00 197.32 89 PRO D O 1
ATOM 4181 N N . ILE D 1 129 ? -7.486 18.101 35.656 1.00 260.01 96 ILE D N 1
ATOM 4182 C CA . ILE D 1 129 ? -7.203 17.934 34.235 1.00 261.85 96 ILE D CA 1
ATOM 4183 C C . ILE D 1 129 ? -5.707 17.970 33.944 1.00 257.92 96 ILE D C 1
ATOM 4184 O O . ILE D 1 129 ? -5.206 17.188 33.135 1.00 262.30 96 ILE D O 1
ATOM 4189 N N . LEU D 1 130 ? -4.998 18.876 34.609 1.00 247.68 97 LEU D N 1
ATOM 4190 C CA . LEU D 1 130 ? -3.587 19.092 34.326 1.00 240.25 97 LEU D CA 1
ATOM 4191 C C . LEU D 1 130 ? -3.447 19.417 32.844 1.00 244.72 97 LEU D C 1
ATOM 4192 O O . LEU D 1 130 ? -4.351 20.005 32.250 1.00 244.35 97 LEU D O 1
ATOM 4197 N N . SER D 1 131 ? -2.323 19.032 32.250 1.00 249.44 98 SER D N 1
ATOM 4198 C CA . SER D 1 131 ? -2.091 19.256 30.826 1.00 252.69 98 SER D CA 1
ATOM 4199 C C . SER D 1 131 ? -2.119 20.741 30.476 1.00 253.99 98 SER D C 1
ATOM 4200 O O . SER D 1 131 ? -2.668 21.554 31.220 1.00 250.45 98 SER D O 1
ATOM 4203 N N . GLN D 1 132 ? -1.521 21.086 29.340 1.00 261.48 99 GLN D N 1
ATOM 4204 C CA . GLN D 1 132 ? -1.478 22.467 28.867 1.00 265.37 99 GLN D CA 1
ATOM 4205 C C . G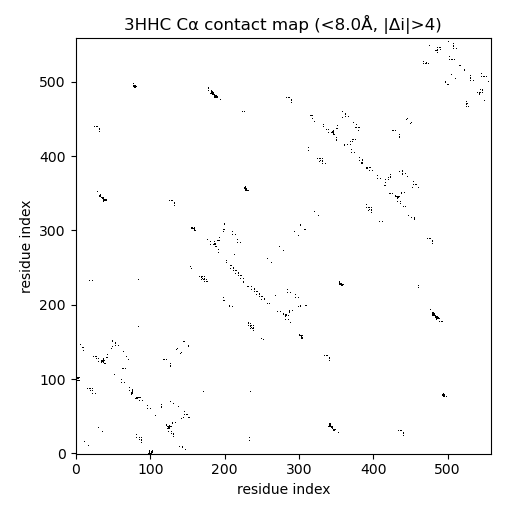LN D 1 132 ? -0.582 23.341 29.743 1.00 269.53 99 GLN D C 1
ATOM 4206 O O . GLN D 1 132 ? 0.331 24.002 29.249 1.00 271.55 99 GLN D O 1
ATOM 4212 N N . LEU D 1 133 ? -0.849 23.338 31.045 1.00 271.35 100 LEU D N 1
ATOM 4213 C CA . LEU D 1 133 ? -0.075 24.129 31.994 1.00 273.87 100 LEU D CA 1
ATOM 4214 C C . LEU D 1 133 ? 1.285 23.495 32.269 1.00 273.81 100 LEU D C 1
ATOM 4215 O O . LEU D 1 133 ? 2.214 24.167 32.717 1.00 274.22 100 LEU D O 1
ATOM 4220 N N . ARG D 1 134 ? 1.392 22.199 31.996 1.00 272.97 101 ARG D N 1
ATOM 4221 C CA . ARG D 1 134 ? 2.615 21.451 32.267 1.00 272.84 101 ARG D CA 1
ATOM 4222 C C . ARG D 1 134 ? 3.803 22.013 31.492 1.00 284.45 101 ARG D C 1
ATOM 4223 O O . ARG D 1 134 ? 4.957 21.800 31.866 1.00 286.26 101 ARG D O 1
ATOM 4231 N N . ALA D 1 135 ? 3.513 22.734 30.414 1.00 293.39 102 ALA D N 1
ATOM 4232 C CA . ALA D 1 135 ? 4.555 23.300 29.565 1.00 302.38 102 ALA D CA 1
ATOM 4233 C C . ALA D 1 135 ? 5.262 24.475 30.236 1.00 305.33 102 ALA D C 1
ATOM 4234 O O . ALA D 1 135 ? 6.487 24.583 30.186 1.00 308.54 102 ALA D O 1
ATOM 4236 N N . CYS D 1 136 ? 4.484 25.352 30.862 1.00 304.78 103 CYS D N 1
ATOM 4237 C CA . CYS D 1 136 ? 5.032 26.539 31.511 1.00 303.87 103 CYS D CA 1
ATOM 4238 C C . CYS D 1 136 ? 5.936 26.179 32.687 1.00 301.14 103 CYS D C 1
ATOM 4239 O O . CYS D 1 136 ? 6.742 26.995 33.135 1.00 299.63 103 CYS D O 1
ATOM 4242 N N . ILE D 1 137 ? 5.799 24.952 33.180 1.00 298.37 104 ILE D N 1
ATOM 4243 C CA . ILE D 1 137 ? 6.552 24.500 34.345 1.00 292.39 104 ILE D CA 1
ATOM 4244 C C . ILE D 1 137 ? 8.038 24.317 34.048 1.00 282.52 104 ILE D C 1
ATOM 4245 O O . ILE D 1 137 ? 8.415 23.542 33.170 1.00 285.61 104 ILE D O 1
ATOM 4250 N N . GLN D 1 138 ? 8.875 25.034 34.791 1.00 267.31 105 GLN D N 1
ATOM 4251 C CA . GLN D 1 138 ? 10.323 24.915 34.657 1.00 258.75 105 GLN D CA 1
ATOM 4252 C C . GLN D 1 138 ? 11.021 25.138 35.994 1.00 253.82 105 GLN D C 1
ATOM 4253 O O . GLN D 1 138 ? 11.952 24.414 36.347 1.00 253.85 105 GLN D O 1
ATOM 4259 N N . SER D 1 166 ? -7.086 4.297 50.430 1.00 113.38 133 SER D N 1
ATOM 4260 C CA . SER D 1 166 ? -8.178 3.520 49.857 1.00 120.61 133 SER D CA 1
ATOM 4261 C C . SER D 1 166 ? -8.943 4.331 48.816 1.00 124.64 133 SER D C 1
ATOM 4262 O O . SER D 1 166 ? -8.966 5.559 48.878 1.00 120.22 133 SER D O 1
ATOM 4265 N N . PRO D 1 167 ? -9.572 3.641 47.852 1.00 133.60 134 PRO D N 1
ATOM 4266 C CA . PRO D 1 167 ? -10.331 4.280 46.770 1.00 134.65 134 PRO D CA 1
ATOM 4267 C C . PRO D 1 167 ? -11.397 5.242 47.287 1.00 130.49 134 PRO D C 1
ATOM 4268 O O . PRO D 1 167 ? -11.401 6.410 46.898 1.00 131.06 134 PRO D O 1
ATOM 4272 N N . GLY D 1 168 ? -12.288 4.754 48.145 1.00 126.91 135 GLY D N 1
ATOM 4273 C CA . GLY D 1 168 ? -13.336 5.584 48.714 1.00 115.76 135 GLY D CA 1
ATOM 4274 C C . GLY D 1 168 ? -12.775 6.843 49.345 1.00 106.15 135 GLY D C 1
ATOM 4275 O O . GLY D 1 168 ? -13.315 7.936 49.172 1.00 100.58 135 GLY D O 1
ATOM 4276 N N . CYS D 1 169 ? -11.682 6.682 50.082 1.00 105.84 136 CYS D N 1
ATOM 4277 C CA . CYS D 1 169 ? -10.988 7.804 50.697 1.00 101.69 136 CYS D CA 1
ATOM 4278 C C . CYS D 1 169 ? -10.428 8.745 49.639 1.00 104.47 136 CYS D C 1
ATOM 4279 O O . CYS D 1 169 ? -10.634 9.958 49.695 1.00 104.99 136 CYS D O 1
ATOM 4282 N N . LEU D 1 170 ? -9.718 8.174 48.672 1.00 107.23 137 LEU D N 1
ATOM 4283 C CA . LEU D 1 170 ? -9.056 8.956 47.635 1.00 117.34 137 LEU D CA 1
ATOM 4284 C C . LEU D 1 170 ? -10.043 9.731 46.765 1.00 123.74 137 LEU D C 1
ATOM 4285 O O . LEU D 1 170 ? -9.712 10.793 46.241 1.00 126.77 137 LEU D O 1
ATOM 4290 N N . GLU D 1 171 ? -11.253 9.202 46.616 1.00 125.17 138 GLU D N 1
ATOM 4291 C CA . GLU D 1 171 ? -12.265 9.864 45.799 1.00 124.53 138 GLU D CA 1
ATOM 4292 C C . GLU D 1 171 ? -12.922 11.015 46.547 1.00 114.41 138 GLU D C 1
ATOM 4293 O O . GLU D 1 171 ? -13.095 12.102 45.998 1.00 118.76 138 GLU D O 1
ATOM 4299 N N . ALA D 1 172 ? -13.292 10.769 47.800 1.00 102.16 139 ALA D N 1
ATOM 4300 C CA . ALA D 1 172 ? -13.917 11.796 48.627 1.00 91.61 139 ALA D CA 1
ATOM 4301 C C . ALA D 1 172 ? -13.040 13.042 48.702 1.00 87.57 139 ALA D C 1
ATOM 4302 O O . ALA D 1 172 ? -13.516 14.160 48.513 1.00 78.21 139 ALA D O 1
ATOM 4304 N N . SER D 1 173 ? -11.755 12.836 48.970 1.00 92.96 140 SER D N 1
ATOM 4305 C CA . SER D 1 173 ? -10.802 13.933 49.082 1.00 93.52 140 SER D CA 1
ATOM 4306 C C . SER D 1 173 ? -10.779 14.805 47.829 1.00 96.92 140 SER D C 1
ATOM 4307 O O . SER D 1 173 ? -11.021 16.011 47.897 1.00 104.56 140 SER D O 1
ATOM 4310 N N . VAL D 1 174 ? -10.484 14.191 46.688 1.00 92.36 141 VAL D N 1
ATOM 4311 C CA . VAL D 1 174 ? -10.403 14.923 45.430 1.00 103.12 141 VAL D CA 1
ATOM 4312 C C . VAL D 1 174 ? -11.734 15.577 45.075 1.00 101.55 141 VAL D C 1
ATOM 4313 O O . VAL D 1 174 ? -11.774 16.574 44.354 1.00 105.50 141 VAL D O 1
ATOM 4317 N N . THR D 1 175 ? -12.822 15.010 45.589 1.00 93.76 142 THR D N 1
ATOM 4318 C CA . THR D 1 175 ? -14.157 15.529 45.315 1.00 90.28 142 THR D CA 1
ATOM 4319 C C . THR D 1 175 ? -14.444 16.786 46.125 1.00 86.80 142 THR D C 1
ATOM 4320 O O . THR D 1 175 ? -14.820 17.818 45.569 1.00 81.28 142 THR D O 1
ATOM 4324 N N . PHE D 1 176 ? -14.271 16.695 47.440 1.00 92.05 143 PHE D N 1
ATOM 4325 C CA . PHE D 1 176 ? -14.505 17.838 48.314 1.00 93.70 143 PHE D CA 1
ATOM 4326 C C . PHE D 1 176 ? -13.582 18.988 47.938 1.00 97.42 143 PHE D C 1
ATOM 4327 O O . PHE D 1 176 ? -13.931 20.157 48.102 1.00 96.35 143 PHE D O 1
ATOM 4335 N N . ASN D 1 177 ? -12.404 18.645 47.427 1.00 97.62 144 ASN D N 1
ATOM 4336 C CA . ASN D 1 177 ? -11.387 19.637 47.096 1.00 94.71 144 ASN D CA 1
ATOM 4337 C C . ASN D 1 177 ? -11.412 20.048 45.626 1.00 99.93 144 ASN D C 1
ATOM 4338 O O . ASN D 1 177 ? -10.704 20.968 45.216 1.00 95.40 144 ASN D O 1
ATOM 4343 N N . LEU D 1 178 ? -12.233 19.363 44.837 1.00 107.92 145 LEU D N 1
ATOM 4344 C CA . LEU D 1 178 ? -12.316 19.627 43.406 1.00 116.14 145 LEU D CA 1
ATOM 4345 C C . LEU D 1 178 ? -12.591 21.104 43.142 1.00 124.97 145 LEU D C 1
ATOM 4346 O O . LEU D 1 178 ? -11.927 21.731 42.318 1.00 135.19 145 LEU D O 1
ATOM 4351 N N . PHE D 1 179 ? -13.575 21.652 43.848 1.00 119.41 146 PHE D N 1
ATOM 4352 C CA . PHE D 1 179 ? -13.937 23.058 43.702 1.00 118.78 146 PHE D CA 1
ATOM 4353 C C . PHE D 1 179 ? -12.778 23.968 44.097 1.00 119.50 146 PHE D C 1
ATOM 4354 O O . PHE D 1 179 ? -12.411 24.880 43.356 1.00 124.67 146 PHE D O 1
ATOM 4362 N N . ARG D 1 180 ? -12.208 23.708 45.268 1.00 116.73 147 ARG D N 1
ATOM 4363 C CA . ARG D 1 180 ? -11.108 24.509 45.794 1.00 116.52 147 ARG D CA 1
ATOM 4364 C C . ARG D 1 180 ? -9.913 24.529 44.843 1.00 120.89 147 ARG D C 1
ATOM 4365 O O . ARG D 1 180 ? -9.050 25.402 44.935 1.00 126.86 147 ARG D O 1
ATOM 4373 N N . LEU D 1 181 ? -9.869 23.566 43.929 1.00 115.25 148 LEU D N 1
ATOM 4374 C CA . LEU D 1 181 ? -8.788 23.488 42.955 1.00 118.64 148 LEU D CA 1
ATOM 4375 C C . LEU D 1 181 ? -9.122 24.291 41.701 1.00 120.96 148 LEU D C 1
ATOM 4376 O O . LEU D 1 181 ? -8.241 24.885 41.079 1.00 117.67 148 LEU D O 1
ATOM 4381 N N . LEU D 1 182 ? -10.401 24.309 41.340 1.00 119.15 149 LEU D N 1
ATOM 4382 C CA . LEU D 1 182 ? -10.845 24.969 40.118 1.00 115.06 149 LEU D CA 1
ATOM 4383 C C . LEU D 1 182 ? -11.252 26.418 40.357 1.00 117.80 149 LEU D C 1
ATOM 4384 O O . LEU D 1 182 ? -11.825 27.062 39.478 1.00 112.68 149 LEU D O 1
ATOM 4389 N N . THR D 1 183 ? -10.961 26.926 41.550 1.00 119.42 150 THR D N 1
ATOM 4390 C CA . THR D 1 183 ? -11.276 28.310 41.887 1.00 126.22 150 THR D CA 1
ATOM 4391 C C . THR D 1 183 ? -10.163 28.942 42.717 1.00 130.79 150 THR D C 1
ATOM 4392 O O . THR D 1 183 ? -9.528 29.905 42.290 1.00 133.66 150 THR D O 1
ATOM 4396 N N . ARG D 1 184 ? -9.930 28.391 43.904 1.00 134.49 151 ARG D N 1
ATOM 4397 C CA . ARG D 1 184 ? -8.900 28.904 44.799 1.00 137.36 151 ARG D CA 1
ATOM 4398 C C . ARG D 1 184 ? -7.507 28.543 44.294 1.00 139.88 151 ARG D C 1
ATOM 4399 O O . ARG D 1 184 ? -6.511 29.134 44.712 1.00 140.96 151 ARG D O 1
ATOM 4407 N N . ASP D 1 185 ? -7.446 27.572 43.388 1.00 142.45 152 ASP D N 1
ATOM 4408 C CA . ASP D 1 185 ? -6.174 27.094 42.862 1.00 148.13 152 ASP D CA 1
ATOM 4409 C C . ASP D 1 185 ? -6.103 27.248 41.345 1.00 146.34 152 ASP D C 1
ATOM 4410 O O . ASP D 1 185 ? -5.165 27.844 40.814 1.00 141.46 152 ASP D O 1
#

InterPro domains:
  IPR029177 Interferon lambda [PF15177] (34-192)
  IPR029177 Interferon lambda [PTHR31943] (8-196)
  IPR038326 Interferon lambda superfamily [G3DSA:1.20.1250.60] (35-196)

B-factor: mean 94.11, std 41.54, range [20.0, 308.54]

GO terms:
  GO:0005576 extracellular region (C, TAS)

Sequence (559 aa):
ARGCHIAQFKSLSPQELQAFKRAKDALEESL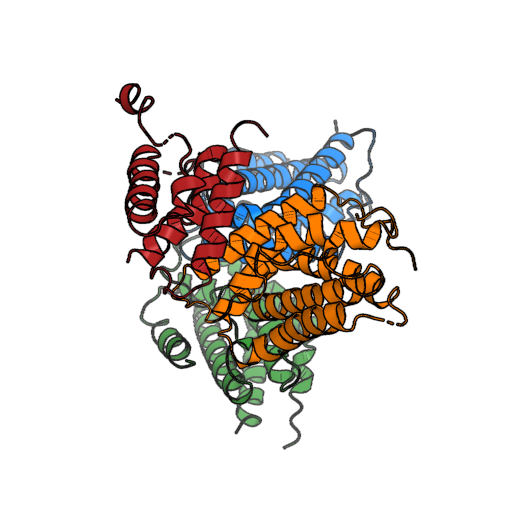LLKDCKCRSRLFPRTWDLRQLQVRERPVALEAELALTLKVLEATADTDPALGDVLDQPLHTLHHILSQLRACIQGRLHHWLHRLQEAPKKESPGCLEASVTFNLFRLLTRDLNCVASGDLCVCHIAQFKSLSPQELQAFKRAKDALEESLLLKDCKCRSRLFPRTWDLRQLQVRERPVALEAELALTLKVLEATADTDPALGDVLDQPLHTLHHILSQLRACIQPAGPRTRGRLHHWLHRLQEAPKKESPGCLEASVTFNLFRLLTRDLNCVASGDLCVRGCHIAQFKSLSPQELQAFKRAKDALEESLLLKDCKCRSRLFPRTWDLRQLQVRERPVALEAELALTLKVLEATADTDPALGDVLDQPLHTLHHILSQLRACIQRLHHWLHRLQEAPKKESPGCLEASVTFNLFRLLTRDLNCVASGDLCVPQELQAFKRAKDALEESLLLKDCKCRSRLFPRTWDLRQALEAELALTLKVLEATADTDPALGDVLDQPILSQLRACIQSPGCLEASVTFNLFRLLTRD

CATH classification: 1.20.1250.60

Solvent-accessible surface area: 27467 Å² total; per-residue (Å²): 94,111,26,76,117,20,70,109,12,91,97,23,32,108,112,46,56,75,26,10,70,60,0,28,31,12,0,2,19,15,4,4,70,74,93,38,5,0,149,46,88,0,12,30,103,118,35,12,1,92,82,8,112,61,153,64,17,23,39,0,0,35,28,2,0,38,15,2,5,133,18,2,63,59,14,24,66,66,21,9,30,12,10,32,20,1,45,85,4,9,118,32,0,80,86,3,15,49,21,2,135,34,39,43,213,100,153,24,136,117,4,46,84,44,5,128,58,0,72,156,103,13,41,99,1,0,9,2,0,1,1,0,20,10,5,87,16,1,6,37,78,1,2,50,2,14,19,20,31,106,159,8,155,109,107,43,41,74,26,88,90,38,51,103,121,59,66,93,16,13,66,46,0,19,39,20,0,3,22,26,3,2,83,135,42,63,5,2,152,33,89,2,9,18,109,115,23,17,1,96,81,1,57,69,138,29,20,28,46,0,0,34,17,2,0,28,11,0,8,130,15,2,55,58,17,11,36,48,17,5,31,11,6,23,20,2,37,102,4,10,129,29,0,88,92,5,12,71,47,9,136,68,27,49,145,160,78,24,86,88,23,121,35,100,23,116,116,9,32,79,57,11,121,44,1,66,159,96,10,41,109,11,0,14,24,1,1,0,0,19,10,4,89,23,0,6,47,79,1,7,59,4,18,4,14,56,120,113,10,161,153,64,48,126,63,56,92,14,84,84,23,26,102,129,53,64,87,22,11,57,132,2,25,24,28,0,2,30,32,4,5,79,96,89,69,6,2,190,41,88,6,8,29,26,78,40,2,3,54,42,10,104,52,156,60,17,10,67,0,0,15,20,4,0,37,10,0,8,124,11,5,70,65,9,16,119,108,48,101,79,12,5,111,48,1,89,116,11,17,121,30,0,88,89,2,13,70,49,4,134,75,40,68,137,181,13,122,156,13,36,103,51,12,101,52,0,61,150,99,24,54,108,21,0,12,22,0,1,0,0,18,8,5,79,28,0,3,45,77,3,0,48,2,14,9,17,29,125,142,4,120,152,122,116,75,78,31,37,59,129,5,18,21,22,1,5,24,36,7,3,81,120,72,67,4,3,161,78,102,83,9,36,36,78,102,1,61,144,108,120,47,57,69,41,6,48,68,5,51,134,13,20,90,68,19,20,119,110,55,101,77,26,30,126,59,16,84,39,94,66,9,48,156,67,134,80,116,80,208,88,110,14,10,63,22,0,2,14,0,20,10,13,84,30,9,56,69,114,42

Foldseek 3Di:
DPAQDLLCLQAPDPVLVVLLVVLLVVLVVVLPPDDDAWPDALDDPVDALLVPALQCLLVLLLLLLVLLLVLLVVVCVVPVVSVVSCVVVSVVSVVSNVSSVRVHPVVRVVSSVCSVCVVPHTDSSHSSPNCSVCVVCSSHVSSNLNSCRPNRD/DALLVLLDDDVVLVVLLVVLLVVLVVVLPPPDDAWDDQLDDPVDALLLADLLCLLVLLLLLLVLLLVLLVVVCVVDVVSVVSVVVVSVVSVVSNVVSVVPRDDHDVVRVCVVCVSSVSSVCPVPVTDSSHSSVNSSVCVVVSSHVSSSLNNVRPPND/DPAQLLVLLQQDPVLVVLLVLLLVVLVVVLVVDDDADPDALDDPVDDLLVDALLCLLVLLLLLLVLLLVLVVVVLVVDVVSVVSCVVNSVVSVVSSVSSCVPNVVSCVNSVVSVCDVVPTDSSHSSVNSSVCVVCSRNPSSSQNSVGPPRD/DPLVVLLVVLLVVVVVVLVPDDDADPDAPDDPVDDVVVPLQVLCVQLVVLVVVVCVVDPPSVVSDDGADHPPVVVVPCVSSHSNVRSSVCVVCSVPVD

Nearest PDB structures (foldseek):
  3hhc-assembly1_C  TM=1.007E+00  e=2.927E-21  Homo sapiens
  3hhc-assembly2_B  TM=9.787E-01  e=5.173E-18  Homo sapiens
  3hhc-assembly1_A  TM=9.834E-01  e=1.039E-17  Homo sapiens
  5t5w-assembly1_C  TM=9.640E-01  e=1.207E-17  Homo sapiens
  3og4-assembly1_A  TM=9.536E-01  e=1.209E-12  Homo sapiens